Protein AF-A0A9Q5I0B6-F1 (afdb_monomer)

Secondary structure (DSSP, 8-state):
--SEEEEEE---S------SSS--HHHHHHHHHHHHHHHTT---SEEEE-SSHHHHHHHHHHHHHSPSSPPEEEE-GGGSPPP-GGGTTS-EESS--TTS-HHHHHHTT-EE---SSS---TT---HHHHHHHHHHHIIIIIHHHHHHHHHH-PPEEEEEE--HHHHHHHHHHHHTTBTTS-TT--TTTT--PPTT-EEEEEEEETT--TT------GGGPPPEEEEEEEEEE-GGGTTS-PPP-B-------TT---GGGTSS----------------PPPP-------------B------SS-PPPPPPGGGTTHHHHHHHHTT---S-EEEEEEEE-TTS-EEEEEEEE-TTS-EEEEEEEEEEETTTTEEEEEEEETT--EEEEEEEESSSSTTEEEEEEEEEEEEEETTEEEEEEEEEEEEEEEEEETTEEEEEEEESSSS-EEEEEEEEEETTEEEEEEEEEETTTTEEEEEEEEEEEE-SSEEEEEEEETTTTEEEEEEEEE-SSSEEEEEEEEEETT-GGG-EEEEEEEEEE-SSSEEEEEEEETTSEEEEEEEEEEETTEEEEEEEEEETTSSS-TT-GGG-EEEEEEEEE-

Sequence (603 aa):
MESLRTTYVGRMGRCITLKPWDESLLLKQARAAGDFFASSNTHFTAIYTSDLKRAHTTAQAILVAQPEPKPSFTLSKDLREQHFGVAESRPWSLKADENLSREEQYARGVYPVIYNRKDKFPDGESLNDLRARAERAVEEIIIPHICNAAKTGEKAHVAIVSHGLCISELIAALVRKDRDVQAGAQGGKWTGLMNTAWTRVTIDLIGLKEGDTVEVDQPDLPPLKVKVTDINRHSHLDKVKRQQGGIGSSAHDPAQKDIRAFFGGASLSPKETKNNVSGKPPPIELQEGRAASNAFDEVDISTEGNGKPVPPSWKDLGKSSGDLLSKDFPIGSTALEVKTTAPSGVAFKVNGTSLPTGVVNAVGETKYTDRKHGLALTQQWTTKNTLNTIVELENNVVSGLKLDVNASIVPGYASGEKVQPTSKSVLFNAAYKTPGVHTRANLNIFKGPTFTADAVLGRDGFLLGGEAQYNVSTGQIAGYSAGVGYSAPEYAVALLATNKFSQFSASYYHRVSRDVEAAGRAIYDSTKPANGVALEVATKTYLDSAAFIKAKINNTGVLSLGYTQALRPGVRASFGLALDTTKLNGTQDAAAHKVGASFVFES

Structure (mmCIF, N/CA/C/O backbone):
data_AF-A0A9Q5I0B6-F1
#
_entry.id   AF-A0A9Q5I0B6-F1
#
loop_
_atom_site.group_PDB
_atom_site.id
_atom_site.type_symbol
_atom_site.label_atom_id
_atom_site.label_alt_id
_atom_site.label_comp_id
_atom_site.label_asym_id
_atom_site.label_entity_id
_atom_site.label_seq_id
_atom_site.pdbx_PDB_ins_code
_atom_site.Cartn_x
_atom_site.Cartn_y
_atom_site.Cartn_z
_atom_site.occupancy
_atom_site.B_iso_or_equiv
_atom_site.auth_seq_id
_atom_site.auth_comp_id
_atom_site.auth_asym_id
_atom_site.auth_atom_id
_atom_site.pdbx_PDB_model_num
ATOM 1 N N . MET A 1 1 ? -26.855 1.846 42.391 1.00 42.00 1 MET A N 1
ATOM 2 C CA . MET A 1 1 ? -28.064 1.647 41.571 1.00 42.00 1 MET A CA 1
ATOM 3 C C . MET A 1 1 ? -28.075 2.766 40.560 1.00 42.00 1 MET A C 1
ATOM 5 O O . MET A 1 1 ? -27.951 3.903 40.985 1.00 42.00 1 MET A O 1
ATOM 9 N N . GLU A 1 2 ? -28.085 2.440 39.268 1.00 43.16 2 GLU A N 1
ATOM 10 C CA . GLU A 1 2 ? -27.918 3.424 38.188 1.00 43.16 2 GLU A CA 1
ATOM 11 C C . GLU A 1 2 ? -29.274 3.782 37.580 1.00 43.16 2 GLU A C 1
ATOM 13 O O . GLU A 1 2 ? -30.032 2.858 37.276 1.00 43.16 2 GLU A O 1
ATOM 18 N N . SER A 1 3 ? -29.582 5.078 37.421 1.00 48.56 3 SER A N 1
ATOM 19 C CA . SER A 1 3 ? -30.879 5.546 36.896 1.00 48.56 3 SER A CA 1
ATOM 20 C C . SER A 1 3 ? -30.891 5.681 35.370 1.00 48.56 3 SER A C 1
ATOM 22 O O . SER A 1 3 ? -31.900 5.382 34.732 1.00 48.56 3 SER A O 1
ATOM 24 N N . LEU A 1 4 ? -29.761 6.050 34.757 1.00 50.72 4 LEU A N 1
ATOM 25 C CA . LEU A 1 4 ? -29.611 6.128 33.303 1.00 50.72 4 LEU A CA 1
ATOM 26 C C . LEU A 1 4 ? -28.220 5.657 32.858 1.00 50.72 4 LEU A C 1
ATOM 28 O O . LEU A 1 4 ? -27.190 6.046 33.411 1.00 50.72 4 LEU A O 1
ATOM 32 N N . ARG A 1 5 ? -28.180 4.861 31.787 1.00 60.12 5 ARG A N 1
ATOM 33 C CA . ARG A 1 5 ? -26.955 4.555 31.037 1.00 60.12 5 ARG A CA 1
ATOM 34 C C . ARG A 1 5 ? -26.997 5.240 29.682 1.00 60.12 5 ARG A C 1
ATOM 36 O O . ARG A 1 5 ? -27.891 4.976 28.886 1.00 60.12 5 ARG A O 1
ATOM 43 N N . THR A 1 6 ? -25.982 6.031 29.368 1.00 48.53 6 THR A N 1
ATOM 44 C CA . THR A 1 6 ? -25.800 6.611 28.035 1.00 48.53 6 THR A CA 1
ATOM 45 C C . THR A 1 6 ? -24.583 5.982 27.380 1.00 48.53 6 THR A C 1
ATOM 47 O O . THR A 1 6 ? -23.481 5.995 27.926 1.00 48.53 6 THR A O 1
ATOM 50 N N . THR A 1 7 ? -24.765 5.391 26.203 1.00 57.84 7 THR A N 1
ATOM 51 C CA . THR A 1 7 ? -23.665 4.837 25.405 1.00 57.84 7 THR A CA 1
ATOM 52 C C . THR A 1 7 ? -23.440 5.709 24.183 1.00 57.84 7 THR A C 1
ATOM 54 O O . THR A 1 7 ? -24.265 5.756 23.274 1.00 57.84 7 THR A O 1
ATOM 57 N N . TYR A 1 8 ? -22.307 6.403 24.175 1.00 52.38 8 TYR A N 1
ATOM 58 C CA . TYR A 1 8 ? -21.836 7.190 23.049 1.00 52.38 8 TYR A CA 1
ATOM 59 C C . TYR A 1 8 ? -21.094 6.289 22.087 1.00 52.38 8 TYR A C 1
ATOM 61 O O . TYR A 1 8 ? -20.073 5.719 22.456 1.00 52.38 8 TYR A O 1
ATOM 69 N N . VAL A 1 9 ? -21.563 6.180 20.854 1.00 50.50 9 VAL A N 1
ATOM 70 C CA . VAL A 1 9 ? -20.863 5.439 19.803 1.00 50.50 9 VAL A CA 1
ATOM 71 C C . VAL A 1 9 ? -20.198 6.457 18.890 1.00 50.50 9 VAL A C 1
ATOM 73 O O . VAL A 1 9 ? -20.875 7.211 18.190 1.00 50.50 9 VAL A O 1
ATOM 76 N N . GLY A 1 10 ? -18.870 6.514 18.959 1.00 37.81 10 GLY A N 1
ATOM 77 C CA . GLY A 1 10 ? -18.042 7.502 18.290 1.00 37.81 10 GLY A CA 1
ATOM 78 C C . GLY A 1 10 ? -17.207 6.994 17.143 1.00 37.81 10 GLY A C 1
ATOM 79 O O . GLY A 1 10 ? -17.152 5.811 16.813 1.00 37.81 10 GLY A O 1
ATOM 80 N N . ARG A 1 11 ? -16.612 7.969 16.458 1.00 40.31 11 ARG A N 1
ATOM 81 C CA . ARG A 1 11 ? -15.889 7.766 15.214 1.00 40.31 11 ARG A CA 1
ATOM 82 C C . ARG A 1 11 ? -14.775 8.803 15.054 1.00 40.31 11 ARG A C 1
ATOM 84 O O . ARG A 1 11 ? -15.009 9.986 15.280 1.00 40.31 11 ARG A O 1
ATOM 91 N N . MET A 1 12 ? -13.615 8.373 14.555 1.00 28.92 12 MET A N 1
ATOM 92 C CA . MET A 1 12 ? -12.551 9.241 14.038 1.00 28.92 12 MET A CA 1
ATOM 93 C C . MET A 1 12 ? -12.791 9.603 12.558 1.00 28.92 12 MET A C 1
ATOM 95 O O . MET A 1 12 ? -13.385 8.840 11.784 1.00 28.92 12 MET A O 1
ATOM 99 N N . GLY A 1 13 ? -12.280 10.756 12.115 1.00 31.95 13 GLY A N 1
ATOM 100 C CA . GLY A 1 13 ? -12.108 11.054 10.687 1.00 31.95 13 GLY A CA 1
ATOM 101 C C . GLY A 1 13 ? -11.384 9.904 9.960 1.00 31.95 13 GLY A C 1
ATOM 102 O O . GLY A 1 13 ? -10.638 9.161 10.584 1.00 31.95 13 GLY A O 1
ATOM 103 N N . ARG A 1 14 ? -11.636 9.761 8.652 1.00 24.69 14 ARG A N 1
ATOM 104 C CA . ARG A 1 14 ? -11.317 8.667 7.688 1.00 24.69 14 ARG A CA 1
ATOM 105 C C . ARG A 1 14 ? -12.595 8.074 7.137 1.00 24.69 14 ARG A C 1
ATOM 107 O O . ARG A 1 14 ? -13.111 7.087 7.665 1.00 24.69 14 ARG A O 1
ATOM 114 N N . CYS A 1 15 ? -13.170 8.745 6.141 1.00 27.62 15 CYS A N 1
ATOM 115 C CA . CYS A 1 15 ? -14.127 8.128 5.231 1.00 27.62 15 CYS A CA 1
ATOM 116 C C . CYS A 1 15 ? -13.591 8.261 3.816 1.00 27.62 15 CYS A C 1
ATOM 118 O O . CYS A 1 15 ? -13.664 9.332 3.228 1.00 27.62 15 CYS A O 1
ATOM 120 N N . ILE A 1 16 ? -13.104 7.139 3.316 1.00 25.27 16 ILE A N 1
ATOM 121 C CA . ILE A 1 16 ? -12.928 6.854 1.903 1.00 25.27 16 ILE A CA 1
ATOM 122 C C . ILE A 1 16 ? -14.310 6.431 1.394 1.00 25.27 16 ILE A C 1
ATOM 124 O O . ILE A 1 16 ? -15.022 5.691 2.079 1.00 25.27 16 ILE A O 1
ATOM 128 N N . THR A 1 17 ? -14.747 6.987 0.271 1.00 26.44 17 THR A N 1
ATOM 129 C CA . THR A 1 17 ? -16.057 6.740 -0.353 1.00 26.44 17 THR A CA 1
ATOM 130 C C . THR A 1 17 ? -16.097 5.378 -1.046 1.00 26.44 17 THR A C 1
ATOM 132 O O . THR A 1 17 ? -15.144 5.046 -1.733 1.00 26.44 17 THR A O 1
ATOM 135 N N . LEU A 1 18 ? -17.225 4.657 -0.971 1.00 24.91 18 LEU A N 1
ATOM 136 C CA . LEU A 1 18 ? -17.642 3.671 -1.984 1.00 24.91 18 LEU A CA 1
ATOM 137 C C . LEU A 1 18 ? -19.174 3.695 -2.163 1.00 24.91 18 LEU A C 1
ATOM 139 O O . LEU A 1 18 ? -19.916 3.952 -1.208 1.00 24.91 18 LEU A O 1
ATOM 143 N N . LYS A 1 19 ? -19.611 3.448 -3.404 1.00 23.25 19 LYS A N 1
ATOM 144 C CA . LYS A 1 19 ? -20.996 3.203 -3.859 1.00 23.25 19 LYS A CA 1
ATOM 145 C C . LYS A 1 19 ? -21.235 1.670 -4.031 1.00 23.25 19 LYS A C 1
ATOM 147 O O . LYS A 1 19 ? -20.342 0.912 -3.661 1.00 23.25 19 LYS A O 1
ATOM 152 N N . PRO A 1 20 ? -22.457 1.202 -4.371 1.00 33.38 20 PRO A N 1
ATOM 153 C CA . PRO A 1 20 ? -23.155 0.141 -3.641 1.00 33.38 20 PRO A CA 1
ATOM 154 C C . PRO A 1 20 ? -22.892 -1.287 -4.151 1.00 33.38 20 PRO A C 1
ATOM 156 O O . PRO A 1 20 ? -22.678 -1.510 -5.336 1.00 33.38 20 PRO A O 1
ATOM 159 N N . TRP A 1 21 ? -23.047 -2.242 -3.225 1.00 27.12 21 TRP A N 1
ATOM 160 C CA . TRP A 1 21 ? -22.973 -3.710 -3.376 1.00 27.12 21 TRP A CA 1
ATOM 161 C C . TRP A 1 21 ? -21.584 -4.367 -3.238 1.00 27.12 21 TRP A C 1
ATOM 163 O O . TRP A 1 21 ? -21.268 -5.347 -3.894 1.00 27.12 21 TRP A O 1
ATOM 173 N N . ASP A 1 22 ? -20.804 -3.889 -2.271 1.00 31.59 22 ASP A N 1
ATOM 174 C CA . ASP A 1 22 ? -20.150 -4.716 -1.240 1.00 31.59 22 ASP A CA 1
ATOM 175 C C . ASP A 1 22 ? -20.356 -3.930 0.065 1.00 31.59 22 ASP A C 1
ATOM 177 O O . ASP A 1 22 ? -20.344 -2.694 0.050 1.00 31.59 22 ASP A O 1
ATOM 181 N N . GLU A 1 23 ? -20.663 -4.585 1.183 1.00 44.97 23 GLU A N 1
ATOM 182 C CA . GLU A 1 23 ? -20.922 -3.873 2.435 1.00 44.97 23 GLU A CA 1
ATOM 183 C C . GLU A 1 23 ? -19.695 -3.028 2.787 1.00 44.97 23 GLU A C 1
ATOM 185 O O . GLU A 1 23 ? -18.631 -3.561 3.118 1.00 44.97 23 GLU A O 1
ATOM 190 N N . SER A 1 24 ? -19.835 -1.701 2.667 1.00 55.78 24 SER A N 1
ATOM 191 C CA . SER A 1 24 ? -18.746 -0.759 2.934 1.00 55.78 24 SER A CA 1
ATOM 192 C C . SER A 1 24 ? -18.094 -1.086 4.279 1.00 55.78 24 SER A C 1
ATOM 194 O O . SER A 1 24 ? -18.782 -1.495 5.214 1.00 55.78 24 SER A O 1
ATOM 196 N N . LEU A 1 25 ? -16.776 -0.898 4.420 1.00 63.06 25 LEU A N 1
ATOM 197 C CA . LEU A 1 25 ? -16.089 -1.123 5.702 1.00 63.06 25 LEU A CA 1
ATOM 198 C C . LEU A 1 25 ? -16.806 -0.410 6.861 1.00 63.06 25 LEU A C 1
ATOM 200 O O . LEU A 1 25 ? -16.888 -0.943 7.961 1.00 63.06 25 LEU A O 1
ATOM 204 N N . LEU A 1 26 ? -17.382 0.763 6.588 1.00 62.34 26 LEU A N 1
ATOM 205 C CA . LEU A 1 26 ? -18.260 1.469 7.513 1.00 62.34 26 LEU A CA 1
ATOM 206 C C . LEU A 1 26 ? -19.474 0.635 7.936 1.00 62.34 26 LEU A C 1
ATOM 208 O O . LEU A 1 26 ? -19.764 0.563 9.122 1.00 62.34 26 LEU A O 1
ATOM 212 N N . LEU A 1 27 ? -20.186 0.030 6.987 1.00 70.88 27 LEU A N 1
ATOM 213 C CA . LEU A 1 27 ? -21.344 -0.815 7.263 1.00 70.88 27 LEU A CA 1
ATOM 214 C C . LEU A 1 27 ? -20.943 -2.099 8.003 1.00 70.88 27 LEU A C 1
ATOM 216 O O . LEU A 1 27 ? -21.636 -2.489 8.933 1.00 70.88 27 LEU A O 1
ATOM 220 N N . LYS A 1 28 ? -19.795 -2.704 7.670 1.00 75.25 28 LYS A N 1
ATOM 221 C CA . LYS A 1 28 ? -19.239 -3.859 8.401 1.00 75.25 28 LYS A CA 1
ATOM 222 C C . LYS A 1 28 ? -18.899 -3.498 9.854 1.00 75.25 28 LYS A C 1
ATOM 224 O O . LYS A 1 28 ? -19.230 -4.244 10.768 1.00 75.25 28 LYS A O 1
ATOM 229 N N . GLN A 1 29 ? -18.292 -2.328 10.077 1.00 78.50 29 GLN A N 1
ATOM 230 C CA . GLN A 1 29 ? -18.022 -1.785 11.418 1.00 78.50 29 GLN A CA 1
ATOM 231 C C . GLN A 1 29 ? -19.321 -1.481 12.179 1.00 78.50 29 GLN A C 1
ATOM 233 O O . GLN A 1 29 ? -19.462 -1.861 13.337 1.00 78.50 29 GLN A O 1
ATOM 238 N N . ALA A 1 30 ? -20.289 -0.853 11.510 1.00 82.00 30 ALA A N 1
ATOM 239 C CA . ALA A 1 30 ? -21.599 -0.532 12.064 1.00 82.00 30 ALA A CA 1
ATOM 240 C C . ALA A 1 30 ? -22.380 -1.787 12.481 1.00 82.00 30 ALA A C 1
ATOM 242 O O . ALA A 1 30 ? -22.928 -1.827 13.580 1.00 82.00 30 ALA A O 1
ATOM 243 N N . ARG A 1 31 ? -22.395 -2.825 11.639 1.00 85.94 31 ARG A N 1
ATOM 244 C CA . ARG A 1 31 ? -23.026 -4.113 11.955 1.00 85.94 31 ARG A CA 1
ATOM 245 C C . ARG A 1 31 ? -22.337 -4.814 13.106 1.00 85.94 31 ARG A C 1
ATOM 247 O O . ARG A 1 31 ? -23.013 -5.193 14.046 1.00 85.94 31 ARG A O 1
ATOM 254 N N . ALA A 1 32 ? -21.007 -4.869 13.103 1.00 85.94 32 ALA A N 1
ATOM 255 C CA . ALA A 1 32 ? -20.270 -5.446 14.221 1.00 85.94 32 ALA A CA 1
ATOM 256 C C . ALA A 1 32 ? -20.561 -4.727 15.549 1.00 85.94 32 ALA A C 1
ATOM 258 O O . ALA A 1 32 ? -20.633 -5.375 16.589 1.00 85.94 32 ALA A O 1
ATOM 259 N N . ALA A 1 33 ? -20.758 -3.404 15.527 1.00 86.19 33 ALA A N 1
ATOM 260 C CA . ALA A 1 33 ? -21.202 -2.662 16.704 1.00 86.19 33 ALA A CA 1
ATOM 261 C C . ALA A 1 33 ? -22.627 -3.063 17.133 1.00 86.19 33 ALA A C 1
ATOM 263 O O . ALA A 1 33 ? -22.858 -3.290 18.319 1.00 86.19 33 ALA A O 1
ATOM 264 N N . GLY A 1 34 ? -23.563 -3.197 16.187 1.00 89.31 34 GLY A N 1
ATOM 265 C CA . GLY A 1 34 ? -24.918 -3.692 16.454 1.00 89.31 34 GLY A CA 1
ATOM 266 C C . GLY A 1 34 ? -24.932 -5.106 17.044 1.00 89.31 34 GLY A C 1
ATOM 267 O O . GLY A 1 34 ? -25.493 -5.316 18.119 1.00 89.31 34 GLY A O 1
ATOM 268 N N . ASP A 1 35 ? -24.242 -6.045 16.396 1.00 89.25 35 ASP A N 1
ATOM 269 C CA . ASP A 1 35 ? -24.110 -7.443 16.822 1.00 89.25 35 ASP A CA 1
ATOM 270 C C . ASP A 1 35 ? -23.473 -7.548 18.210 1.00 89.25 35 ASP A C 1
ATOM 272 O O . ASP A 1 35 ? -23.880 -8.363 19.039 1.00 89.25 35 ASP A O 1
ATOM 276 N N . PHE A 1 36 ? -22.487 -6.694 18.497 1.00 92.31 36 PHE A N 1
ATOM 277 C CA . PHE A 1 36 ? -21.868 -6.630 19.812 1.00 92.31 36 PHE A CA 1
ATOM 278 C C . PHE A 1 36 ? -22.889 -6.287 20.893 1.00 92.31 36 PHE A C 1
ATOM 280 O O . PHE A 1 36 ? -22.992 -7.039 21.857 1.00 92.31 36 PHE A O 1
ATOM 287 N N . PHE A 1 37 ? -23.671 -5.218 20.722 1.00 90.06 37 PHE A N 1
ATOM 288 C CA . PHE A 1 37 ? -24.668 -4.830 21.723 1.00 90.06 37 PHE A CA 1
ATOM 289 C C . PHE A 1 37 ? -25.788 -5.861 21.877 1.00 90.06 37 PHE A C 1
ATOM 291 O O . PHE A 1 37 ? -26.236 -6.100 22.999 1.00 90.06 37 PHE A O 1
ATOM 298 N N . ALA A 1 38 ? -26.190 -6.513 20.783 1.00 88.00 38 ALA A N 1
ATOM 299 C CA . ALA A 1 38 ? -27.138 -7.621 20.832 1.00 88.00 38 ALA A CA 1
ATOM 300 C C . ALA A 1 38 ? -26.570 -8.813 21.627 1.00 88.00 38 ALA A C 1
ATOM 302 O O . ALA A 1 38 ? -27.208 -9.311 22.551 1.00 88.00 38 ALA A O 1
ATOM 303 N N . SER A 1 39 ? -25.333 -9.227 21.333 1.00 87.12 39 SER A N 1
ATOM 304 C CA . SER A 1 39 ? -24.676 -10.362 22.003 1.00 87.12 39 SER A CA 1
ATOM 305 C C . SER A 1 39 ? -24.296 -10.088 23.462 1.00 87.12 39 SER A C 1
ATOM 307 O O . SER A 1 39 ? -24.258 -11.012 24.269 1.00 87.12 39 SER A O 1
ATOM 309 N N . SER A 1 40 ? -24.049 -8.826 23.828 1.00 84.62 40 SER A N 1
ATOM 310 C CA . SER A 1 40 ? -23.780 -8.408 25.208 1.00 84.62 40 SER A CA 1
ATOM 311 C C . SER A 1 40 ? -25.053 -8.146 26.018 1.00 84.62 40 SER A C 1
ATOM 313 O O . SER A 1 40 ? -24.974 -7.514 27.073 1.00 84.62 40 SER A O 1
ATOM 315 N N . ASN A 1 41 ? -26.218 -8.571 25.509 1.00 83.31 41 ASN A N 1
ATOM 316 C CA . ASN A 1 41 ? -27.538 -8.382 26.114 1.00 83.31 41 ASN A CA 1
ATOM 317 C C . ASN A 1 41 ? -27.797 -6.926 26.539 1.00 83.31 41 ASN A C 1
ATOM 319 O O . ASN A 1 41 ? -28.325 -6.639 27.615 1.00 83.31 41 ASN A O 1
ATOM 323 N N . THR A 1 42 ? -27.317 -5.982 25.729 1.00 86.19 42 THR A N 1
ATOM 324 C CA . THR A 1 42 ? -27.467 -4.550 25.972 1.00 86.19 42 THR A CA 1
ATOM 325 C C . THR A 1 42 ? -28.684 -4.051 25.210 1.00 86.19 42 THR A C 1
ATOM 327 O O . THR A 1 42 ? -28.629 -3.875 23.993 1.00 86.19 42 THR A O 1
ATOM 330 N N . HIS A 1 43 ? -29.771 -3.835 25.947 1.00 89.06 43 HIS A N 1
ATOM 331 C CA . HIS A 1 43 ? -31.036 -3.344 25.416 1.00 89.06 43 HIS A CA 1
ATOM 332 C C . HIS A 1 43 ? -31.111 -1.830 25.553 1.00 89.06 43 HIS A C 1
ATOM 334 O O . HIS A 1 43 ? -31.041 -1.308 26.665 1.00 89.06 43 HIS A O 1
ATOM 340 N N . PHE A 1 44 ? -31.257 -1.132 24.431 1.00 92.81 44 PHE A N 1
ATOM 341 C CA . PHE A 1 44 ? -31.492 0.307 24.432 1.00 92.81 44 PHE A CA 1
ATOM 342 C C . PHE A 1 44 ? -32.993 0.603 24.492 1.00 92.81 44 PHE A C 1
ATOM 344 O O . PHE A 1 44 ? -33.786 -0.098 23.872 1.00 92.81 44 PHE A O 1
ATOM 351 N N . THR A 1 45 ? -33.377 1.666 25.197 1.00 92.06 45 THR A N 1
ATOM 352 C CA . THR A 1 45 ? -34.745 2.214 25.216 1.00 92.06 45 THR A CA 1
ATOM 353 C C . THR A 1 45 ? -34.942 3.275 24.126 1.00 92.06 45 THR A C 1
ATOM 355 O O . THR A 1 45 ? -36.027 3.418 23.559 1.00 92.06 45 THR A O 1
ATOM 358 N N . ALA A 1 46 ? -33.874 4.000 23.783 1.00 93.25 46 ALA A N 1
ATOM 359 C CA . ALA A 1 46 ? -33.874 5.019 22.738 1.00 93.25 46 ALA A CA 1
ATOM 360 C C . ALA A 1 46 ? -32.515 5.118 22.031 1.00 93.25 46 ALA A C 1
ATOM 362 O O . ALA A 1 46 ? -31.460 4.946 22.647 1.00 93.25 46 ALA A O 1
ATOM 363 N N . ILE A 1 47 ? -32.542 5.436 20.739 1.00 94.00 47 ILE A N 1
ATOM 364 C CA . ILE A 1 47 ? -31.377 5.683 19.889 1.00 94.00 47 ILE A CA 1
ATOM 365 C C . ILE A 1 47 ? -31.509 7.082 19.281 1.00 94.00 47 ILE A C 1
ATOM 367 O O . ILE A 1 47 ? -32.422 7.354 18.503 1.00 94.00 47 ILE A O 1
ATOM 371 N N . TYR A 1 48 ? -30.554 7.956 19.587 1.00 95.25 48 TYR A N 1
ATOM 372 C CA . TYR A 1 48 ? -30.426 9.276 18.975 1.00 95.25 48 TYR A CA 1
ATOM 373 C C . TYR A 1 48 ? -29.211 9.313 18.065 1.00 95.25 48 TYR A C 1
ATOM 375 O O . TYR A 1 48 ? -28.139 8.804 18.407 1.00 95.25 48 TYR A O 1
ATOM 383 N N . THR A 1 49 ? -29.347 9.938 16.901 1.00 91.12 49 THR A N 1
ATOM 384 C CA . THR A 1 49 ? -28.238 10.017 15.956 1.00 91.12 49 THR A CA 1
ATOM 385 C C . THR A 1 49 ? -28.181 11.334 15.203 1.00 91.12 49 THR A C 1
ATOM 387 O O . THR A 1 49 ? -29.195 11.983 14.946 1.00 91.12 49 THR A O 1
ATOM 390 N N . SER A 1 50 ? -26.962 11.718 14.840 1.00 84.94 50 SER A N 1
ATOM 391 C CA . SER A 1 50 ? -26.719 12.732 13.821 1.00 84.94 50 SER A CA 1
ATOM 392 C C . SER A 1 50 ? -27.310 12.294 12.480 1.00 84.94 50 SER A C 1
ATOM 394 O O . SER A 1 50 ? -27.229 11.127 12.093 1.00 84.94 50 SER A O 1
ATOM 396 N N . ASP A 1 51 ? -27.856 13.246 11.736 1.00 76.75 51 ASP A N 1
ATOM 397 C CA . ASP A 1 51 ? -28.334 13.043 10.366 1.00 76.75 51 ASP A CA 1
ATOM 398 C C . ASP A 1 51 ? -27.194 12.946 9.334 1.00 76.75 51 ASP A C 1
ATOM 400 O O . ASP A 1 51 ? -27.434 12.658 8.160 1.00 76.75 51 ASP A O 1
ATOM 404 N N . LEU A 1 52 ? -25.937 13.103 9.764 1.00 75.62 52 LEU A N 1
ATOM 405 C CA . LEU A 1 52 ? -24.783 12.815 8.925 1.00 75.62 52 LEU A CA 1
ATOM 406 C C . LEU A 1 52 ? -24.681 11.309 8.668 1.00 75.62 52 LEU A C 1
ATOM 408 O O . LEU A 1 52 ? -24.562 10.495 9.589 1.00 75.62 52 LEU A O 1
ATOM 412 N N . LYS A 1 53 ? -24.627 10.952 7.381 1.00 69.75 53 LYS A N 1
ATOM 413 C CA . LYS A 1 53 ? -24.683 9.582 6.839 1.00 69.75 53 LYS A CA 1
ATOM 414 C C . LYS A 1 53 ? -23.970 8.510 7.664 1.00 69.75 53 LYS A C 1
ATOM 416 O O . LYS A 1 53 ? -24.500 7.419 7.835 1.00 69.75 53 LYS A O 1
ATOM 421 N N . ARG A 1 54 ? -22.766 8.783 8.178 1.00 68.50 54 ARG A N 1
ATOM 422 C CA . ARG A 1 54 ? -21.969 7.780 8.910 1.00 68.50 54 ARG A CA 1
ATOM 423 C C . ARG A 1 54 ? -22.490 7.456 10.300 1.00 68.50 54 ARG A C 1
ATOM 425 O O . ARG A 1 54 ? -22.522 6.281 10.663 1.00 68.50 54 ARG A O 1
ATOM 432 N N . ALA A 1 55 ? -22.854 8.482 11.058 1.00 75.94 55 ALA A N 1
ATOM 433 C CA . ALA A 1 55 ? -23.472 8.302 12.360 1.00 75.94 55 ALA A CA 1
ATOM 434 C C . ALA A 1 55 ? -24.837 7.627 12.177 1.00 75.94 55 ALA A C 1
ATOM 436 O O . ALA A 1 55 ? -25.081 6.582 12.775 1.00 75.94 55 ALA A O 1
ATOM 437 N N . HIS A 1 56 ? -25.627 8.121 11.220 1.00 78.31 56 HIS A N 1
ATOM 438 C CA . HIS A 1 56 ? -26.925 7.555 10.878 1.00 78.31 56 HIS A CA 1
ATOM 439 C C . HIS A 1 56 ? -26.858 6.064 10.505 1.00 78.31 56 HIS A C 1
ATOM 441 O O . HIS A 1 56 ? -27.576 5.250 11.077 1.00 78.31 56 HIS A O 1
ATOM 447 N N . THR A 1 57 ? -25.934 5.679 9.615 1.00 77.69 57 THR A N 1
ATOM 448 C CA . THR A 1 57 ? -25.728 4.271 9.209 1.00 77.69 57 THR A CA 1
ATOM 449 C C . THR A 1 57 ? -25.375 3.383 10.406 1.00 77.69 57 THR A C 1
ATOM 451 O O . THR A 1 57 ? -25.834 2.248 10.504 1.00 77.69 57 THR A O 1
ATOM 454 N N . THR A 1 58 ? -24.563 3.896 11.335 1.00 83.81 58 THR A N 1
ATOM 455 C CA . THR A 1 58 ? -24.168 3.152 12.542 1.00 83.81 58 THR A CA 1
ATOM 456 C C . THR A 1 58 ? -25.355 2.963 13.482 1.00 83.81 58 THR A C 1
ATOM 458 O O . THR A 1 58 ? -25.589 1.857 13.960 1.00 83.81 58 THR A O 1
ATOM 461 N N . ALA A 1 59 ? -26.150 4.011 13.691 1.00 86.62 59 ALA A N 1
ATOM 462 C CA . ALA A 1 59 ? -27.354 3.947 14.509 1.00 86.62 59 ALA A CA 1
ATOM 463 C C . ALA A 1 59 ? -28.396 2.978 13.933 1.00 86.62 59 ALA A C 1
ATOM 465 O O . ALA A 1 59 ? -28.988 2.201 14.677 1.00 86.62 59 ALA A O 1
ATOM 466 N N . GLN A 1 60 ? -28.584 2.983 12.610 1.00 86.38 60 GLN A N 1
ATOM 467 C CA . GLN A 1 60 ? -29.472 2.041 11.927 1.00 86.38 60 GLN A CA 1
ATOM 468 C C . GLN A 1 60 ? -29.020 0.591 12.120 1.00 86.38 60 GLN A C 1
ATOM 470 O O . GLN A 1 60 ? -29.847 -0.269 12.407 1.00 86.38 60 GLN A O 1
ATOM 475 N N . ALA A 1 61 ? -27.719 0.309 12.010 1.00 87.31 61 ALA A N 1
ATOM 476 C CA . ALA A 1 61 ? -27.201 -1.038 12.245 1.00 87.31 61 ALA A CA 1
ATOM 477 C C . ALA A 1 61 ? -27.435 -1.505 13.692 1.00 87.31 61 ALA A C 1
ATOM 479 O O . ALA A 1 61 ? -27.812 -2.655 13.907 1.00 87.31 61 ALA A O 1
ATOM 480 N N . ILE A 1 62 ? -27.286 -0.605 14.672 1.00 90.56 62 ILE A N 1
ATOM 481 C CA . ILE A 1 62 ? -27.608 -0.893 16.077 1.00 90.56 62 ILE A CA 1
ATOM 482 C C . ILE A 1 62 ? -29.106 -1.186 16.232 1.00 90.56 62 ILE A C 1
ATOM 484 O O . ILE A 1 62 ? -29.456 -2.209 16.808 1.00 90.56 62 ILE A O 1
ATOM 488 N N . LEU A 1 63 ? -29.989 -0.350 15.672 1.00 90.88 63 LEU A N 1
ATOM 489 C CA . LEU A 1 63 ? -31.443 -0.554 15.721 1.00 90.88 63 LEU A CA 1
ATOM 490 C C . LEU A 1 63 ? -31.859 -1.911 15.128 1.00 90.88 63 LEU A C 1
ATOM 492 O O . LEU A 1 63 ? -32.671 -2.634 15.709 1.00 90.88 63 LEU A O 1
ATOM 496 N N . VAL A 1 64 ? -31.296 -2.275 13.973 1.00 91.81 64 VAL A N 1
ATOM 497 C CA . VAL A 1 64 ? -31.598 -3.543 13.292 1.00 91.81 64 VAL A CA 1
ATOM 498 C C . VAL A 1 64 ? -31.207 -4.745 14.155 1.00 91.81 64 VAL A C 1
ATOM 500 O O . VAL A 1 64 ? -31.976 -5.702 14.209 1.00 91.81 64 VAL A O 1
ATOM 503 N N . ALA A 1 65 ? -30.086 -4.676 14.876 1.00 91.19 65 ALA A N 1
ATOM 504 C CA . ALA A 1 65 ? -29.596 -5.766 15.720 1.00 91.19 65 ALA A CA 1
ATOM 505 C C . ALA A 1 65 ? -30.322 -5.908 17.077 1.00 91.19 65 ALA A C 1
ATOM 507 O O . ALA A 1 65 ? -30.231 -6.961 17.703 1.00 91.19 65 ALA A O 1
ATOM 508 N N . GLN A 1 66 ? -31.036 -4.880 17.555 1.00 91.06 66 GLN A N 1
ATOM 509 C CA . GLN A 1 66 ? -31.765 -4.944 18.832 1.00 91.06 66 GLN A CA 1
ATOM 510 C C . GLN A 1 66 ? -32.954 -5.924 18.772 1.00 91.06 66 GLN A C 1
ATOM 512 O O . GLN A 1 66 ? -33.610 -6.006 17.736 1.00 91.06 66 GLN A O 1
ATOM 517 N N . PRO A 1 67 ? -33.273 -6.661 19.844 1.00 87.81 67 PRO A N 1
ATOM 518 C CA . PRO A 1 67 ? -34.465 -7.509 19.884 1.00 87.81 67 PRO A CA 1
ATOM 519 C C . PRO A 1 67 ? -35.754 -6.679 20.000 1.00 87.81 67 PRO A C 1
ATOM 521 O O . PRO A 1 67 ? -35.708 -5.476 20.248 1.00 87.81 67 PRO A O 1
ATOM 524 N N . GLU A 1 68 ? -36.904 -7.325 19.804 1.00 87.06 68 GLU A N 1
ATOM 525 C CA . GLU A 1 68 ? -38.213 -6.695 20.013 1.00 87.06 68 GLU A CA 1
ATOM 526 C C . GLU A 1 68 ? -38.542 -6.565 21.517 1.00 87.06 68 GLU A C 1
ATOM 528 O O . GLU A 1 68 ? -38.216 -7.483 22.277 1.00 87.06 68 GLU A O 1
ATOM 533 N N . PRO A 1 69 ? -39.216 -5.484 21.962 1.00 89.44 69 PRO A N 1
ATOM 534 C CA . PRO A 1 69 ? -39.630 -4.321 21.172 1.00 89.44 69 PRO A CA 1
ATOM 535 C C . PRO A 1 69 ? -38.445 -3.406 20.817 1.00 89.44 69 PRO A C 1
ATOM 537 O O . PRO A 1 69 ? -37.590 -3.125 21.658 1.00 89.44 69 PRO A O 1
ATOM 540 N N . LYS A 1 70 ? -38.398 -2.920 19.568 1.00 87.50 70 LYS A N 1
ATOM 541 C CA . LYS A 1 70 ? -37.330 -2.008 19.117 1.00 87.50 70 LYS A CA 1
ATOM 542 C C . LYS A 1 70 ? -37.305 -0.685 19.908 1.00 87.50 70 LYS A C 1
ATOM 544 O O . LYS A 1 70 ? -38.369 -0.129 20.188 1.00 87.50 70 LYS A O 1
ATOM 549 N N . PRO A 1 71 ? -36.113 -0.111 20.183 1.00 91.94 71 PRO A N 1
ATOM 550 C CA . PRO A 1 71 ? -36.001 1.232 20.750 1.00 91.94 71 PRO A CA 1
ATOM 551 C C . PRO A 1 71 ? -36.549 2.314 19.819 1.00 91.94 71 PRO A C 1
ATOM 553 O O . PRO A 1 71 ? -36.521 2.180 18.593 1.00 91.94 71 PRO A O 1
ATOM 556 N N . SER A 1 72 ? -36.942 3.446 20.409 1.00 92.69 72 SER A N 1
ATOM 557 C CA . SER A 1 72 ? -37.235 4.664 19.642 1.00 92.69 72 SER A CA 1
ATOM 558 C C . SER A 1 72 ? -35.997 5.153 18.873 1.00 92.69 72 SER A C 1
ATOM 560 O O . SER A 1 72 ? -34.866 4.967 19.325 1.00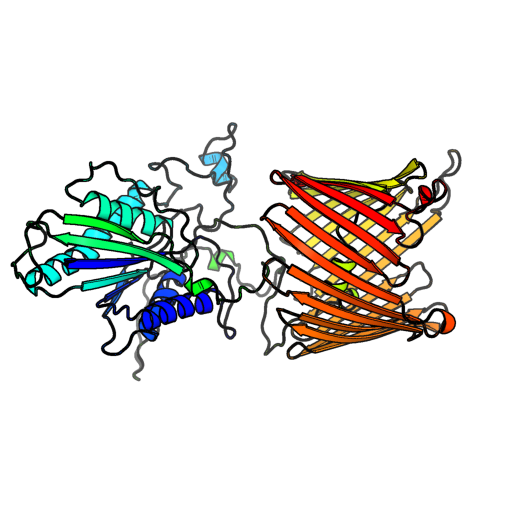 92.69 72 SER A O 1
ATOM 562 N N . PHE A 1 73 ? -36.192 5.769 17.702 1.00 91.75 73 PHE A N 1
ATOM 563 C CA . PHE A 1 73 ? -35.104 6.214 16.824 1.00 91.75 73 PHE A CA 1
ATOM 564 C C . PHE A 1 73 ? -35.318 7.660 16.362 1.00 91.75 73 PHE A C 1
ATOM 566 O O . PHE A 1 73 ? -36.257 7.936 15.613 1.00 91.75 73 PHE A O 1
ATOM 573 N N . THR A 1 74 ? -34.431 8.574 16.765 1.00 93.12 74 THR A N 1
ATOM 574 C CA . THR A 1 74 ? -34.609 10.023 16.564 1.00 93.12 74 THR A CA 1
ATOM 575 C C . THR A 1 74 ? -33.366 10.681 15.962 1.00 93.12 74 THR A C 1
ATOM 577 O O . THR A 1 74 ? -32.238 10.462 16.410 1.00 93.12 74 THR A O 1
ATOM 580 N N . LEU A 1 75 ? -33.569 11.531 14.951 1.00 88.50 75 LEU A N 1
ATOM 581 C CA . LEU A 1 75 ? -32.518 12.351 14.342 1.00 88.50 75 LEU A CA 1
ATOM 582 C C . LEU A 1 75 ? -32.388 13.692 15.067 1.00 88.50 75 LEU A C 1
ATOM 584 O O . LEU A 1 75 ? -33.394 14.347 15.324 1.00 88.50 75 LEU A O 1
ATOM 588 N N . SER A 1 76 ? -31.159 14.139 15.332 1.00 88.56 76 SER A N 1
ATOM 589 C CA . SER A 1 76 ? -30.903 15.484 15.857 1.00 88.56 76 SER A CA 1
ATOM 590 C C . SER A 1 76 ? -29.719 16.149 15.163 1.00 88.56 76 SER A C 1
ATOM 592 O O . SER A 1 76 ? -28.619 15.594 15.086 1.00 88.56 76 SER A O 1
ATOM 594 N N . LYS A 1 77 ? -29.937 17.384 14.695 1.00 87.44 77 LYS A N 1
ATOM 595 C CA . LYS A 1 77 ? -28.887 18.232 14.111 1.00 87.44 77 LYS A CA 1
ATOM 596 C C . LYS A 1 77 ? -27.857 18.669 15.149 1.00 87.44 77 LYS A C 1
ATOM 598 O O . LYS A 1 77 ? -26.709 18.926 14.793 1.00 87.44 77 LYS A O 1
ATOM 603 N N . ASP A 1 78 ? -28.224 18.683 16.426 1.00 89.94 78 ASP A N 1
ATOM 604 C CA . ASP A 1 78 ? -27.298 19.049 17.493 1.00 89.94 78 ASP A CA 1
ATOM 605 C C . ASP A 1 78 ? -26.236 17.977 17.752 1.00 89.94 78 ASP A C 1
ATOM 607 O O . ASP A 1 78 ? -25.207 18.268 18.357 1.00 89.94 78 ASP A O 1
ATOM 611 N N . LEU A 1 79 ? -26.408 16.775 17.193 1.00 87.81 79 LEU A N 1
ATOM 612 C CA . LEU A 1 79 ? -25.427 15.691 17.242 1.00 87.81 79 LEU A CA 1
ATOM 613 C C . LEU A 1 79 ? -24.423 15.711 16.073 1.00 87.81 79 LEU A C 1
ATOM 615 O O . LEU A 1 79 ? -23.605 14.792 15.965 1.00 87.81 79 LEU A O 1
ATOM 619 N N . ARG A 1 80 ? -24.464 16.710 15.179 1.00 85.44 80 ARG A N 1
ATOM 620 C CA . ARG A 1 80 ? -23.526 16.832 14.045 1.00 85.44 80 ARG A CA 1
ATOM 621 C C . ARG A 1 80 ? -22.083 17.077 14.505 1.00 85.44 80 ARG A C 1
ATOM 623 O O . ARG A 1 80 ? -21.849 17.626 15.578 1.00 85.44 80 ARG A O 1
ATOM 630 N N . GLU A 1 81 ? -21.103 16.707 13.682 1.00 85.69 81 GLU A N 1
ATOM 631 C CA . GLU A 1 81 ? -19.698 17.072 13.943 1.00 85.69 81 GLU A CA 1
ATOM 632 C C . GLU A 1 81 ? -19.485 18.595 13.882 1.00 85.69 81 GLU A C 1
ATOM 634 O O . GLU A 1 81 ? -20.350 19.306 13.366 1.00 85.69 81 GLU A O 1
ATOM 639 N N . GLN A 1 82 ? -18.355 19.090 14.402 1.00 83.12 82 GLN A N 1
ATOM 640 C CA . GLN A 1 82 ? -17.931 20.483 14.211 1.00 83.12 82 GLN A CA 1
ATOM 641 C C . GLN A 1 82 ? -17.997 20.883 12.733 1.00 83.12 82 GLN A C 1
ATOM 643 O O . GLN A 1 82 ? -17.462 20.179 11.874 1.00 83.12 82 GLN A O 1
ATOM 648 N N . HIS A 1 83 ? -18.618 22.028 12.454 1.00 81.12 83 HIS A N 1
ATOM 649 C CA . HIS A 1 83 ? -18.640 22.614 11.116 1.00 81.12 83 HIS A CA 1
ATOM 650 C C . HIS A 1 83 ? -17.402 23.492 10.903 1.00 81.12 83 HIS A C 1
ATOM 652 O O . HIS A 1 83 ? -17.214 24.472 11.614 1.00 81.12 83 HIS A O 1
ATOM 658 N N . PHE A 1 84 ? -16.554 23.188 9.923 1.00 76.25 84 PHE A N 1
ATOM 659 C CA . PHE A 1 84 ? -15.329 23.954 9.654 1.00 76.25 84 PHE A CA 1
ATOM 660 C C . PHE A 1 84 ? -15.520 25.092 8.635 1.00 76.25 84 PHE A C 1
ATOM 662 O O . PHE A 1 84 ? -14.544 25.737 8.254 1.00 76.25 84 PHE A O 1
ATOM 669 N N . GLY A 1 85 ? -16.756 25.378 8.212 1.00 82.06 85 GLY A N 1
ATOM 670 C CA . GLY A 1 85 ? -17.067 26.514 7.339 1.00 82.06 85 GLY A CA 1
ATOM 671 C C . GLY A 1 85 ? -16.339 26.444 6.000 1.00 82.06 85 GLY A C 1
ATOM 672 O O . GLY A 1 85 ? -16.312 25.401 5.351 1.00 82.06 85 GLY A O 1
ATOM 673 N N . VAL A 1 86 ? -15.691 27.538 5.601 1.00 74.25 86 VAL A N 1
ATOM 674 C CA . VAL A 1 86 ? -14.929 27.616 4.338 1.00 74.25 86 VAL A CA 1
ATOM 675 C C . VAL A 1 86 ? -13.761 26.622 4.241 1.00 74.25 86 VAL A C 1
ATOM 677 O O . VAL A 1 86 ? -13.275 26.364 3.139 1.00 74.25 86 VAL A O 1
ATOM 680 N N . ALA A 1 87 ? -13.304 26.067 5.370 1.00 70.06 87 ALA A N 1
ATOM 681 C CA . ALA A 1 87 ? -12.237 25.069 5.411 1.00 70.06 87 ALA A CA 1
ATOM 682 C C . ALA A 1 87 ? -12.741 23.634 5.160 1.00 70.06 87 ALA A C 1
ATOM 684 O O . ALA A 1 87 ? -11.936 22.715 4.988 1.00 70.06 87 ALA A O 1
ATOM 685 N N . GLU A 1 88 ? -14.059 23.416 5.118 1.00 66.75 88 GLU A N 1
ATOM 686 C CA . GLU A 1 88 ? -14.640 22.126 4.745 1.00 66.75 88 GLU A CA 1
ATOM 687 C C . GLU A 1 88 ? -14.146 21.709 3.353 1.00 66.75 88 GLU A C 1
ATOM 689 O O . GLU A 1 88 ? -14.126 22.495 2.406 1.00 66.75 88 GLU A O 1
ATOM 694 N N . SER A 1 89 ? -13.751 20.442 3.210 1.00 58.69 89 SER A N 1
ATOM 695 C CA . SER A 1 89 ? -13.238 19.889 1.943 1.00 58.69 89 SER A CA 1
ATOM 696 C C . SER A 1 89 ? -11.976 20.570 1.378 1.00 58.69 89 SER A C 1
ATOM 698 O O . SER A 1 89 ? -11.629 20.347 0.214 1.00 58.69 89 SER A O 1
ATOM 700 N N . ARG A 1 90 ? -11.259 21.373 2.177 1.00 59.66 90 ARG A N 1
ATOM 701 C CA . ARG A 1 90 ? -9.985 22.001 1.798 1.00 59.66 90 ARG A CA 1
ATOM 702 C C . ARG A 1 90 ? -8.796 21.317 2.490 1.00 59.66 90 ARG A C 1
ATOM 704 O O . ARG A 1 90 ? -8.961 20.751 3.571 1.00 59.66 90 ARG A O 1
ATOM 711 N N . PRO A 1 91 ? -7.591 21.338 1.891 1.00 52.22 91 PRO A N 1
ATOM 712 C CA . PRO A 1 91 ? -6.384 20.861 2.559 1.00 52.22 91 PRO A CA 1
ATOM 713 C C . PRO A 1 91 ? -6.092 21.693 3.812 1.00 52.22 91 PRO A C 1
ATOM 715 O O . PRO A 1 91 ? -6.151 22.922 3.782 1.00 52.22 91 PRO A O 1
ATOM 718 N N . TRP A 1 92 ? -5.750 21.019 4.905 1.00 54.44 92 TRP A N 1
ATOM 719 C CA . TRP A 1 92 ? -5.362 21.655 6.160 1.00 54.44 92 TRP A CA 1
ATOM 720 C C . TRP A 1 92 ? -3.838 21.657 6.309 1.00 54.44 92 TRP A C 1
ATOM 722 O O . TRP A 1 92 ? -3.152 20.778 5.784 1.00 54.44 92 TRP A O 1
ATOM 732 N N . SER A 1 93 ? -3.308 22.636 7.040 1.00 62.19 93 SER A N 1
ATOM 733 C CA . SER A 1 93 ? -1.880 22.724 7.363 1.00 62.19 93 SER A CA 1
ATOM 734 C C . SER A 1 93 ? -1.653 22.577 8.863 1.00 62.19 93 SER A C 1
ATOM 736 O O . SER A 1 93 ? -2.329 23.214 9.666 1.00 62.19 93 SER A O 1
ATOM 738 N N . LEU A 1 94 ? -0.663 21.773 9.260 1.00 59.62 94 LEU A N 1
ATOM 739 C CA . LEU A 1 94 ? -0.249 21.637 10.664 1.00 59.62 94 LEU A CA 1
ATOM 740 C C . LEU A 1 94 ? 0.351 22.930 11.233 1.00 59.62 94 LEU A C 1
ATOM 742 O O . LEU A 1 94 ? 0.278 23.159 12.442 1.00 59.62 94 LEU A O 1
ATOM 746 N N . LYS A 1 95 ? 0.955 23.759 10.375 1.00 61.69 95 LYS A N 1
ATOM 747 C CA . LYS A 1 95 ? 1.613 25.011 10.755 1.00 61.69 95 LYS A CA 1
ATOM 748 C C . LYS A 1 95 ? 0.987 26.181 10.007 1.00 61.69 95 LYS A C 1
ATOM 750 O O . LYS A 1 95 ? 0.764 26.095 8.799 1.00 61.69 95 LYS A O 1
ATOM 755 N N . ALA A 1 96 ? 0.710 27.259 10.732 1.00 64.38 96 ALA A N 1
ATOM 756 C CA . ALA A 1 96 ? 0.452 28.547 10.106 1.00 64.38 96 ALA A CA 1
ATOM 757 C C . ALA A 1 96 ? 1.768 29.079 9.527 1.00 64.38 96 ALA A C 1
ATOM 759 O O . ALA A 1 96 ? 2.825 28.871 10.126 1.00 64.38 96 ALA A O 1
ATOM 760 N N . ASP A 1 97 ? 1.709 29.731 8.370 1.00 70.44 97 ASP A N 1
ATOM 761 C CA . ASP A 1 97 ? 2.854 30.492 7.870 1.00 70.44 97 ASP A CA 1
ATOM 762 C C . ASP A 1 97 ? 2.992 31.754 8.730 1.00 70.44 97 ASP A C 1
ATOM 764 O O . ASP A 1 97 ? 2.072 32.570 8.779 1.00 70.44 97 ASP A O 1
ATOM 768 N N . GLU A 1 98 ? 4.105 31.887 9.450 1.00 71.19 98 GLU A N 1
ATOM 769 C CA . GLU A 1 98 ? 4.359 33.029 10.338 1.00 71.19 98 GLU A CA 1
ATOM 770 C C . GLU A 1 98 ? 4.565 34.340 9.559 1.00 71.19 98 GLU A C 1
ATOM 772 O O . GLU A 1 98 ? 4.473 35.416 10.144 1.00 71.19 98 GLU A O 1
ATOM 777 N N . ASN A 1 99 ? 4.785 34.266 8.240 1.00 75.31 99 ASN A N 1
ATOM 778 C CA . ASN A 1 99 ? 5.031 35.426 7.384 1.00 75.31 99 ASN A CA 1
ATOM 779 C C . ASN A 1 99 ? 3.778 35.950 6.660 1.00 75.31 99 ASN A C 1
ATOM 781 O O . ASN A 1 99 ? 3.886 36.916 5.907 1.00 75.31 99 ASN A O 1
ATOM 785 N N . LEU A 1 100 ? 2.609 35.319 6.830 1.00 72.94 100 LEU A N 1
ATOM 786 C CA . LEU A 1 100 ? 1.372 35.675 6.118 1.00 72.94 100 LEU A CA 1
ATOM 787 C C . LEU A 1 100 ? 0.213 35.896 7.088 1.00 72.94 100 LEU A C 1
ATOM 789 O O . LEU A 1 100 ? 0.048 35.136 8.047 1.00 72.94 100 LEU A O 1
ATOM 793 N N . SER A 1 101 ? -0.657 36.869 6.804 1.00 79.62 101 SER A N 1
ATOM 794 C CA . SER A 1 101 ? -1.887 37.039 7.588 1.00 79.62 101 SER A CA 1
ATOM 795 C C . SER A 1 101 ? -2.814 35.823 7.425 1.00 79.62 101 SER A C 1
ATOM 797 O O . SER A 1 101 ? -2.743 35.082 6.439 1.00 79.62 101 SER A O 1
ATOM 799 N N . ARG A 1 102 ? -3.723 35.591 8.384 1.00 72.62 102 ARG A N 1
ATOM 800 C CA . ARG A 1 102 ? -4.716 34.506 8.265 1.00 72.62 102 ARG A CA 1
ATOM 801 C C . ARG A 1 102 ? -5.628 34.698 7.052 1.00 72.62 102 ARG A C 1
ATOM 803 O O . ARG A 1 102 ? -5.956 33.708 6.403 1.00 72.62 102 ARG A O 1
ATOM 810 N N . GLU A 1 103 ? -6.008 35.935 6.720 1.00 75.88 103 GLU A N 1
ATOM 811 C CA . GLU A 1 103 ? -6.823 36.194 5.526 1.00 75.88 103 GLU A CA 1
ATOM 812 C C . GLU A 1 103 ? -6.063 35.853 4.242 1.00 75.88 103 GLU A C 1
ATOM 814 O O . GLU A 1 103 ? -6.629 35.240 3.338 1.00 75.88 103 GLU A O 1
ATOM 819 N N . GLU A 1 104 ? -4.771 36.176 4.177 1.00 76.94 104 GLU A N 1
ATOM 820 C CA . GLU A 1 104 ? -3.921 35.842 3.032 1.00 76.94 104 GLU A CA 1
ATOM 821 C C . GLU A 1 104 ? -3.716 34.329 2.894 1.00 76.94 104 GLU A C 1
ATOM 823 O O . GLU A 1 104 ? -3.716 33.799 1.781 1.00 76.94 104 GLU A O 1
ATOM 828 N N . GLN A 1 105 ? -3.591 33.611 4.014 1.00 73.00 105 GLN A N 1
ATOM 829 C CA . GLN A 1 105 ? -3.511 32.148 4.023 1.00 73.00 105 GLN A CA 1
ATOM 830 C C . GLN A 1 105 ? -4.817 31.518 3.518 1.00 73.00 105 GLN A C 1
ATOM 832 O O . GLN A 1 105 ? -4.777 30.649 2.641 1.00 73.00 105 GLN A O 1
ATOM 837 N N . TYR A 1 106 ? -5.974 32.012 3.970 1.00 79.25 106 TYR A N 1
ATOM 838 C CA . TYR A 1 106 ? -7.278 31.543 3.492 1.00 79.25 106 TYR A CA 1
ATOM 839 C C . TYR A 1 106 ? -7.499 31.865 2.010 1.00 79.25 106 TYR A C 1
ATOM 841 O O . TYR A 1 106 ? -7.990 31.011 1.271 1.00 79.25 106 TYR A O 1
ATOM 849 N N . ALA A 1 107 ? -7.074 33.044 1.545 1.00 75.75 107 ALA A N 1
ATOM 850 C CA . ALA A 1 107 ? -7.127 33.422 0.131 1.00 75.75 107 ALA A CA 1
ATOM 851 C C . ALA A 1 107 ? -6.263 32.505 -0.753 1.00 75.75 107 ALA A C 1
ATOM 853 O O . ALA A 1 107 ? -6.618 32.225 -1.898 1.00 75.75 107 ALA A O 1
ATOM 854 N N . ARG A 1 108 ? -5.159 31.976 -0.210 1.00 76.06 108 ARG A N 1
ATOM 855 C CA . ARG A 1 108 ? -4.304 30.966 -0.861 1.00 76.06 108 ARG A CA 1
ATOM 856 C C . ARG A 1 108 ? -4.829 29.532 -0.708 1.00 76.06 108 ARG A C 1
ATOM 858 O O . ARG A 1 108 ? -4.193 28.598 -1.192 1.00 76.06 108 ARG A O 1
ATOM 865 N N . GLY A 1 109 ? -5.982 29.343 -0.063 1.00 69.44 109 GLY A N 1
ATOM 866 C CA . GLY A 1 109 ? -6.598 28.035 0.166 1.00 69.44 109 GLY A CA 1
ATOM 867 C C . GLY A 1 109 ? -5.877 27.178 1.209 1.00 69.44 109 GLY A C 1
ATOM 868 O O . GLY A 1 109 ? -6.049 25.959 1.208 1.00 69.44 109 GLY A O 1
ATOM 869 N N . VAL A 1 110 ? -5.066 27.798 2.072 1.00 70.19 110 VAL A N 1
ATOM 870 C CA . VAL A 1 110 ? -4.351 27.147 3.173 1.00 70.19 110 VAL A CA 1
ATOM 871 C C . VAL A 1 110 ? -5.113 27.406 4.467 1.00 70.19 110 VAL A C 1
ATOM 873 O O . VAL A 1 110 ? -5.306 28.555 4.856 1.00 70.19 110 VAL A O 1
ATOM 876 N N . TYR A 1 111 ? -5.519 26.339 5.155 1.00 74.19 111 TYR A N 1
ATOM 877 C CA . TYR A 1 111 ? -6.276 26.422 6.407 1.00 74.19 111 TYR A CA 1
ATOM 878 C C . TYR A 1 111 ? -5.470 25.792 7.552 1.00 74.19 111 TYR A C 1
ATOM 880 O O . TYR A 1 111 ? -5.471 24.566 7.708 1.00 74.19 111 TYR A O 1
ATOM 888 N N . PRO A 1 112 ? -4.723 26.593 8.334 1.00 69.81 112 PRO A N 1
ATOM 889 C CA . PRO A 1 112 ? -3.939 26.087 9.454 1.00 69.81 112 PRO A CA 1
ATOM 890 C C . PRO A 1 112 ? -4.820 25.539 10.576 1.00 69.81 112 PRO A C 1
ATOM 892 O O . PRO A 1 112 ? -5.883 26.090 10.853 1.00 69.81 112 PRO A O 1
ATOM 895 N N . VAL A 1 113 ? -4.356 24.495 11.266 1.00 71.50 113 VAL A N 1
ATOM 896 C CA . VAL A 1 113 ? -5.055 23.949 12.438 1.00 71.50 113 VAL A CA 1
ATOM 897 C C . VAL A 1 113 ? -5.247 25.035 13.495 1.00 71.50 113 VAL A C 1
ATOM 899 O O . VAL A 1 113 ? -4.301 25.696 13.928 1.00 71.50 113 VAL A O 1
ATOM 902 N N . ILE A 1 114 ? -6.490 25.180 13.944 1.00 76.06 114 ILE A N 1
ATOM 903 C CA . ILE A 1 114 ? -6.848 26.057 15.049 1.00 76.06 114 ILE A CA 1
ATOM 904 C C . ILE A 1 114 ? -6.673 25.275 16.355 1.00 76.06 114 ILE A C 1
ATOM 906 O O . ILE A 1 114 ? -7.429 24.351 16.643 1.00 76.06 114 ILE A O 1
ATOM 910 N N . TYR A 1 115 ? -5.662 25.641 17.144 1.00 71.69 115 TYR A N 1
ATOM 911 C CA . TYR A 1 115 ? -5.351 24.965 18.411 1.00 71.69 115 TYR A CA 1
ATOM 912 C C . TYR A 1 115 ? -6.138 25.503 19.614 1.00 71.69 115 TYR A C 1
ATOM 914 O O . TYR A 1 115 ? -6.216 24.841 20.648 1.00 71.69 115 TYR A O 1
ATOM 922 N N . ASN A 1 116 ? -6.707 26.706 19.510 1.00 80.12 116 ASN A N 1
ATOM 923 C CA . ASN A 1 116 ? -7.505 27.297 20.580 1.00 80.12 116 ASN A CA 1
ATOM 924 C C . ASN A 1 116 ? -9.008 27.031 20.375 1.00 80.12 116 ASN A C 1
ATOM 926 O O . ASN A 1 116 ? -9.448 26.625 19.306 1.00 80.12 116 ASN A O 1
ATOM 930 N N . ARG A 1 117 ? -9.813 27.247 21.421 1.00 85.00 117 ARG A N 1
ATOM 931 C CA . ARG A 1 117 ? -11.242 26.891 21.406 1.00 85.00 117 ARG A CA 1
ATOM 932 C C . ARG A 1 117 ? -12.180 27.986 20.889 1.00 85.00 117 ARG A C 1
ATOM 934 O O . ARG A 1 117 ? -13.363 27.710 20.708 1.00 85.00 117 ARG A O 1
ATOM 941 N N . LYS A 1 118 ? -11.682 29.219 20.750 1.00 88.31 118 LYS A N 1
ATOM 942 C CA . LYS A 1 118 ? -12.485 30.414 20.435 1.00 88.31 118 LYS A CA 1
ATOM 943 C C . LYS A 1 118 ? -12.475 30.727 18.946 1.00 88.31 118 LYS A C 1
ATOM 945 O O . LYS A 1 118 ? -13.492 31.141 18.402 1.00 88.31 118 LYS A O 1
ATOM 950 N N . ASP A 1 119 ? -11.329 30.534 18.314 1.00 84.62 119 ASP A N 1
ATOM 951 C CA . ASP A 1 119 ? -11.159 30.806 16.903 1.00 84.62 119 ASP A CA 1
ATOM 952 C C . ASP A 1 119 ? -11.935 29.785 16.070 1.00 84.62 119 ASP A C 1
ATOM 954 O O . ASP A 1 119 ? -12.131 28.626 16.452 1.00 84.62 119 ASP A O 1
ATOM 958 N N . LYS A 1 120 ? -12.365 30.242 14.901 1.00 85.69 120 LYS A N 1
ATOM 959 C CA . LYS A 1 120 ? -13.044 29.442 13.892 1.00 85.69 120 LYS A CA 1
ATOM 960 C C . LYS A 1 120 ? -12.685 29.949 12.511 1.00 85.69 120 LYS A C 1
ATOM 962 O O . LYS A 1 120 ? -12.278 31.100 12.344 1.00 85.69 120 LYS A O 1
ATOM 967 N N . PHE A 1 121 ? -12.838 29.082 11.524 1.00 82.75 121 PHE A N 1
ATOM 968 C CA . PHE A 1 121 ? -12.799 29.512 10.136 1.00 82.75 121 PHE A CA 1
ATOM 969 C C . PHE A 1 121 ? -14.061 30.323 9.806 1.00 82.75 121 PHE A C 1
ATOM 971 O O . PHE A 1 121 ? -15.085 30.147 10.476 1.00 82.75 121 PHE A O 1
ATOM 978 N N . PRO A 1 122 ? -14.011 31.199 8.789 1.00 83.38 122 PRO A N 1
ATOM 979 C CA . PRO A 1 122 ? -15.206 31.862 8.272 1.00 83.38 122 PRO A CA 1
ATOM 980 C C . PRO A 1 122 ? -16.338 30.856 8.007 1.00 83.38 122 PRO A C 1
ATOM 982 O O . PRO A 1 122 ? -16.084 29.757 7.511 1.00 83.38 122 PRO A O 1
ATOM 985 N N . ASP A 1 123 ? -17.565 31.205 8.403 1.00 83.62 123 ASP A N 1
ATOM 986 C CA . ASP A 1 123 ? -18.771 30.353 8.345 1.00 83.62 123 ASP A CA 1
ATOM 987 C C . ASP A 1 123 ? -18.691 29.025 9.128 1.00 83.62 123 ASP A C 1
ATOM 989 O O . ASP A 1 123 ? -19.554 28.150 9.015 1.00 83.62 123 ASP A O 1
ATOM 993 N N . GLY A 1 124 ? -17.643 28.858 9.935 1.00 81.75 124 GLY A N 1
ATOM 994 C CA . GLY A 1 124 ? -17.413 27.695 10.775 1.00 81.75 124 GLY A CA 1
ATOM 995 C C . GLY A 1 124 ? -17.955 27.850 12.194 1.00 81.75 124 GLY A C 1
ATOM 996 O O . GLY A 1 124 ? -18.467 28.887 12.618 1.00 81.75 124 GLY A O 1
ATOM 997 N N . GLU A 1 125 ? -17.787 26.777 12.946 1.00 83.31 125 GLU A N 1
ATOM 998 C CA . GLU A 1 125 ? -18.087 26.621 14.357 1.00 83.31 125 GLU A CA 1
ATOM 999 C C . GLU A 1 125 ? -16.756 26.567 15.120 1.00 83.31 125 GLU A C 1
ATOM 1001 O O . GLU A 1 125 ? -15.828 25.867 14.710 1.00 83.31 125 GLU A O 1
ATOM 1006 N N . SER A 1 126 ? -16.628 27.312 16.217 1.00 89.06 126 SER A N 1
ATOM 1007 C CA . SER A 1 126 ? -15.502 27.138 17.146 1.00 89.06 126 SER A CA 1
ATOM 1008 C C . SER A 1 126 ? -15.735 25.924 18.054 1.00 89.06 126 SER A C 1
ATOM 1010 O O . SER A 1 126 ? -16.858 25.441 18.189 1.00 89.06 126 SER A O 1
ATOM 1012 N N . LEU A 1 127 ? -14.711 25.440 18.763 1.00 83.56 127 LEU A N 1
ATOM 1013 C CA . LEU A 1 127 ? -14.929 24.391 19.774 1.00 83.56 127 LEU A CA 1
ATOM 1014 C C . LEU A 1 127 ? -15.834 24.862 20.928 1.00 83.56 127 LEU A C 1
ATOM 1016 O O . LEU A 1 127 ? -16.456 24.040 21.596 1.00 83.56 127 LEU A O 1
ATOM 1020 N N . ASN A 1 128 ? -15.911 26.169 21.192 1.00 90.50 128 ASN A N 1
ATOM 1021 C CA . ASN A 1 128 ? -16.861 26.723 22.156 1.00 90.50 128 ASN A CA 1
ATOM 1022 C C . ASN A 1 128 ? -18.298 26.730 21.624 1.00 90.50 128 ASN A C 1
ATOM 1024 O O . ASN A 1 128 ? -19.214 26.429 22.384 1.00 90.50 128 ASN A O 1
ATOM 1028 N N . ASP A 1 129 ? -18.487 27.006 20.335 1.00 91.25 129 ASP A N 1
ATOM 1029 C CA . ASP A 1 129 ? -19.801 26.914 19.692 1.00 91.25 129 ASP A CA 1
ATOM 1030 C C . ASP A 1 129 ? -20.285 25.443 19.687 1.00 91.25 129 ASP A C 1
ATOM 1032 O O . ASP A 1 129 ? -21.400 25.154 20.127 1.00 91.25 129 ASP A O 1
ATOM 1036 N N . LEU A 1 130 ? -19.397 24.496 19.336 1.00 88.56 130 LEU A N 1
ATOM 1037 C CA . LEU A 1 130 ? -19.664 23.051 19.412 1.00 88.56 130 LEU A CA 1
ATOM 1038 C C . LEU A 1 130 ? -20.009 22.608 20.837 1.00 88.56 130 LEU A C 1
ATOM 1040 O O . LEU A 1 130 ? -20.923 21.810 21.040 1.00 88.56 130 LEU A O 1
ATOM 1044 N N . ARG A 1 131 ? -19.288 23.132 21.835 1.00 90.94 131 ARG A N 1
ATOM 1045 C CA . ARG A 1 131 ? -19.573 22.881 23.250 1.00 90.94 131 ARG A CA 1
ATOM 1046 C C . ARG A 1 131 ? -20.977 23.345 23.630 1.00 90.94 131 ARG A C 1
ATOM 1048 O O . ARG A 1 131 ? -21.694 22.576 24.260 1.00 90.94 131 ARG A O 1
ATOM 1055 N N . ALA A 1 132 ? -21.365 24.567 23.268 1.00 92.62 132 ALA A N 1
ATOM 1056 C CA . ALA A 1 132 ? -22.689 25.102 23.588 1.00 92.62 132 ALA A CA 1
ATOM 1057 C C . ALA A 1 132 ? -23.804 24.264 22.937 1.00 92.62 132 ALA A C 1
ATOM 1059 O O . ALA A 1 132 ? -24.838 23.995 23.548 1.00 92.62 132 ALA A O 1
ATOM 1060 N N . ARG A 1 133 ? -23.571 23.781 21.712 1.00 93.62 133 ARG A N 1
ATOM 1061 C CA . ARG A 1 133 ? -24.478 22.853 21.029 1.00 93.62 133 ARG A CA 1
ATOM 1062 C C . ARG A 1 133 ? -24.552 21.487 21.710 1.00 93.62 133 ARG A C 1
ATOM 1064 O O . ARG A 1 133 ? -25.643 20.946 21.855 1.00 93.62 133 ARG A O 1
ATOM 1071 N N . ALA A 1 134 ? -23.426 20.946 22.167 1.00 91.38 134 ALA A N 1
ATOM 1072 C CA . ALA A 1 134 ? -23.407 19.712 22.946 1.00 91.38 134 ALA A CA 1
ATOM 1073 C C . ALA A 1 134 ? -24.139 19.869 24.292 1.00 91.38 134 ALA A C 1
ATOM 1075 O O . ALA A 1 134 ? -24.857 18.962 24.697 1.00 91.38 134 ALA A O 1
ATOM 1076 N N . GLU A 1 135 ? -24.006 21.016 24.964 1.00 93.06 135 GLU A N 1
ATOM 1077 C CA . GLU A 1 135 ? -24.757 21.332 26.188 1.00 93.06 135 GLU A CA 1
ATOM 1078 C C . GLU A 1 135 ? -26.266 21.348 25.918 1.00 93.06 135 GLU A C 1
ATOM 1080 O O . GLU A 1 135 ? -27.003 20.645 26.605 1.00 93.06 135 GLU A O 1
ATOM 1085 N N . ARG A 1 136 ? -26.716 22.027 24.855 1.00 93.88 136 ARG A N 1
ATOM 1086 C CA . ARG A 1 136 ? -28.125 21.994 24.432 1.00 93.88 136 ARG A CA 1
ATOM 1087 C C . ARG A 1 136 ? -28.611 20.575 24.119 1.00 93.88 136 ARG A C 1
ATOM 1089 O O . ARG A 1 136 ? -29.659 20.177 24.612 1.00 93.88 136 ARG A O 1
ATOM 1096 N N . ALA A 1 137 ? -27.830 19.782 23.384 1.00 92.38 137 ALA A N 1
ATOM 1097 C CA . ALA A 1 137 ? -28.170 18.385 23.110 1.00 92.38 137 ALA A CA 1
ATOM 1098 C C . ALA A 1 137 ? -28.316 17.554 24.394 1.00 92.38 137 ALA A C 1
ATOM 1100 O O . ALA A 1 137 ? -29.185 16.691 24.460 1.00 92.38 137 ALA A O 1
ATOM 1101 N N . VAL A 1 138 ? -27.498 17.793 25.424 1.00 92.62 138 VAL A N 1
ATOM 1102 C CA . VAL A 1 138 ? -27.666 17.126 26.723 1.00 92.62 138 VAL A CA 1
ATOM 1103 C C . VAL A 1 138 ? -29.004 17.507 27.362 1.00 92.62 138 VAL A C 1
ATOM 1105 O O . VAL A 1 138 ? -29.719 16.604 27.799 1.00 92.62 138 VAL A O 1
ATOM 1108 N N . GLU A 1 139 ? -29.356 18.795 27.389 1.00 91.31 139 GLU A N 1
ATOM 1109 C CA . GLU A 1 139 ? -30.624 19.274 27.967 1.00 91.31 139 GLU A CA 1
ATOM 1110 C C . GLU A 1 139 ? -31.852 18.747 27.221 1.00 91.31 139 GLU A C 1
ATOM 1112 O O . GLU A 1 139 ? -32.823 18.333 27.846 1.00 91.31 139 GLU A O 1
ATOM 1117 N N . GLU A 1 140 ? -31.815 18.736 25.889 1.00 91.38 140 GLU A N 1
ATOM 1118 C CA . GLU A 1 140 ? -32.969 18.371 25.061 1.00 91.38 140 GLU A CA 1
ATOM 1119 C C . GLU A 1 140 ? -33.119 16.860 24.867 1.00 91.38 140 GLU A C 1
ATOM 1121 O O . GLU A 1 140 ? -34.231 16.368 24.691 1.00 91.38 140 GLU A O 1
ATOM 1126 N N . ILE A 1 141 ? -32.012 16.110 24.880 1.00 92.19 141 ILE A N 1
ATOM 1127 C CA . ILE A 1 141 ? -32.027 14.669 24.605 1.00 92.19 141 ILE A CA 1
ATOM 1128 C C . ILE A 1 141 ? -31.904 13.867 25.892 1.00 92.19 141 ILE A C 1
ATOM 1130 O O . ILE A 1 141 ? -32.688 12.953 26.104 1.00 92.19 141 ILE A O 1
ATOM 1134 N N . ILE A 1 142 ? -30.920 14.159 26.745 1.00 91.56 142 ILE A N 1
ATOM 1135 C CA . ILE A 1 142 ? -30.549 13.259 27.847 1.00 91.56 142 ILE A CA 1
ATOM 1136 C C . ILE A 1 142 ? -31.371 13.539 29.101 1.00 91.56 142 ILE A C 1
ATOM 1138 O O .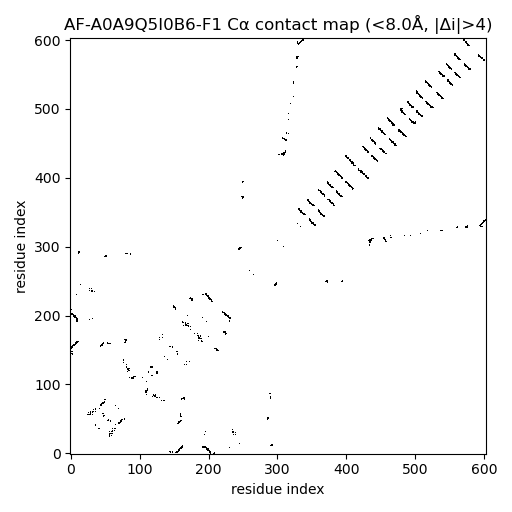 ILE A 1 142 ? -31.868 12.596 29.717 1.00 91.56 142 ILE A O 1
ATOM 1142 N N . ILE A 1 143 ? -31.542 14.809 29.475 1.00 90.12 143 ILE A N 1
ATOM 1143 C CA . ILE A 1 143 ? -32.272 15.172 30.698 1.00 90.12 143 ILE A CA 1
ATOM 1144 C C . ILE A 1 143 ? -33.718 14.648 30.713 1.00 90.12 143 ILE A C 1
ATOM 1146 O O . ILE A 1 143 ? -34.106 14.101 31.746 1.00 90.12 143 ILE A O 1
ATOM 1150 N N . PRO A 1 144 ? -34.501 14.682 29.614 1.00 90.69 144 PRO A N 1
ATOM 1151 C CA . PRO A 1 144 ? -35.847 14.112 29.610 1.00 90.69 144 PRO A CA 1
ATOM 1152 C C . PRO A 1 144 ? -35.876 12.619 29.958 1.00 90.69 144 PRO A C 1
ATOM 1154 O O . PRO A 1 144 ? -36.786 12.178 30.658 1.00 90.69 144 PRO A O 1
ATOM 1157 N N . HIS A 1 145 ? -34.863 11.844 29.548 1.00 90.06 145 HIS A N 1
ATOM 1158 C CA . HIS A 1 145 ? -34.749 10.431 29.938 1.00 90.06 145 HIS A CA 1
ATOM 1159 C C . HIS A 1 145 ? -34.418 10.259 31.418 1.00 90.06 145 HIS A C 1
ATOM 1161 O O . HIS A 1 145 ? -34.910 9.316 32.029 1.00 90.06 145 HIS A O 1
ATOM 1167 N N . ILE A 1 146 ? -33.634 11.165 32.011 1.00 87.31 146 ILE A N 1
ATOM 1168 C CA . ILE A 1 146 ? -33.366 11.157 33.459 1.00 87.31 146 ILE A CA 1
ATOM 1169 C C . ILE A 1 146 ? -34.651 11.463 34.232 1.00 87.31 146 ILE A C 1
ATOM 1171 O O . ILE A 1 146 ? -34.987 10.729 35.157 1.00 87.31 146 ILE A O 1
ATOM 1175 N N . CYS A 1 147 ? -35.383 12.510 33.841 1.00 85.94 147 CYS A N 1
ATOM 1176 C CA . CYS A 1 147 ? -36.663 12.864 34.454 1.00 85.94 147 CYS A CA 1
ATOM 1177 C C . CYS A 1 147 ? -37.672 11.715 34.331 1.00 85.94 147 CYS A C 1
ATOM 1179 O O . CYS A 1 147 ? -38.327 11.367 35.307 1.00 85.94 147 CYS A O 1
ATOM 1181 N N . ASN A 1 148 ? -37.771 11.081 33.159 1.00 85.56 148 ASN A N 1
ATOM 1182 C CA . ASN A 1 148 ? -38.678 9.953 32.959 1.00 85.56 148 ASN A CA 1
ATOM 1183 C C . ASN A 1 148 ? -38.281 8.725 33.795 1.00 85.56 148 ASN A C 1
ATOM 1185 O O . ASN A 1 148 ? -39.145 8.096 34.402 1.00 85.56 148 ASN A O 1
ATOM 1189 N N . ALA A 1 149 ? -36.984 8.412 33.884 1.00 84.50 149 ALA A N 1
ATOM 1190 C CA . ALA A 1 149 ? -36.481 7.346 34.752 1.00 84.50 149 ALA A CA 1
ATOM 1191 C C . ALA A 1 149 ? -36.767 7.635 36.237 1.00 84.50 149 ALA A C 1
ATOM 1193 O O . ALA A 1 149 ? -37.130 6.732 36.982 1.00 84.50 149 ALA A O 1
ATOM 1194 N N . ALA A 1 150 ? -36.673 8.900 36.663 1.00 82.50 150 ALA A N 1
ATOM 1195 C CA . ALA A 1 150 ? -37.035 9.319 38.017 1.00 82.50 150 ALA A CA 1
ATOM 1196 C C . ALA A 1 150 ? -38.543 9.189 38.292 1.00 82.50 150 ALA A C 1
ATOM 1198 O O . ALA A 1 150 ? -38.929 8.752 39.372 1.00 82.50 150 ALA A O 1
ATOM 1199 N N . LYS A 1 151 ? -39.393 9.538 37.317 1.00 83.19 151 LYS A N 1
ATOM 1200 C CA . LYS A 1 151 ? -40.859 9.460 37.434 1.00 83.19 151 LYS A CA 1
ATOM 1201 C C . LYS A 1 151 ? -41.364 8.019 37.479 1.00 83.19 151 LYS A C 1
ATOM 1203 O O . LYS A 1 151 ? -42.254 7.702 38.258 1.00 83.19 151 LYS A O 1
ATOM 1208 N N . THR A 1 152 ? -40.801 7.153 36.641 1.00 82.38 152 THR A N 1
ATOM 1209 C CA . THR A 1 152 ? -41.257 5.762 36.471 1.00 82.38 152 THR A CA 1
ATOM 1210 C C . THR A 1 152 ? -40.545 4.770 37.389 1.00 82.38 152 THR A C 1
ATOM 1212 O O . THR A 1 152 ? -41.048 3.673 37.605 1.00 82.38 152 THR A O 1
ATOM 1215 N N . GLY A 1 153 ? -39.369 5.127 37.915 1.00 76.75 153 GLY A N 1
ATOM 1216 C CA . GLY A 1 153 ? -38.487 4.203 38.631 1.00 76.75 153 GLY A CA 1
ATOM 1217 C C . GLY A 1 153 ? -37.792 3.187 37.712 1.00 76.75 153 GLY A C 1
ATOM 1218 O O . GLY A 1 153 ? -37.033 2.341 38.192 1.00 76.75 153 GLY A O 1
ATOM 1219 N N . GLU A 1 154 ? -38.021 3.258 36.395 1.00 81.69 154 GLU A N 1
ATOM 1220 C CA . GLU A 1 154 ? -37.441 2.354 35.406 1.00 81.69 154 GLU A CA 1
ATOM 1221 C C . GLU A 1 154 ? -36.081 2.855 34.913 1.00 81.69 154 GLU A C 1
ATOM 1223 O O . GLU A 1 154 ? -35.870 4.039 34.645 1.00 81.69 154 GLU A O 1
ATOM 1228 N N . LYS A 1 155 ? -35.135 1.927 34.735 1.00 83.25 155 LYS A N 1
ATOM 1229 C CA . LYS A 1 155 ? -33.818 2.257 34.184 1.00 83.25 155 LYS A CA 1
ATOM 1230 C C . LYS A 1 155 ? -33.920 2.538 32.695 1.00 83.25 155 LYS A C 1
ATOM 1232 O O . LYS A 1 155 ? -34.392 1.700 31.930 1.00 83.25 155 LYS A O 1
ATOM 1237 N N . ALA A 1 156 ? -33.348 3.655 32.268 1.00 86.81 156 ALA A N 1
ATOM 1238 C CA . ALA A 1 156 ? -33.188 3.956 30.853 1.00 86.81 156 ALA A CA 1
ATOM 1239 C C . ALA A 1 156 ? -31.778 3.585 30.362 1.00 86.81 156 ALA A C 1
ATOM 1241 O O . ALA A 1 156 ? -30.778 3.758 31.068 1.00 86.81 156 ALA A O 1
ATOM 1242 N N . HIS A 1 157 ? -31.677 3.103 29.120 1.00 92.31 157 HIS A N 1
ATOM 1243 C CA . HIS A 1 157 ? -30.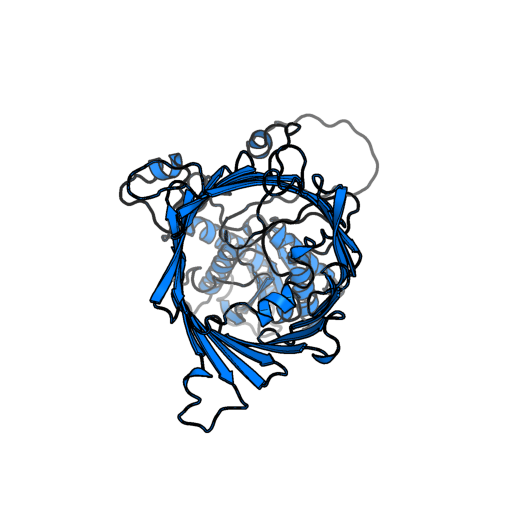396 2.918 28.436 1.00 92.31 157 HIS A CA 1
ATOM 1244 C C . HIS A 1 157 ? -30.473 3.543 27.045 1.00 92.31 157 HIS A C 1
ATOM 1246 O O . HIS A 1 157 ? -31.100 3.006 26.138 1.00 92.31 157 HIS A O 1
ATOM 1252 N N . VAL A 1 158 ? -29.827 4.691 26.865 1.00 94.06 158 VAL A N 1
ATOM 1253 C CA . VAL A 1 158 ? -29.899 5.491 25.637 1.00 94.06 158 VAL A CA 1
ATOM 1254 C C . VAL A 1 158 ? -28.609 5.346 24.830 1.00 94.06 158 VAL A C 1
ATOM 1256 O O . VAL A 1 158 ? -27.505 5.482 25.365 1.00 94.06 158 VAL A O 1
ATOM 1259 N N . ALA A 1 159 ? -28.730 5.091 23.528 1.00 94.44 159 ALA A N 1
ATOM 1260 C CA . ALA A 1 159 ? -27.611 5.151 22.591 1.00 94.44 159 ALA A CA 1
ATOM 1261 C C . ALA A 1 159 ? -27.563 6.523 21.907 1.00 94.44 159 ALA A C 1
ATOM 1263 O O . ALA A 1 159 ? -28.562 6.979 21.355 1.00 94.44 159 ALA A O 1
ATOM 1264 N N . ILE A 1 160 ? -26.391 7.161 21.892 1.00 95.06 160 ILE A N 1
ATOM 1265 C CA . ILE A 1 160 ? -26.147 8.405 21.150 1.00 95.06 160 ILE A CA 1
ATOM 1266 C C . ILE A 1 160 ? -25.041 8.150 20.133 1.00 95.06 160 ILE A C 1
ATOM 1268 O O . ILE A 1 160 ? -23.904 7.840 20.493 1.00 95.06 160 ILE A O 1
ATOM 1272 N N . VAL A 1 161 ? -25.362 8.289 18.850 1.00 91.38 161 VAL A N 1
ATOM 1273 C CA . VAL A 1 161 ? -24.441 7.997 17.748 1.00 91.38 161 VAL A CA 1
ATOM 1274 C C . VAL A 1 161 ? -24.072 9.291 17.030 1.00 91.38 161 VAL A C 1
ATOM 1276 O O . VAL A 1 161 ? -24.909 9.914 16.372 1.00 91.38 161 VAL A O 1
ATOM 1279 N N . SER A 1 162 ? -22.811 9.700 17.167 1.00 89.75 162 SER A N 1
ATOM 1280 C CA . SER A 1 162 ? -22.301 11.001 16.715 1.00 89.75 162 SER A CA 1
ATOM 1281 C C . SER A 1 162 ? -20.817 10.888 16.290 1.00 89.75 162 SER A C 1
ATOM 1283 O O . SER A 1 162 ? -20.344 9.810 15.923 1.00 89.75 162 SER A O 1
ATOM 1285 N N . HIS A 1 163 ? -20.082 11.996 16.259 1.00 84.19 163 HIS A N 1
ATOM 1286 C CA . HIS A 1 163 ? -18.723 12.118 15.739 1.00 84.19 163 HIS A CA 1
ATOM 1287 C C . HIS A 1 163 ? -17.725 12.475 16.846 1.00 84.19 163 HIS A C 1
ATOM 1289 O O . HIS A 1 163 ? -18.120 12.815 17.955 1.00 84.19 163 HIS A O 1
ATOM 1295 N N . GLY A 1 164 ? -16.427 12.342 16.574 1.00 78.88 164 GLY A N 1
ATOM 1296 C CA . GLY A 1 164 ? -15.380 12.371 17.593 1.00 78.88 164 GLY A CA 1
ATOM 1297 C C . GLY A 1 164 ? -15.342 13.646 18.438 1.00 78.88 164 GLY A C 1
ATOM 1298 O O . GLY A 1 164 ? -15.302 13.533 19.665 1.00 78.88 164 GLY A O 1
ATOM 1299 N N . LEU A 1 165 ? -15.367 14.836 17.822 1.00 81.56 165 LEU A N 1
ATOM 1300 C CA . LEU A 1 165 ? -15.306 16.087 18.596 1.00 81.56 165 LEU A CA 1
ATOM 1301 C C . LEU A 1 165 ? -16.636 16.342 19.309 1.00 81.56 165 LEU A C 1
ATOM 1303 O O . LEU A 1 165 ? -16.636 16.618 20.508 1.00 81.56 165 LEU A O 1
ATOM 1307 N N . CYS A 1 166 ? -17.763 16.152 18.617 1.00 87.50 166 CYS A N 1
ATOM 1308 C CA . CYS A 1 166 ? -19.092 16.288 19.221 1.00 87.50 166 CYS A CA 1
ATOM 1309 C C . CYS A 1 166 ? -19.300 15.350 20.427 1.00 87.50 166 CYS A C 1
ATOM 1311 O O . CYS A 1 166 ? -19.743 15.797 21.480 1.00 87.50 166 CYS A O 1
ATOM 1313 N N . ILE A 1 167 ? -18.907 14.074 20.340 1.00 88.00 167 ILE A N 1
ATOM 1314 C CA . ILE A 1 167 ? -19.008 13.117 21.459 1.00 88.00 167 ILE A CA 1
ATOM 1315 C C . ILE A 1 167 ? -18.139 13.532 22.632 1.00 88.00 167 ILE A C 1
ATOM 1317 O O . ILE A 1 167 ? -18.570 13.432 23.780 1.00 88.00 167 ILE A O 1
ATOM 1321 N N . SER A 1 168 ? -16.928 14.008 22.357 1.00 85.81 168 SER A N 1
ATOM 1322 C CA . SER A 1 168 ? -16.039 14.478 23.412 1.00 85.81 168 SER A CA 1
ATOM 1323 C C . SER A 1 168 ? -16.641 15.674 24.161 1.00 85.81 168 SER A C 1
ATOM 1325 O O . SER A 1 168 ? -16.579 15.720 25.391 1.00 85.81 168 SER A O 1
ATOM 1327 N N . GLU A 1 169 ? -17.297 16.604 23.457 1.00 90.12 169 GLU A N 1
ATOM 1328 C CA . GLU A 1 169 ? -18.025 17.718 24.083 1.00 90.12 169 GLU A CA 1
ATOM 1329 C C . GLU A 1 169 ? -19.318 17.275 24.792 1.00 90.12 169 GLU A C 1
ATOM 1331 O O . GLU A 1 169 ? -19.615 17.799 25.864 1.00 90.12 169 GLU A O 1
ATOM 1336 N N . LEU A 1 170 ? -20.046 16.277 24.274 1.00 91.12 170 LEU A N 1
ATOM 1337 C CA . LEU A 1 170 ? -21.240 15.706 24.919 1.00 91.12 170 LEU A CA 1
ATOM 1338 C C . LEU A 1 170 ? -20.904 15.025 26.252 1.00 91.12 170 LEU A C 1
ATOM 1340 O O . LEU A 1 170 ? -21.569 15.268 27.259 1.00 91.12 170 LEU A O 1
ATOM 1344 N N . ILE A 1 171 ? -19.847 14.206 26.284 1.00 89.75 171 ILE A N 1
ATOM 1345 C CA . ILE A 1 171 ? -19.374 13.570 27.523 1.00 89.75 171 ILE A CA 1
ATOM 1346 C C . ILE A 1 171 ? -18.918 14.646 28.510 1.00 89.75 171 ILE A C 1
ATOM 1348 O O . ILE A 1 171 ? -19.253 14.576 29.690 1.00 89.75 171 ILE A O 1
ATOM 1352 N N . ALA A 1 172 ? -18.199 15.668 28.037 1.00 88.88 172 ALA A N 1
ATOM 1353 C CA . ALA A 1 172 ? -17.783 16.776 28.886 1.00 88.88 172 ALA A CA 1
ATOM 1354 C C . ALA A 1 172 ? -18.979 17.541 29.470 1.00 88.88 172 ALA A C 1
ATOM 1356 O O . ALA A 1 172 ? -18.959 17.871 30.653 1.00 88.88 172 ALA A O 1
ATOM 1357 N N . ALA A 1 173 ? -20.018 17.798 28.670 1.00 90.50 173 ALA A N 1
ATOM 1358 C CA . ALA A 1 173 ? -21.245 18.457 29.109 1.00 90.50 173 ALA A CA 1
ATOM 1359 C C . ALA A 1 173 ? -21.975 17.652 30.191 1.00 90.50 173 ALA A C 1
ATOM 1361 O O . ALA A 1 173 ? -22.379 18.227 31.199 1.00 90.50 173 ALA A O 1
ATOM 1362 N N . LEU A 1 174 ? -22.059 16.326 30.048 1.00 88.88 174 LEU A N 1
ATOM 1363 C CA . LEU A 1 174 ? -22.600 15.464 31.099 1.00 88.88 174 LEU A CA 1
ATOM 1364 C C . LEU A 1 174 ? -21.743 15.457 32.363 1.00 88.88 174 LEU A C 1
ATOM 1366 O O . LEU A 1 174 ? -22.270 15.598 33.458 1.00 88.88 174 LEU A O 1
ATOM 1370 N N . VAL A 1 175 ? -20.425 15.305 32.234 1.00 88.56 175 VAL A N 1
ATOM 1371 C CA . VAL A 1 175 ? -19.518 15.256 33.391 1.00 88.56 175 VAL A CA 1
ATOM 1372 C C . VAL A 1 175 ? -19.545 16.570 34.178 1.00 88.56 175 VAL A C 1
ATOM 1374 O O . VAL A 1 175 ? -19.424 16.540 35.397 1.00 88.56 175 VAL A O 1
ATOM 1377 N N . ARG A 1 176 ? -19.772 17.717 33.521 1.00 87.12 176 ARG A N 1
ATOM 1378 C CA . ARG A 1 176 ? -19.982 19.011 34.198 1.00 87.12 176 ARG A CA 1
ATOM 1379 C C . ARG A 1 176 ? -21.265 19.072 35.034 1.00 87.12 176 ARG A C 1
ATOM 1381 O O . ARG A 1 176 ? -21.358 19.944 35.889 1.00 87.12 176 ARG A O 1
ATOM 1388 N N . LYS A 1 177 ? -22.232 18.182 34.796 1.00 84.94 177 LYS A N 1
ATOM 1389 C CA . LYS A 1 177 ? -23.439 18.054 35.621 1.00 84.94 177 LYS A CA 1
ATOM 1390 C C . LYS A 1 177 ? -23.239 17.138 36.839 1.00 84.94 177 LYS A C 1
ATOM 1392 O O . LYS A 1 177 ? -24.151 17.047 37.655 1.00 84.94 177 LYS A O 1
ATOM 1397 N N . ASP A 1 178 ? -22.088 16.466 36.985 1.00 85.81 178 ASP A N 1
ATOM 1398 C CA . ASP A 1 178 ? -21.763 15.726 38.216 1.00 85.81 178 ASP A CA 1
ATOM 1399 C C . ASP A 1 178 ? -21.579 16.697 39.383 1.00 85.81 178 ASP A C 1
ATOM 1401 O O . ASP A 1 178 ? -20.817 17.658 39.287 1.00 85.81 178 ASP A O 1
ATOM 1405 N N . ARG A 1 179 ? -22.227 16.404 40.511 1.00 80.75 179 ARG A N 1
ATOM 1406 C CA . ARG A 1 179 ? -22.159 17.222 41.728 1.00 80.75 179 ARG A CA 1
ATOM 1407 C C . ARG A 1 179 ? -20.731 17.435 42.242 1.00 80.75 179 ARG A C 1
ATOM 1409 O O . ARG A 1 179 ? -20.426 18.498 42.773 1.00 80.75 179 ARG A O 1
ATOM 1416 N N . ASP A 1 180 ? -19.878 16.419 42.135 1.00 77.19 180 ASP A N 1
ATOM 1417 C CA . ASP A 1 180 ? -18.543 16.406 42.741 1.00 77.19 180 ASP A CA 1
ATOM 1418 C C . ASP A 1 180 ? -17.453 16.912 41.773 1.00 77.19 180 ASP A C 1
ATOM 1420 O O . ASP A 1 180 ? -16.273 16.950 42.129 1.00 77.19 180 ASP A O 1
ATOM 1424 N N . VAL A 1 181 ? -17.816 17.304 40.547 1.00 72.19 181 VAL A N 1
ATOM 1425 C CA . VAL A 1 181 ? -16.885 17.819 39.537 1.00 72.19 181 VAL A CA 1
ATOM 1426 C C . VAL A 1 181 ? -16.936 19.346 39.506 1.00 72.19 181 VAL A C 1
ATOM 1428 O O . VAL A 1 181 ? -17.968 19.952 39.238 1.00 72.19 181 VAL A O 1
ATOM 1431 N N . GLN A 1 182 ? -15.787 20.000 39.714 1.00 54.41 182 GLN A N 1
ATOM 1432 C CA . GLN A 1 182 ? -15.663 21.441 39.473 1.00 54.41 182 GLN A CA 1
ATOM 1433 C C . GLN A 1 182 ? -15.878 21.754 37.980 1.00 54.41 182 GLN A C 1
ATOM 1435 O O . GLN A 1 182 ? -15.391 21.020 37.120 1.00 54.41 182 GLN A O 1
ATOM 1440 N N . ALA A 1 183 ? -16.549 22.874 37.674 1.00 56.12 183 ALA A N 1
ATOM 1441 C CA . ALA A 1 183 ? -17.053 23.315 36.358 1.00 56.12 183 ALA A CA 1
ATOM 1442 C C . ALA A 1 183 ? -16.048 23.371 35.170 1.00 56.12 183 ALA A C 1
ATOM 1444 O O . ALA A 1 183 ? -16.394 23.812 34.072 1.00 56.12 183 ALA A O 1
ATOM 1445 N N . GLY A 1 184 ? -14.802 22.928 35.357 1.00 55.44 184 GLY A N 1
ATOM 1446 C CA . GLY A 1 184 ? -13.700 22.969 34.398 1.00 55.44 184 GLY A CA 1
ATOM 1447 C C . GLY A 1 184 ? -13.523 21.741 33.493 1.00 55.44 184 GLY A C 1
ATOM 1448 O O . GLY A 1 184 ? -12.546 21.709 32.748 1.00 55.44 184 GLY A O 1
ATOM 1449 N N . ALA A 1 185 ? -14.402 20.730 33.509 1.00 62.09 185 ALA A N 1
ATOM 1450 C CA . ALA A 1 185 ? -14.279 19.602 32.575 1.00 62.09 185 ALA A CA 1
ATOM 1451 C C . ALA A 1 185 ? -14.471 20.076 31.116 1.00 62.09 185 ALA A C 1
ATOM 1453 O O . ALA A 1 185 ? -15.514 20.632 30.781 1.00 62.09 185 ALA A O 1
ATOM 1454 N N . GLN A 1 186 ? -13.477 19.871 30.241 1.00 61.31 186 GLN A N 1
ATOM 1455 C CA . GLN A 1 186 ? -13.485 20.302 28.829 1.00 61.31 186 GLN A CA 1
ATOM 1456 C C . GLN A 1 186 ? -13.455 19.105 27.863 1.00 61.31 186 GLN A C 1
ATOM 1458 O O . GLN A 1 186 ? -12.851 18.075 28.169 1.00 61.31 186 GLN A O 1
ATOM 1463 N N . GLY A 1 187 ? -14.044 19.250 26.668 1.00 57.47 187 GLY A N 1
ATOM 1464 C CA . GLY A 1 187 ? -14.157 18.199 25.642 1.00 57.47 187 GLY A CA 1
ATOM 1465 C C . GLY A 1 187 ? -12.872 17.832 24.891 1.00 57.47 187 GLY A C 1
ATOM 1466 O O . GLY A 1 187 ? -12.928 17.450 23.729 1.00 57.47 187 GLY A O 1
ATOM 1467 N N . GLY A 1 188 ? -11.704 17.888 25.533 1.00 58.31 188 GLY A N 1
ATOM 1468 C CA . GLY A 1 188 ? -10.442 17.373 24.975 1.00 58.31 188 GLY A CA 1
ATOM 1469 C C . GLY A 1 188 ? -10.078 15.964 25.461 1.00 58.31 188 GLY A C 1
ATOM 1470 O O . GLY A 1 188 ? -9.455 15.193 24.732 1.00 58.31 188 GLY A O 1
ATOM 1471 N N . LYS A 1 189 ? -10.503 15.607 26.681 1.00 69.56 189 LYS A N 1
ATOM 1472 C CA . LYS A 1 189 ? -10.093 14.375 27.380 1.00 69.56 189 LYS A CA 1
ATOM 1473 C C . LYS A 1 189 ? -10.629 13.087 26.740 1.00 69.56 189 LYS A C 1
ATOM 1475 O O . LYS A 1 189 ? -10.027 12.034 26.919 1.00 69.56 189 LYS A O 1
ATOM 1480 N N . TRP A 1 190 ? -11.736 13.167 26.001 1.00 77.56 190 TRP A N 1
ATOM 1481 C CA . TRP A 1 190 ? -12.417 12.015 25.392 1.00 77.56 190 TRP A CA 1
ATOM 1482 C C . TRP A 1 190 ? -12.331 12.011 23.859 1.00 77.56 190 TRP A C 1
ATOM 1484 O O . TRP A 1 190 ? -13.145 11.384 23.180 1.00 77.56 190 TRP A O 1
ATOM 1494 N N . THR A 1 191 ? -11.332 12.704 23.310 1.00 69.75 191 THR A N 1
ATOM 1495 C CA . THR A 1 191 ? -11.011 12.668 21.879 1.00 69.75 191 THR A CA 1
ATOM 1496 C C . THR A 1 191 ? -10.269 11.375 21.508 1.00 69.75 191 THR A C 1
ATOM 1498 O O . THR A 1 191 ? -9.848 10.604 22.368 1.00 69.75 191 THR A O 1
ATOM 1501 N N . GLY A 1 192 ? -10.119 11.103 20.207 1.00 63.12 192 GLY A N 1
ATOM 1502 C CA . GLY A 1 192 ? -9.344 9.948 19.732 1.00 63.12 192 GLY A CA 1
ATOM 1503 C C . GLY A 1 192 ? -10.108 8.618 19.666 1.00 63.12 192 GLY A C 1
ATOM 1504 O O . GLY A 1 192 ? -9.488 7.558 19.598 1.00 63.12 192 GLY A O 1
ATOM 1505 N N . LEU A 1 193 ? -11.444 8.659 19.662 1.00 68.12 193 LEU A N 1
ATOM 1506 C CA . LEU A 1 193 ? -12.282 7.465 19.526 1.00 68.12 193 LEU A CA 1
ATOM 1507 C C . LEU A 1 193 ? -12.046 6.757 18.182 1.00 68.12 193 LEU A C 1
ATOM 1509 O O . LEU A 1 193 ? -12.029 7.397 17.128 1.00 68.12 193 LEU A O 1
ATOM 1513 N N . MET A 1 194 ? -11.907 5.429 18.205 1.00 67.06 194 MET A N 1
ATOM 1514 C CA . MET A 1 194 ? -11.845 4.625 16.981 1.00 67.06 194 MET A CA 1
ATOM 1515 C C . MET A 1 194 ? -13.212 4.602 16.275 1.00 67.06 194 MET A C 1
ATOM 1517 O O . MET A 1 194 ? -14.244 4.916 16.860 1.00 67.06 194 MET A O 1
ATOM 1521 N N . ASN A 1 195 ? -13.238 4.244 14.989 1.00 68.19 195 ASN A N 1
ATOM 1522 C CA . ASN A 1 195 ? 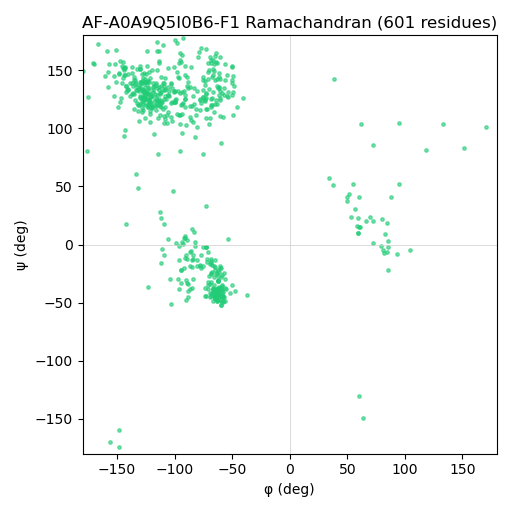-14.489 4.155 14.226 1.00 68.19 195 ASN A CA 1
ATOM 1523 C C . ASN A 1 195 ? -15.448 3.136 14.840 1.00 68.19 195 ASN A C 1
ATOM 1525 O O . ASN A 1 195 ? -15.047 1.995 15.007 1.00 68.19 195 ASN A O 1
ATOM 1529 N N . THR A 1 196 ? -16.679 3.572 15.126 1.00 78.00 196 THR A N 1
ATOM 1530 C CA . THR A 1 196 ? -17.751 2.816 15.804 1.00 78.00 196 THR A CA 1
ATOM 1531 C C . THR A 1 196 ? -17.399 2.325 17.209 1.00 78.00 196 THR A C 1
ATOM 1533 O O . THR A 1 196 ? -18.166 1.572 17.803 1.00 78.00 196 THR A O 1
ATOM 1536 N N . ALA A 1 197 ? -16.278 2.780 17.778 1.00 81.62 197 ALA A N 1
ATOM 1537 C CA . ALA A 1 197 ? -15.956 2.528 19.174 1.00 81.62 197 ALA A CA 1
ATOM 1538 C C . ALA A 1 197 ? -16.940 3.253 20.082 1.00 81.62 197 ALA A C 1
ATOM 1540 O O . ALA A 1 197 ? -17.449 4.313 19.726 1.00 81.62 197 ALA A O 1
ATOM 1541 N N . TRP A 1 198 ? -17.186 2.717 21.269 1.00 89.69 198 TRP A N 1
ATOM 1542 C CA . TRP A 1 198 ? -18.169 3.291 22.176 1.00 89.69 198 TRP A CA 1
ATOM 1543 C C . TRP A 1 198 ? -17.600 3.628 23.552 1.00 89.69 198 TRP A C 1
ATOM 1545 O O . TRP A 1 198 ? -16.633 3.035 24.022 1.00 89.69 198 TRP A O 1
ATOM 1555 N N . THR A 1 199 ? -18.222 4.605 24.194 1.00 88.56 199 THR A N 1
ATOM 1556 C CA . THR A 1 199 ? -17.921 5.105 25.533 1.00 88.56 199 THR A CA 1
ATOM 1557 C C . THR A 1 199 ? -19.217 5.082 26.327 1.00 88.56 199 THR A C 1
ATOM 1559 O O . THR A 1 199 ? -20.251 5.533 25.833 1.00 88.56 199 THR A O 1
ATOM 1562 N N . ARG A 1 200 ? -19.188 4.546 27.545 1.00 92.69 200 ARG A N 1
ATOM 1563 C CA . ARG A 1 200 ? -20.371 4.458 28.406 1.00 92.69 200 ARG A CA 1
ATOM 1564 C C . ARG A 1 200 ? -20.258 5.437 29.557 1.00 92.69 200 ARG A C 1
ATOM 1566 O O . ARG A 1 200 ? -19.226 5.525 30.221 1.00 92.69 200 ARG A O 1
ATOM 1573 N N . VAL A 1 201 ? -21.353 6.145 29.783 1.00 90.62 201 VAL A N 1
ATOM 1574 C CA . VAL A 1 201 ? -21.552 7.057 30.899 1.00 90.62 201 VAL A CA 1
ATOM 1575 C C . VAL A 1 201 ? -22.755 6.566 31.691 1.00 90.62 201 VAL A C 1
ATOM 1577 O O . VAL A 1 201 ? -23.815 6.318 31.120 1.00 90.62 201 VAL A O 1
ATOM 1580 N N . THR A 1 202 ? -22.585 6.392 32.993 1.00 90.81 202 THR A N 1
ATOM 1581 C CA . THR A 1 202 ? -23.664 6.076 33.928 1.00 90.81 202 THR A CA 1
ATOM 1582 C C . THR A 1 202 ? -24.016 7.341 34.695 1.00 90.81 202 THR A C 1
ATOM 1584 O O . THR A 1 202 ? -23.130 8.118 35.062 1.00 90.81 202 THR A O 1
ATOM 1587 N N . ILE A 1 203 ? -25.308 7.573 34.879 1.00 90.06 203 ILE A N 1
ATOM 1588 C CA . ILE A 1 203 ? -25.850 8.735 35.569 1.00 90.06 203 ILE A CA 1
ATOM 1589 C C . ILE A 1 203 ? -26.767 8.206 36.666 1.00 90.06 203 ILE A C 1
ATOM 1591 O O . ILE A 1 203 ? -27.689 7.441 36.381 1.00 90.06 203 ILE A O 1
ATOM 1595 N N . ASP A 1 204 ? -26.503 8.627 37.899 1.00 85.44 204 ASP A N 1
ATOM 1596 C CA . ASP A 1 204 ? -27.290 8.281 39.077 1.00 85.44 204 ASP A CA 1
ATOM 1597 C C . ASP A 1 204 ? -27.865 9.567 39.681 1.00 85.44 204 ASP A C 1
ATOM 1599 O O . ASP A 1 204 ? -27.172 10.583 39.773 1.00 85.44 204 ASP A O 1
ATOM 1603 N N . LEU A 1 205 ? -29.119 9.529 40.126 1.00 83.25 205 LEU A N 1
ATOM 1604 C CA . LEU A 1 205 ? -29.714 10.614 40.907 1.00 83.25 205 LEU A CA 1
ATOM 1605 C C . LEU A 1 205 ? -29.322 10.443 42.372 1.00 83.25 205 LEU A C 1
ATOM 1607 O O . LEU A 1 205 ? -29.598 9.414 42.993 1.00 83.25 205 LEU A O 1
ATOM 1611 N N . ILE A 1 206 ? -28.654 11.443 42.936 1.00 77.50 206 ILE A N 1
ATOM 1612 C CA . ILE A 1 206 ? -28.208 11.384 44.324 1.00 77.50 206 ILE A CA 1
ATOM 1613 C C . ILE A 1 206 ? -29.424 11.557 45.238 1.00 77.50 206 ILE A C 1
ATOM 1615 O O . ILE A 1 206 ? -30.114 12.569 45.171 1.00 77.50 206 ILE A O 1
ATOM 1619 N N . GLY A 1 207 ? -29.646 10.584 46.125 1.00 70.81 207 GLY A N 1
ATOM 1620 C CA . GLY A 1 207 ? -30.732 10.610 47.112 1.00 70.81 207 GLY A CA 1
ATOM 1621 C C . GLY A 1 207 ? -31.921 9.701 46.791 1.00 70.81 207 GLY A C 1
ATOM 1622 O O . GLY A 1 207 ? -32.784 9.558 47.648 1.00 70.81 207 GLY A O 1
ATOM 1623 N N . LEU A 1 208 ? -31.933 9.046 45.625 1.00 69.56 208 LEU A N 1
ATOM 1624 C CA . LEU A 1 208 ? -32.954 8.065 45.236 1.00 69.56 208 LEU A CA 1
ATOM 1625 C C . LEU A 1 208 ? -32.379 6.643 45.225 1.00 69.56 208 LEU A C 1
ATOM 1627 O O . LEU A 1 208 ? -31.256 6.420 44.760 1.00 69.56 208 LEU A O 1
ATOM 1631 N N . LYS A 1 209 ? -33.131 5.677 45.758 1.00 65.81 209 LYS A N 1
ATOM 1632 C CA . LYS A 1 209 ? -32.833 4.240 45.678 1.00 65.81 209 LYS A CA 1
ATOM 1633 C C . LYS A 1 209 ? -33.554 3.625 44.472 1.00 65.81 209 LYS A C 1
ATOM 1635 O O . LYS A 1 209 ? -34.450 4.221 43.886 1.00 65.81 209 LYS A O 1
ATOM 1640 N N . GLU A 1 210 ? -33.127 2.436 44.051 1.00 60.56 210 GLU A N 1
ATOM 1641 C CA . GLU A 1 210 ? -33.761 1.714 42.935 1.00 60.56 210 GLU A CA 1
ATOM 1642 C C . GLU A 1 210 ? -35.227 1.414 43.249 1.00 60.56 210 GLU A C 1
ATOM 1644 O O . GLU A 1 210 ? -35.521 0.794 44.269 1.00 60.56 210 GLU A O 1
ATOM 1649 N N . GLY A 1 211 ? -36.121 1.858 42.362 1.00 62.34 211 GLY A N 1
ATOM 1650 C CA . GLY A 1 211 ? -37.571 1.738 42.520 1.00 62.34 211 GLY A CA 1
ATOM 1651 C C . GLY A 1 211 ? -38.254 2.950 43.163 1.00 62.34 211 GLY A C 1
ATOM 1652 O O . GLY A 1 211 ? -39.481 2.999 43.153 1.00 62.34 211 GLY A O 1
ATOM 1653 N N . ASP A 1 212 ? -37.505 3.934 43.674 1.00 67.00 212 ASP A N 1
ATOM 1654 C CA . ASP A 1 212 ? -38.093 5.182 44.171 1.00 67.00 212 ASP A CA 1
ATOM 1655 C C . ASP A 1 212 ? -38.579 6.042 42.991 1.00 67.00 212 ASP A C 1
ATOM 1657 O O . ASP A 1 212 ? -37.825 6.304 42.051 1.00 67.00 212 ASP A O 1
ATOM 1661 N N . THR A 1 213 ? -39.828 6.510 43.052 1.00 69.81 213 THR A N 1
ATOM 1662 C CA . THR A 1 213 ? -40.428 7.398 42.045 1.00 69.81 213 THR A CA 1
ATOM 1663 C C . THR A 1 213 ? -40.544 8.820 42.581 1.00 69.81 213 THR A C 1
ATOM 1665 O O . THR A 1 213 ? -41.123 9.028 43.649 1.00 69.81 213 THR A O 1
ATOM 1668 N N . VAL A 1 214 ? -40.051 9.807 41.835 1.00 72.56 214 VAL A N 1
ATOM 1669 C CA . VAL A 1 214 ? -40.215 11.234 42.153 1.00 72.56 214 VAL A CA 1
ATOM 1670 C C . VAL A 1 214 ? -40.664 11.986 40.910 1.00 72.56 214 VAL A C 1
ATOM 1672 O O . VAL A 1 214 ? -40.090 11.827 39.832 1.00 72.56 214 VAL A O 1
ATOM 1675 N N . GLU A 1 215 ? -41.680 12.838 41.061 1.00 69.38 215 GLU A N 1
ATOM 1676 C CA . GLU A 1 215 ? -42.029 13.800 40.021 1.00 69.38 215 GLU A CA 1
ATOM 1677 C C . GLU A 1 215 ? -40.947 14.874 39.938 1.00 69.38 215 GLU A C 1
ATOM 1679 O O . GLU A 1 215 ? -40.842 15.746 40.795 1.00 69.38 215 GLU A O 1
ATOM 1684 N N . VAL A 1 216 ? -40.104 14.762 38.913 1.00 68.06 216 VAL A N 1
ATOM 1685 C CA . VAL A 1 216 ? -39.015 15.701 38.653 1.00 68.06 216 VAL A CA 1
ATOM 1686 C C . VAL A 1 216 ? -39.219 16.349 37.292 1.00 68.06 216 VAL A C 1
ATOM 1688 O O . VAL A 1 216 ? -39.194 15.661 36.267 1.00 68.06 216 VAL A O 1
ATOM 1691 N N . ASP A 1 217 ? -39.373 17.668 37.271 1.00 66.19 217 ASP A N 1
ATOM 1692 C CA . ASP A 1 217 ? -39.364 18.461 36.042 1.00 66.19 217 ASP A CA 1
ATOM 1693 C C . ASP A 1 217 ? -37.961 19.031 35.767 1.00 66.19 217 ASP A C 1
ATOM 1695 O O . ASP A 1 217 ? -37.120 19.120 36.660 1.00 66.19 217 ASP A O 1
ATOM 1699 N N . GLN A 1 218 ? -37.682 19.397 34.507 1.00 59.03 218 GLN A N 1
ATOM 1700 C CA . GLN A 1 218 ? -36.357 19.851 34.045 1.00 59.03 218 GLN A CA 1
ATOM 1701 C C . GLN A 1 218 ? -35.652 20.915 34.922 1.00 59.03 218 GLN A C 1
ATOM 1703 O O . GLN A 1 218 ? -34.435 20.791 35.080 1.00 59.03 218 GLN A O 1
ATOM 1708 N N . PRO A 1 219 ? -36.326 21.941 35.488 1.00 58.59 219 PRO A N 1
ATOM 1709 C CA . PRO A 1 219 ? -35.650 22.942 36.322 1.00 58.59 219 PRO A CA 1
ATOM 1710 C C . PRO A 1 219 ? -35.277 22.452 37.734 1.00 58.59 219 PRO A C 1
ATOM 1712 O O . PRO A 1 219 ? -34.387 23.042 38.341 1.00 58.59 219 PRO A O 1
ATOM 1715 N N . ASP A 1 220 ? -35.881 21.363 38.226 1.00 65.19 220 ASP A N 1
ATOM 1716 C CA . ASP A 1 220 ? -35.759 20.886 39.616 1.00 65.19 220 ASP A CA 1
ATOM 1717 C C . ASP A 1 220 ? -35.016 19.539 39.72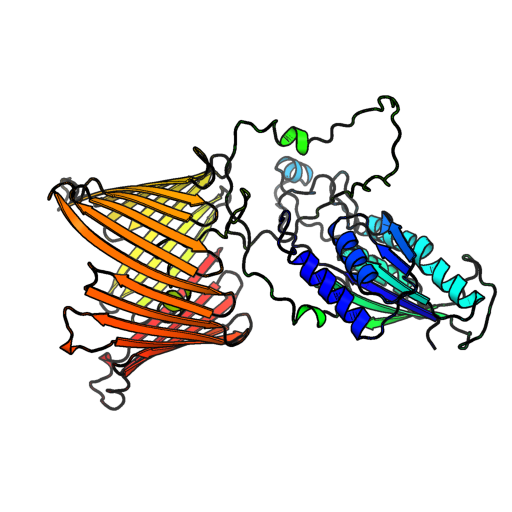6 1.00 65.19 220 ASP A C 1
ATOM 1719 O O . ASP A 1 220 ? -35.246 18.739 40.637 1.00 65.19 220 ASP A O 1
ATOM 1723 N N . LEU A 1 221 ? -34.113 19.256 38.780 1.00 70.69 221 LEU A N 1
ATOM 1724 C CA . LEU A 1 221 ? -33.383 17.988 38.723 1.00 70.69 221 LEU A CA 1
ATOM 1725 C C . LEU A 1 221 ? -32.470 17.803 39.959 1.00 70.69 221 LEU A C 1
ATOM 1727 O O . LEU A 1 221 ? -31.591 18.639 40.196 1.00 70.69 221 LEU A O 1
ATOM 1731 N N . PRO A 1 222 ? -32.599 16.694 40.719 1.00 74.25 222 PRO A N 1
ATOM 1732 C CA . PRO A 1 222 ? -31.690 16.382 41.816 1.00 74.25 222 PRO A CA 1
ATOM 1733 C C . PRO A 1 222 ? -30.224 16.321 41.361 1.00 74.25 222 PRO A C 1
ATOM 1735 O O . PRO A 1 222 ? -29.949 16.015 40.194 1.00 74.25 222 PRO A O 1
ATOM 1738 N N . PRO A 1 223 ? -29.256 16.541 42.273 1.00 81.94 223 PRO A N 1
ATOM 1739 C CA . PRO A 1 223 ? -27.840 16.459 41.940 1.00 81.94 223 PRO A CA 1
ATOM 1740 C C . PRO A 1 223 ? -27.490 15.117 41.290 1.00 81.94 223 PRO A C 1
ATOM 1742 O O . PRO A 1 223 ? -27.837 14.052 41.806 1.00 81.94 223 PRO A O 1
ATOM 1745 N N . LEU A 1 224 ? -26.773 15.168 40.168 1.00 87.31 224 LEU A N 1
ATOM 1746 C CA . LEU A 1 224 ? -26.386 13.975 39.423 1.00 87.31 224 LEU A CA 1
ATOM 1747 C C . LEU A 1 224 ? -25.027 13.453 39.891 1.00 87.31 224 LEU A C 1
ATOM 1749 O O . LEU A 1 224 ? -24.109 14.220 40.193 1.00 87.31 224 LEU A O 1
ATOM 1753 N N . LYS A 1 225 ? -24.878 12.130 39.875 1.00 87.38 225 LYS A N 1
ATOM 1754 C CA . LYS A 1 225 ? -23.592 11.442 39.890 1.00 87.38 225 LYS A CA 1
ATOM 1755 C C . LYS A 1 225 ? -23.335 10.866 38.504 1.00 87.38 225 LYS A C 1
ATOM 1757 O O . LYS A 1 225 ? -24.008 9.933 38.089 1.00 87.38 225 LYS A O 1
ATOM 1762 N N . VAL A 1 226 ? -22.355 11.402 37.792 1.00 88.62 226 VAL A N 1
ATOM 1763 C CA . VAL A 1 226 ? -21.993 11.012 36.430 1.00 88.62 226 VAL A CA 1
ATOM 1764 C C . VAL A 1 226 ? -20.640 10.308 36.448 1.00 88.62 226 VAL A C 1
ATOM 1766 O O . VAL A 1 226 ? -19.630 10.864 36.881 1.00 88.62 226 VAL A O 1
ATOM 1769 N N . LYS A 1 227 ? -20.592 9.073 35.946 1.00 86.25 227 LYS A N 1
ATOM 1770 C CA . LYS A 1 227 ? -19.361 8.278 35.851 1.00 86.25 227 LYS A CA 1
ATOM 1771 C C . LYS A 1 227 ? -19.151 7.798 34.426 1.00 86.25 227 LYS A C 1
ATOM 1773 O O . LYS A 1 227 ? -20.020 7.173 33.833 1.00 86.25 227 LYS A O 1
ATOM 1778 N N . VAL A 1 228 ? -17.963 8.044 33.884 1.00 86.56 228 VAL A N 1
ATOM 1779 C CA . VAL A 1 228 ? -17.531 7.431 32.623 1.00 86.56 228 VAL A CA 1
ATOM 1780 C C . VAL A 1 228 ? -16.914 6.076 32.963 1.00 86.56 228 VAL A C 1
ATOM 1782 O O . VAL A 1 228 ? -15.840 6.029 33.557 1.00 86.56 228 VAL A O 1
ATOM 1785 N N . THR A 1 229 ? -17.611 4.987 32.650 1.00 86.62 229 THR A N 1
ATOM 1786 C CA . THR A 1 229 ? -17.234 3.625 33.072 1.00 86.62 229 THR A CA 1
ATOM 1787 C C . THR A 1 229 ? -16.406 2.890 32.028 1.00 86.62 229 THR A C 1
ATOM 1789 O O . THR A 1 229 ? -15.500 2.134 32.369 1.00 86.62 229 THR A O 1
ATOM 1792 N N . ASP A 1 230 ? -16.668 3.159 30.755 1.00 86.75 230 ASP A N 1
ATOM 1793 C CA . ASP A 1 230 ? -15.978 2.562 29.621 1.00 86.75 230 ASP A CA 1
ATOM 1794 C C . ASP A 1 230 ? -15.556 3.672 28.664 1.00 86.75 230 ASP A C 1
ATOM 1796 O O . ASP A 1 230 ? -16.370 4.537 28.351 1.00 86.75 230 ASP A O 1
ATOM 1800 N N . ILE A 1 231 ? -14.329 3.634 28.144 1.00 84.56 231 ILE A N 1
ATOM 1801 C CA . ILE A 1 231 ? -13.835 4.617 27.170 1.00 84.56 231 ILE A CA 1
ATOM 1802 C C . ILE A 1 231 ? -13.320 3.884 25.938 1.00 84.56 231 ILE A C 1
ATOM 1804 O O . ILE A 1 231 ? -12.514 2.961 26.059 1.00 84.56 231 ILE A O 1
ATOM 1808 N N . ASN A 1 232 ? -13.756 4.331 24.756 1.00 81.94 232 ASN A N 1
ATOM 1809 C CA . ASN A 1 232 ? -13.231 3.886 23.465 1.00 81.94 232 ASN A CA 1
ATOM 1810 C C . ASN A 1 232 ? -13.202 2.353 23.314 1.00 81.94 232 ASN A C 1
ATOM 1812 O O . ASN A 1 232 ? -12.212 1.791 22.854 1.00 81.94 232 ASN A O 1
ATOM 1816 N N . ARG A 1 233 ? -14.254 1.643 23.726 1.00 86.38 233 ARG A N 1
ATOM 1817 C CA . ARG A 1 233 ? -14.354 0.183 23.596 1.00 86.38 233 ARG A CA 1
ATOM 1818 C C . ARG A 1 233 ? -14.604 -0.189 22.139 1.00 86.38 233 ARG A C 1
ATOM 1820 O O . ARG A 1 233 ? -15.553 0.281 21.517 1.00 86.38 233 ARG A O 1
ATOM 1827 N N . HIS A 1 234 ? -13.751 -1.052 21.600 1.00 85.19 234 HIS A N 1
ATOM 1828 C CA . HIS A 1 234 ? -13.730 -1.383 20.174 1.00 85.19 234 HIS A CA 1
ATOM 1829 C C . HIS A 1 234 ? -13.438 -2.862 19.893 1.00 85.19 234 HIS A C 1
ATOM 1831 O O . HIS A 1 234 ? -13.124 -3.212 18.762 1.00 85.19 234 HIS A O 1
ATOM 1837 N N . SER A 1 235 ? -13.582 -3.747 20.885 1.00 84.25 235 SER A N 1
ATOM 1838 C CA . SER A 1 235 ? -13.339 -5.193 20.719 1.00 84.25 235 SER A CA 1
ATOM 1839 C C . SER A 1 235 ? -14.227 -5.843 19.649 1.00 84.25 235 SER A C 1
ATOM 1841 O O . SER A 1 235 ? -13.846 -6.814 19.004 1.00 84.25 235 SER A O 1
ATOM 1843 N N . HIS A 1 236 ? -15.405 -5.273 19.385 1.00 82.50 236 HIS A N 1
ATOM 1844 C CA . HIS A 1 236 ? -16.280 -5.705 18.293 1.00 82.50 236 HIS A CA 1
ATOM 1845 C C . HIS A 1 236 ? -15.640 -5.544 16.904 1.00 82.50 236 HIS A C 1
ATOM 1847 O O . HIS A 1 236 ? -16.013 -6.237 15.961 1.00 82.50 236 HIS A O 1
ATOM 1853 N N . LEU A 1 237 ? -14.637 -4.674 16.777 1.00 79.50 237 LEU A N 1
ATOM 1854 C CA . LEU A 1 237 ? -13.889 -4.474 15.542 1.00 79.50 237 LEU A CA 1
ATOM 1855 C C . LEU A 1 237 ? -12.816 -5.534 15.308 1.00 79.50 237 LEU A C 1
ATOM 1857 O O . LEU A 1 237 ? -12.304 -5.619 14.193 1.00 79.50 237 LEU A O 1
ATOM 1861 N N . ASP A 1 238 ? -12.469 -6.346 16.310 1.00 76.25 238 ASP A N 1
ATOM 1862 C CA . ASP A 1 238 ? -11.362 -7.302 16.200 1.00 76.25 238 ASP A CA 1
ATOM 1863 C C . ASP A 1 238 ? -11.609 -8.349 15.113 1.00 76.25 238 ASP A C 1
ATOM 1865 O O . ASP A 1 238 ? -10.673 -8.779 14.433 1.00 76.25 238 ASP A O 1
ATOM 1869 N N . LYS A 1 239 ? -12.886 -8.688 14.907 1.00 67.56 239 LYS A N 1
ATOM 1870 C CA . LYS A 1 239 ? -13.365 -9.631 13.889 1.00 67.56 239 LYS A CA 1
ATOM 1871 C C . LYS A 1 239 ? -13.705 -8.958 12.554 1.00 67.56 239 LYS A C 1
ATOM 1873 O O . LYS A 1 239 ? -13.927 -9.650 11.562 1.00 67.56 239 LYS A O 1
ATOM 1878 N N . VAL A 1 240 ? -13.726 -7.623 12.497 1.00 66.81 240 VAL A N 1
ATOM 1879 C CA . VAL A 1 240 ? -14.016 -6.875 11.267 1.00 66.81 240 VAL A CA 1
ATOM 1880 C C . VAL A 1 240 ? -12.749 -6.811 10.420 1.00 66.81 240 VAL A C 1
ATOM 1882 O O . VAL A 1 240 ? -11.850 -6.003 10.668 1.00 66.81 240 VAL A O 1
ATOM 1885 N N . LYS A 1 241 ? -12.677 -7.660 9.389 1.00 51.62 241 LYS A N 1
ATOM 1886 C CA . LYS A 1 241 ? -11.585 -7.636 8.407 1.00 51.62 241 LYS A CA 1
ATOM 1887 C C . LYS A 1 241 ? -11.570 -6.275 7.699 1.00 51.62 241 LYS A C 1
ATOM 1889 O O . LYS A 1 241 ? -12.471 -5.952 6.927 1.00 51.62 241 LYS A O 1
ATOM 1894 N N . ARG A 1 242 ? -10.547 -5.459 7.968 1.00 40.75 242 ARG A N 1
ATOM 1895 C CA . ARG A 1 242 ? -10.287 -4.229 7.206 1.00 40.75 242 ARG A CA 1
ATOM 1896 C C . ARG A 1 242 ? -9.713 -4.628 5.847 1.00 40.75 242 ARG A C 1
ATOM 1898 O O . ARG A 1 242 ? -8.695 -5.313 5.811 1.00 40.75 242 ARG A O 1
ATOM 1905 N N . GLN A 1 243 ? -10.330 -4.198 4.747 1.00 32.75 243 GLN A N 1
ATOM 1906 C CA . GLN A 1 243 ? -9.632 -4.180 3.457 1.00 32.75 243 GLN A CA 1
ATOM 1907 C C . GLN A 1 243 ? -8.391 -3.280 3.603 1.00 32.75 243 GLN A C 1
ATOM 1909 O O . GLN A 1 243 ? -8.482 -2.183 4.160 1.00 32.75 243 GLN A O 1
ATOM 1914 N N . GLN A 1 244 ? -7.222 -3.771 3.191 1.00 26.20 244 GLN A N 1
ATOM 1915 C CA . GLN A 1 244 ? -5.977 -3.002 3.202 1.00 26.20 244 GLN A CA 1
ATOM 1916 C C . GLN A 1 244 ? -5.955 -2.017 2.017 1.00 26.20 244 GLN A C 1
ATOM 1918 O O . GLN A 1 244 ? -5.995 -2.463 0.878 1.00 26.20 244 GLN A O 1
ATOM 1923 N N . GLY A 1 245 ? -5.826 -0.713 2.315 1.00 27.58 245 GLY A N 1
ATOM 1924 C CA . GLY A 1 245 ? -5.337 0.344 1.406 1.00 27.58 245 GLY A CA 1
ATOM 1925 C C . GLY A 1 245 ? -6.387 1.155 0.616 1.00 27.58 245 GLY A C 1
ATOM 1926 O O . GLY A 1 245 ? -6.965 0.654 -0.331 1.00 27.58 245 GLY A O 1
ATOM 1927 N N . GLY A 1 246 ? -6.640 2.403 1.025 1.00 24.83 246 GLY A N 1
ATOM 1928 C CA . GLY A 1 246 ? -6.420 3.648 0.267 1.00 24.83 246 GLY A CA 1
ATOM 1929 C C . GLY A 1 246 ? -6.639 3.926 -1.265 1.00 24.83 246 GLY A C 1
ATOM 1930 O O . GLY A 1 246 ? -6.063 3.124 -1.961 1.00 24.83 246 GLY A O 1
ATOM 1931 N N . ILE A 1 247 ? -7.125 5.136 -1.748 1.00 36.34 247 ILE A N 1
ATOM 1932 C CA . ILE A 1 247 ? -7.297 5.927 -3.087 1.00 36.34 247 ILE A CA 1
ATOM 1933 C C . ILE A 1 247 ? -6.139 6.667 -3.896 1.00 36.34 247 ILE A C 1
ATOM 1935 O O . ILE A 1 247 ? -5.509 7.613 -3.420 1.00 36.34 247 ILE A O 1
ATOM 1939 N N . GLY A 1 248 ? -5.982 6.541 -5.222 1.00 23.34 248 GLY A N 1
ATOM 1940 C CA . GLY A 1 248 ? -5.050 7.484 -5.885 1.00 23.34 248 GLY A CA 1
ATOM 1941 C C . GLY A 1 248 ? -4.875 7.464 -7.388 1.00 23.34 248 GLY A C 1
ATOM 1942 O O . GLY A 1 248 ? -3.829 6.989 -7.815 1.00 23.34 248 GLY A O 1
ATOM 1943 N N . SER A 1 249 ? -5.830 8.100 -8.096 1.00 30.05 249 SER A N 1
ATOM 1944 C CA . SER A 1 249 ? -5.900 8.541 -9.508 1.00 30.05 249 SER A CA 1
ATOM 1945 C C . SER A 1 249 ? -7.220 8.194 -10.258 1.00 30.05 249 SER A C 1
ATOM 1947 O O . SER A 1 249 ? -7.437 7.119 -10.809 1.00 30.05 249 SER A O 1
ATOM 1949 N N . SER A 1 250 ? -8.080 9.204 -10.438 1.00 28.70 250 SER A N 1
ATOM 1950 C CA . SER A 1 250 ? -9.002 9.273 -11.586 1.00 28.70 250 SER A CA 1
ATOM 1951 C C . SER A 1 250 ? -8.839 10.626 -12.280 1.00 28.70 250 SER A C 1
ATOM 1953 O O . SER A 1 250 ? -8.836 11.652 -11.596 1.00 28.70 250 SER A O 1
ATOM 1955 N N . ALA A 1 251 ? -8.696 10.621 -13.614 1.00 27.34 251 ALA A N 1
ATOM 1956 C CA . ALA A 1 251 ? -8.695 11.823 -14.455 1.00 27.34 251 ALA A CA 1
ATOM 1957 C C . ALA A 1 251 ? -10.073 12.085 -15.102 1.00 27.34 251 ALA A C 1
ATOM 1959 O O . ALA A 1 251 ? -11.025 11.331 -14.908 1.00 27.34 251 ALA A O 1
ATOM 1960 N N . HIS A 1 252 ? -10.159 13.234 -15.770 1.00 28.95 252 HIS A N 1
ATOM 1961 C CA . HIS A 1 252 ? -11.335 14.065 -16.041 1.00 28.95 252 HIS A CA 1
ATOM 1962 C C . HIS A 1 252 ? -12.118 13.656 -17.313 1.00 28.95 252 HIS A C 1
ATOM 1964 O O . HIS A 1 252 ? -11.505 13.435 -18.353 1.00 28.95 252 HIS A O 1
ATOM 1970 N N . ASP A 1 253 ? -13.461 13.608 -17.241 1.00 30.69 253 ASP A N 1
ATOM 1971 C CA . ASP A 1 253 ? -14.384 13.348 -18.370 1.00 30.69 253 ASP A CA 1
ATOM 1972 C C . ASP A 1 253 ? -15.137 14.642 -18.785 1.00 30.69 253 ASP A C 1
ATOM 1974 O O . ASP A 1 253 ? -15.805 15.253 -17.941 1.00 30.69 253 ASP A O 1
ATOM 1978 N N . PRO A 1 254 ? -15.070 15.053 -20.069 1.00 31.62 254 PRO A N 1
ATOM 1979 C CA . PRO A 1 254 ? -15.655 16.285 -20.614 1.00 31.62 254 PRO A CA 1
ATOM 1980 C C . PRO A 1 254 ? -17.191 16.312 -20.766 1.00 31.62 254 PRO A C 1
ATOM 1982 O O . PRO A 1 254 ? -17.731 17.357 -21.130 1.00 31.62 254 PRO A O 1
ATOM 1985 N N . ALA A 1 255 ? -17.927 15.236 -20.457 1.00 31.81 255 ALA A N 1
ATOM 1986 C CA . ALA A 1 255 ? -19.393 15.287 -20.325 1.00 31.81 255 ALA A CA 1
ATOM 1987 C C . ALA A 1 255 ? -19.865 15.805 -18.944 1.00 31.81 255 ALA A C 1
ATOM 1989 O O . ALA A 1 255 ? -21.069 15.942 -18.693 1.00 31.81 255 ALA A O 1
ATOM 1990 N N . GLN A 1 256 ? -18.929 16.120 -18.037 1.00 30.48 256 GLN A N 1
ATOM 1991 C CA . GLN A 1 256 ? -19.219 16.754 -16.753 1.00 30.48 256 GLN A CA 1
ATOM 1992 C C . GLN A 1 256 ? -19.760 18.177 -16.949 1.00 30.48 256 GLN A C 1
ATOM 1994 O O . GLN A 1 256 ? -19.028 19.098 -17.307 1.00 30.48 256 GLN A O 1
ATOM 1999 N N . LYS A 1 257 ? -21.032 18.405 -16.585 1.00 27.52 257 LYS A N 1
ATOM 2000 C CA . LYS A 1 257 ? -21.429 19.729 -16.082 1.00 27.52 257 LYS A CA 1
ATOM 2001 C C . LYS A 1 257 ? -20.483 20.067 -14.927 1.00 27.52 257 LYS A C 1
ATOM 2003 O O . LYS A 1 257 ? -20.314 19.238 -14.034 1.00 27.52 257 LYS A O 1
ATOM 2008 N N . ASP A 1 258 ? -19.849 21.237 -15.012 1.00 30.25 258 ASP A N 1
ATOM 2009 C CA . ASP A 1 258 ? -18.734 21.664 -14.161 1.00 30.25 258 ASP A CA 1
ATOM 2010 C C . ASP A 1 258 ? -18.961 21.263 -12.697 1.00 30.25 258 ASP A C 1
ATOM 2012 O O . ASP A 1 258 ? -19.995 21.574 -12.100 1.00 30.25 258 ASP A O 1
ATOM 2016 N N . ILE A 1 259 ? -17.996 20.555 -12.109 1.00 35.62 259 ILE A N 1
ATOM 2017 C CA . ILE A 1 259 ? -18.078 20.051 -10.735 1.00 35.62 259 ILE A CA 1
ATOM 2018 C C . ILE A 1 259 ? -18.254 21.210 -9.732 1.00 35.62 259 ILE A C 1
ATOM 2020 O O . ILE A 1 259 ? -18.817 21.024 -8.656 1.00 35.62 259 ILE A O 1
ATOM 2024 N N . ARG A 1 260 ? -17.895 22.445 -10.118 1.00 29.56 260 ARG A N 1
ATOM 2025 C CA . ARG A 1 260 ? -18.189 23.684 -9.372 1.00 29.56 260 ARG A CA 1
ATOM 2026 C C . ARG A 1 260 ? -19.677 24.021 -9.261 1.00 29.56 260 ARG A C 1
ATOM 2028 O O . ARG A 1 260 ? -20.025 24.773 -8.367 1.00 29.56 260 ARG A O 1
ATOM 2035 N N . ALA A 1 261 ? -20.551 23.473 -10.103 1.00 29.83 261 ALA A N 1
ATOM 2036 C CA . ALA A 1 261 ? -22.008 23.582 -9.961 1.00 29.83 261 ALA A CA 1
ATOM 2037 C C . ALA A 1 261 ? -22.592 22.516 -9.010 1.00 29.83 261 ALA A C 1
ATOM 2039 O O . ALA A 1 261 ? -23.727 22.644 -8.566 1.00 29.83 261 ALA A O 1
ATOM 2040 N N . PHE A 1 262 ? -21.805 21.490 -8.667 1.00 30.91 262 PHE A N 1
ATOM 2041 C CA . PHE A 1 262 ? -22.107 20.497 -7.625 1.00 30.91 262 PHE A CA 1
ATOM 2042 C C . PHE A 1 262 ? -21.489 20.879 -6.262 1.00 30.91 262 PHE A C 1
ATOM 2044 O O . PHE A 1 262 ? -21.964 20.443 -5.218 1.00 30.91 262 PHE A O 1
ATOM 2051 N N . PHE A 1 263 ? -20.449 21.724 -6.289 1.00 31.59 263 PHE A N 1
ATOM 2052 C CA . PHE A 1 263 ? -19.781 22.361 -5.141 1.00 31.59 263 PHE A CA 1
ATOM 2053 C C . PHE A 1 263 ? -20.114 23.854 -4.979 1.00 31.59 263 PHE A C 1
ATOM 2055 O O . PHE A 1 263 ? -19.554 24.534 -4.121 1.00 31.59 263 PHE A O 1
ATOM 2062 N N . GLY A 1 264 ? -21.013 24.377 -5.804 1.00 27.80 264 GLY A N 1
ATOM 2063 C CA . GLY A 1 264 ? -21.542 25.725 -5.699 1.00 27.80 264 GLY A CA 1
ATOM 2064 C C . GLY A 1 264 ? -22.865 25.624 -4.977 1.00 27.80 264 GLY A C 1
ATOM 2065 O O . GLY A 1 264 ? -23.806 25.045 -5.513 1.00 27.80 264 GLY A O 1
ATOM 2066 N N . GLY A 1 265 ? -22.936 26.160 -3.761 1.00 28.91 265 GLY A N 1
ATOM 2067 C CA . GLY A 1 265 ? -24.206 26.385 -3.087 1.00 28.91 265 GLY A CA 1
ATOM 2068 C C . GLY A 1 265 ? -25.071 27.318 -3.933 1.00 28.91 265 GLY A C 1
ATOM 2069 O O . GLY A 1 265 ? -25.019 28.530 -3.768 1.00 28.91 265 GLY A O 1
ATOM 2070 N N . ALA A 1 266 ? -25.840 26.760 -4.861 1.00 26.89 266 ALA A N 1
ATOM 2071 C CA . ALA A 1 266 ? -26.937 27.451 -5.505 1.00 26.89 266 ALA A CA 1
ATOM 2072 C C . ALA A 1 266 ? -28.205 27.084 -4.737 1.00 26.89 266 ALA A C 1
ATOM 2074 O O . ALA A 1 266 ? -28.646 25.934 -4.737 1.00 26.89 266 ALA A O 1
ATOM 2075 N N . SER A 1 267 ? -28.773 28.070 -4.049 1.00 36.41 267 SER A N 1
ATOM 2076 C CA . SER A 1 267 ? -30.145 27.999 -3.570 1.00 36.41 267 SER A CA 1
ATOM 2077 C C . SER A 1 267 ? -31.090 27.952 -4.772 1.00 36.41 267 SER A C 1
ATOM 2079 O O . SER A 1 267 ? -30.880 28.658 -5.758 1.00 36.41 267 SER A O 1
ATOM 2081 N N . LEU A 1 268 ? -32.159 27.159 -4.693 1.00 26.95 268 LEU A N 1
ATOM 2082 C CA . LEU A 1 268 ? -33.322 27.363 -5.551 1.00 26.95 268 LEU A CA 1
ATOM 2083 C C . LEU A 1 268 ? -34.585 27.425 -4.697 1.00 26.95 268 LEU A C 1
ATOM 2085 O O . LEU A 1 268 ? -34.850 26.574 -3.850 1.00 26.95 268 LEU A O 1
ATOM 2089 N N . SER A 1 269 ? -35.300 28.522 -4.922 1.00 28.27 269 SER A N 1
ATOM 2090 C CA . SER A 1 269 ? -36.567 28.935 -4.337 1.00 28.27 269 SER A CA 1
ATOM 2091 C C . SER A 1 269 ? -37.716 27.984 -4.725 1.00 28.27 269 SER A C 1
ATOM 2093 O O . SER A 1 269 ? -37.584 27.201 -5.670 1.00 28.27 269 SER A O 1
ATOM 2095 N N . PRO A 1 270 ? -38.847 28.014 -3.997 1.00 27.58 270 PRO A N 1
ATOM 2096 C CA . PRO A 1 270 ? -39.882 26.995 -4.121 1.00 27.58 270 PRO A CA 1
ATOM 2097 C C . PRO A 1 270 ? -40.616 27.106 -5.463 1.00 27.58 270 PRO A C 1
ATOM 2099 O O . PRO A 1 270 ? -41.048 28.192 -5.852 1.00 27.58 270 PRO A O 1
ATOM 2102 N N . LYS A 1 271 ? -40.806 25.973 -6.151 1.00 25.64 271 LYS A N 1
ATOM 2103 C CA . LYS A 1 271 ? -41.799 25.848 -7.224 1.00 25.64 271 LYS A CA 1
ATOM 2104 C C . LYS A 1 271 ? -42.747 24.686 -6.969 1.00 25.64 271 LYS A C 1
ATOM 2106 O O . LYS A 1 271 ? -42.363 23.630 -6.478 1.00 25.64 271 LYS A O 1
ATOM 2111 N N . GLU A 1 272 ? -43.997 24.990 -7.282 1.00 24.97 272 GLU A N 1
ATOM 2112 C CA . GLU A 1 272 ? -45.231 24.361 -6.846 1.00 24.97 272 GLU A CA 1
ATOM 2113 C C . GLU A 1 272 ? -45.435 22.923 -7.324 1.00 24.97 272 GLU A C 1
ATOM 2115 O O . GLU A 1 272 ? -45.056 22.511 -8.421 1.00 24.97 272 GLU A O 1
ATOM 2120 N N . THR A 1 273 ? -46.130 22.194 -6.462 1.00 25.33 273 THR A N 1
ATOM 2121 C CA . THR A 1 273 ? -46.661 20.845 -6.606 1.00 25.33 273 THR A CA 1
ATOM 2122 C C . THR A 1 273 ? -47.705 20.759 -7.724 1.00 25.33 273 THR A C 1
ATOM 2124 O O . THR A 1 273 ? -48.650 21.546 -7.763 1.00 25.33 273 THR A O 1
ATOM 2127 N N . LYS A 1 274 ? -47.636 19.711 -8.555 1.00 25.20 274 LYS A N 1
ATOM 2128 C CA . LYS A 1 274 ? -48.839 19.110 -9.151 1.00 25.20 274 LYS A CA 1
ATOM 2129 C C . LYS A 1 274 ? -48.894 17.615 -8.852 1.00 25.20 274 LYS A C 1
ATOM 2131 O O . LYS A 1 274 ? -47.915 16.891 -8.992 1.00 25.20 274 LYS A O 1
ATOM 2136 N N . ASN A 1 275 ? -50.080 17.232 -8.393 1.00 32.72 275 ASN A N 1
ATOM 2137 C CA . ASN A 1 275 ? -50.518 15.945 -7.872 1.00 32.72 275 ASN A CA 1
ATOM 2138 C C . ASN A 1 275 ? -50.174 14.744 -8.764 1.00 32.72 275 ASN A C 1
ATOM 2140 O O . ASN A 1 275 ? -50.465 14.778 -9.958 1.00 32.72 275 ASN A O 1
ATOM 2144 N N . ASN A 1 276 ? -49.739 13.632 -8.156 1.00 26.38 276 ASN A N 1
ATOM 2145 C CA . ASN A 1 276 ? -50.446 12.365 -8.355 1.00 26.38 276 ASN A CA 1
ATOM 2146 C C . ASN A 1 276 ? -50.160 11.320 -7.265 1.00 26.38 276 ASN A C 1
ATOM 2148 O O . ASN A 1 276 ? -49.071 11.234 -6.705 1.00 26.38 276 ASN A O 1
ATOM 2152 N N . VAL A 1 277 ? -51.211 10.562 -6.969 1.00 38.53 277 VAL A N 1
ATOM 2153 C CA . VAL A 1 277 ? -51.409 9.640 -5.847 1.00 38.53 277 VAL A CA 1
ATOM 2154 C C . VAL A 1 277 ? -50.807 8.261 -6.141 1.00 38.53 277 VAL A C 1
ATOM 2156 O O . VAL A 1 277 ? -51.181 7.650 -7.132 1.00 38.53 277 VAL A O 1
ATOM 2159 N N . SER A 1 278 ? -49.964 7.734 -5.243 1.00 28.20 278 SER A N 1
ATOM 2160 C CA . SER A 1 278 ? -49.918 6.301 -4.876 1.00 28.20 278 SER A CA 1
ATOM 2161 C C . SER A 1 278 ? -48.917 6.074 -3.735 1.00 28.20 278 SER A C 1
ATOM 2163 O O . SER A 1 278 ? -47.765 6.496 -3.823 1.00 28.20 278 SER A O 1
ATOM 2165 N N . GLY A 1 279 ? -49.369 5.428 -2.658 1.00 35.38 279 GLY A N 1
ATOM 2166 C CA . GLY A 1 279 ? -48.660 5.309 -1.385 1.00 35.38 279 GLY A CA 1
ATOM 2167 C C . GLY A 1 279 ? -47.332 4.547 -1.429 1.00 35.38 279 GLY A C 1
ATOM 2168 O O . GLY A 1 279 ? -47.288 3.354 -1.718 1.00 35.38 279 GLY A O 1
ATOM 2169 N N . LYS A 1 280 ? -46.260 5.241 -1.037 1.00 28.09 280 LYS A N 1
ATOM 2170 C CA . LYS A 1 280 ? -45.029 4.693 -0.447 1.00 28.09 280 LYS A CA 1
ATOM 2171 C C . LYS A 1 280 ? -44.353 5.836 0.330 1.00 28.09 280 LYS A C 1
ATOM 2173 O O . LYS A 1 280 ? -44.328 6.947 -0.200 1.00 28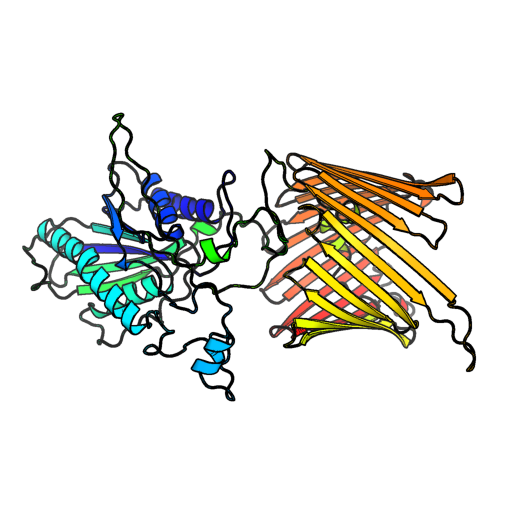.09 280 LYS A O 1
ATOM 2178 N N . PRO A 1 281 ? -43.851 5.642 1.564 1.00 25.45 281 PRO A N 1
ATOM 2179 C CA . PRO A 1 281 ? -43.201 6.731 2.289 1.00 25.45 281 PRO A CA 1
ATOM 2180 C C . PRO A 1 281 ? -41.948 7.192 1.520 1.00 25.45 281 PRO A C 1
ATOM 2182 O O . PRO A 1 281 ? -41.196 6.341 1.030 1.00 25.45 281 PRO A O 1
ATOM 2185 N N . PRO A 1 282 ? -41.731 8.511 1.359 1.00 24.52 282 PRO A N 1
ATOM 2186 C CA . PRO A 1 282 ? -40.614 9.030 0.582 1.00 24.52 282 PRO A CA 1
ATOM 2187 C C . PRO A 1 282 ? -39.280 8.795 1.313 1.00 24.52 282 PRO A C 1
ATOM 2189 O O . PRO A 1 282 ? -39.240 8.806 2.547 1.00 24.52 282 PRO A O 1
ATOM 2192 N N . PRO A 1 283 ? -38.173 8.584 0.580 1.00 28.75 283 PRO A N 1
ATOM 2193 C CA . PRO A 1 283 ? -36.852 8.453 1.178 1.00 28.75 283 PRO A CA 1
ATOM 2194 C C . PRO A 1 283 ? -36.409 9.792 1.783 1.00 28.75 283 PRO A C 1
ATOM 2196 O O . PRO A 1 283 ? -36.402 10.819 1.110 1.00 28.75 283 PRO A O 1
ATOM 2199 N N . ILE A 1 284 ? -36.039 9.771 3.064 1.00 31.75 284 ILE A N 1
ATOM 2200 C CA . ILE A 1 284 ? -35.475 10.924 3.776 1.00 31.75 284 ILE A CA 1
ATOM 2201 C C . ILE A 1 284 ? -34.041 11.133 3.269 1.00 31.75 284 ILE A C 1
ATOM 2203 O O . ILE A 1 284 ? -33.185 10.260 3.424 1.00 31.75 284 ILE A O 1
ATOM 2207 N N . GLU A 1 285 ? -33.787 12.274 2.632 1.00 29.09 285 GLU A N 1
ATOM 2208 C CA . GLU A 1 285 ? -32.499 12.604 2.017 1.00 29.09 285 GLU A CA 1
ATOM 2209 C C . GLU A 1 285 ? -31.506 13.121 3.083 1.00 29.09 285 GLU A C 1
ATOM 2211 O O . GLU A 1 285 ? -31.706 14.169 3.696 1.00 29.09 285 GLU A O 1
ATOM 2216 N N . LEU A 1 286 ? -30.457 12.333 3.359 1.00 31.64 286 LEU A N 1
ATOM 2217 C CA . LEU A 1 286 ? -29.447 12.569 4.405 1.00 31.64 286 LEU A CA 1
ATOM 2218 C C . LEU A 1 286 ? -28.347 13.538 3.927 1.00 31.64 286 LEU A C 1
ATOM 2220 O O . LEU A 1 286 ? -27.782 13.355 2.849 1.00 31.64 286 LEU A O 1
ATOM 2224 N N . GLN A 1 287 ? -27.980 14.520 4.758 1.00 30.53 287 GLN A N 1
ATOM 2225 C CA . GLN A 1 287 ? -26.989 15.561 4.438 1.00 30.53 287 GLN A CA 1
ATOM 2226 C C . GLN A 1 287 ? -25.554 15.113 4.812 1.00 30.53 287 GLN A C 1
ATOM 2228 O O . GLN A 1 287 ? -25.326 14.578 5.896 1.00 30.53 287 GLN A O 1
ATOM 2233 N N . GLU A 1 288 ? -24.559 15.318 3.938 1.00 32.41 288 GLU A N 1
ATOM 2234 C CA . GLU A 1 288 ? -23.142 14.979 4.189 1.00 32.41 288 GLU A CA 1
ATOM 2235 C C . GLU A 1 288 ? -22.314 16.241 4.539 1.00 32.41 288 GLU A C 1
ATOM 2237 O O . GLU A 1 288 ? -21.993 17.025 3.656 1.00 32.41 288 GLU A O 1
ATOM 2242 N N . GLY A 1 289 ? -21.926 16.431 5.807 1.00 27.53 289 GLY A N 1
ATOM 2243 C CA . GLY A 1 289 ? -20.870 17.372 6.241 1.00 27.53 289 GLY A CA 1
ATOM 2244 C C . GLY A 1 289 ? -19.526 16.644 6.414 1.00 27.53 289 GLY A C 1
ATOM 2245 O O . GLY A 1 289 ? -19.531 15.470 6.812 1.00 27.53 289 GLY A O 1
ATOM 2246 N N . ARG A 1 290 ? -18.377 17.261 6.079 1.00 35.62 290 ARG A N 1
ATOM 2247 C CA . ARG A 1 290 ? -17.070 16.568 6.005 1.00 35.62 290 ARG A CA 1
ATOM 2248 C C . ARG A 1 290 ? -15.872 17.420 6.470 1.00 35.62 290 ARG A C 1
ATOM 2250 O O . ARG A 1 290 ? -15.142 17.995 5.665 1.00 35.62 290 ARG A O 1
ATOM 2257 N N . ALA A 1 291 ? -15.526 17.276 7.749 1.00 26.02 291 ALA A N 1
ATOM 2258 C CA . ALA A 1 291 ? -14.209 17.629 8.276 1.00 26.02 291 ALA A CA 1
ATOM 2259 C C . ALA A 1 291 ? -13.106 16.683 7.749 1.00 26.02 291 ALA A C 1
ATOM 2261 O O . ALA A 1 291 ? -13.137 15.467 7.986 1.00 26.02 291 ALA A O 1
ATOM 2262 N N . ALA A 1 292 ? -12.115 17.234 7.046 1.00 27.62 292 ALA A N 1
ATOM 2263 C CA . ALA A 1 292 ? -11.028 16.503 6.400 1.00 27.62 292 ALA A CA 1
ATOM 2264 C C . ALA A 1 292 ? -9.769 16.445 7.281 1.00 27.62 292 ALA A C 1
ATOM 2266 O O . ALA A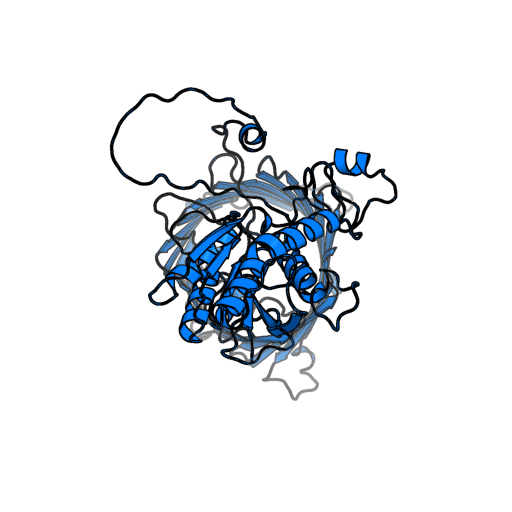 1 292 ? -8.809 17.161 7.052 1.00 27.62 292 ALA A O 1
ATOM 2267 N N . SER A 1 293 ? -9.724 15.545 8.260 1.00 26.44 293 SER A N 1
ATOM 2268 C CA . SER A 1 293 ? -8.442 14.967 8.691 1.00 26.44 293 SER A CA 1
ATOM 2269 C C . SER A 1 293 ? -8.290 13.609 8.001 1.00 26.44 293 SER A C 1
ATOM 2271 O O . SER A 1 293 ? -9.299 12.930 7.795 1.00 26.44 293 SER A O 1
ATOM 2273 N N . ASN A 1 294 ? -7.056 13.190 7.691 1.00 29.14 294 ASN A N 1
ATOM 2274 C CA . ASN A 1 294 ? -6.648 11.890 7.111 1.00 29.14 294 ASN A CA 1
ATOM 2275 C C . ASN A 1 294 ? -6.475 11.783 5.583 1.00 29.14 294 ASN A C 1
ATOM 2277 O O . ASN A 1 294 ? -6.960 10.838 4.968 1.00 29.14 294 ASN A O 1
ATOM 2281 N N . ALA A 1 295 ? -5.697 12.685 4.993 1.00 24.92 295 ALA A N 1
ATOM 2282 C CA . ALA A 1 295 ? -5.061 12.431 3.703 1.00 24.92 295 ALA A CA 1
ATOM 2283 C C . ALA A 1 295 ? -3.686 11.795 3.959 1.00 24.92 295 ALA A C 1
ATOM 2285 O O . ALA A 1 295 ? -2.809 12.510 4.412 1.00 24.92 295 ALA A O 1
ATOM 2286 N N . PHE A 1 296 ? -3.544 10.478 3.785 1.00 24.34 296 PHE A N 1
ATOM 2287 C CA . PHE A 1 296 ? -2.316 9.747 3.412 1.00 24.34 296 PHE A CA 1
ATOM 2288 C C . PHE A 1 296 ? -2.591 8.253 3.575 1.00 24.34 296 PHE A C 1
ATOM 2290 O O . PHE A 1 296 ? -2.650 7.743 4.691 1.00 24.34 296 PHE A O 1
ATOM 2297 N N . ASP A 1 297 ? -2.844 7.612 2.446 1.00 25.66 297 ASP A N 1
ATOM 2298 C CA . ASP A 1 297 ? -2.582 6.210 2.113 1.00 25.66 297 ASP A CA 1
ATOM 2299 C C . ASP A 1 297 ? -3.631 5.871 1.115 1.00 25.66 297 ASP A C 1
ATOM 2301 O O . ASP A 1 297 ? -4.711 5.441 1.510 1.00 25.66 297 ASP A O 1
ATOM 2305 N N . GLU A 1 298 ? -3.369 6.208 -0.141 1.00 26.69 298 GLU A N 1
ATOM 2306 C CA . GLU A 1 298 ? -4.412 6.102 -1.103 1.00 26.69 298 GLU A CA 1
ATOM 2307 C C . GLU A 1 298 ? -3.832 5.751 -2.551 1.00 26.69 298 GLU A C 1
ATOM 2309 O O . GLU A 1 298 ? -3.049 6.529 -3.092 1.00 26.69 298 GLU A O 1
ATOM 2314 N N . VAL A 1 299 ? -4.176 4.589 -3.185 1.00 26.59 299 VAL A N 1
ATOM 2315 C CA . VAL A 1 299 ? -3.988 4.120 -4.609 1.00 26.59 299 VAL A CA 1
ATOM 2316 C C . VAL A 1 299 ? -5.224 3.324 -5.160 1.00 26.59 299 VAL A C 1
ATOM 2318 O O . VAL A 1 299 ? -5.735 2.421 -4.518 1.00 26.59 299 VAL A O 1
ATOM 2321 N N . ASP A 1 300 ? -5.696 3.616 -6.380 1.00 25.77 300 ASP A N 1
ATOM 2322 C CA . ASP A 1 300 ? -7.064 3.379 -6.926 1.00 25.77 300 ASP A CA 1
ATOM 2323 C C . ASP A 1 300 ? -7.744 2.006 -6.969 1.00 25.77 300 ASP A C 1
ATOM 2325 O O . ASP A 1 300 ? -7.190 1.041 -7.497 1.00 25.77 300 ASP A O 1
ATOM 2329 N N . ILE A 1 301 ? -9.066 2.039 -6.705 1.00 29.02 301 ILE A N 1
ATOM 2330 C CA . ILE A 1 301 ? -10.121 1.297 -7.434 1.00 29.02 301 ILE A CA 1
ATOM 2331 C C . ILE A 1 301 ? -11.421 2.139 -7.472 1.00 29.02 301 ILE A C 1
ATOM 2333 O O . ILE A 1 301 ? -11.912 2.491 -6.404 1.00 29.02 301 ILE A O 1
ATOM 2337 N N . SER A 1 302 ? -12.017 2.398 -8.656 1.00 27.58 302 SER A N 1
ATOM 2338 C CA . SER A 1 302 ? -13.486 2.546 -8.908 1.00 27.58 302 SER A CA 1
ATOM 2339 C C . SER A 1 302 ? -13.768 2.829 -10.415 1.00 27.58 302 SER A C 1
ATOM 2341 O O . SER A 1 302 ? -12.918 3.442 -11.048 1.00 27.58 302 SER A O 1
ATOM 2343 N N . THR A 1 303 ? -14.870 2.463 -11.103 1.00 29.67 303 THR A N 1
ATOM 2344 C CA . THR A 1 303 ? -16.075 1.648 -10.805 1.00 29.67 303 THR A CA 1
ATOM 2345 C C . THR A 1 303 ? -16.924 1.381 -12.072 1.00 29.67 303 THR A C 1
ATOM 2347 O O . THR A 1 303 ? -16.953 2.195 -12.986 1.00 29.67 303 THR A O 1
ATOM 2350 N N . GLU A 1 304 ? -17.704 0.292 -11.988 1.00 26.89 304 GLU A N 1
ATOM 2351 C CA . GLU A 1 304 ? -19.082 0.079 -12.488 1.00 26.89 304 GLU A CA 1
ATOM 2352 C C . GLU A 1 304 ? -19.383 -0.085 -13.992 1.00 26.89 304 GLU A C 1
ATOM 2354 O O . GLU A 1 304 ? -19.928 0.779 -14.667 1.00 26.89 304 GLU A O 1
ATOM 2359 N N . GLY A 1 305 ? -19.250 -1.338 -14.432 1.00 22.92 305 GLY A N 1
ATOM 2360 C CA . GLY A 1 305 ? -20.244 -2.005 -15.271 1.00 22.92 305 GLY A CA 1
ATOM 2361 C C . GLY A 1 305 ? -20.293 -3.468 -14.842 1.00 22.92 305 GLY A C 1
ATOM 2362 O O . GLY A 1 305 ? -19.378 -4.198 -15.186 1.00 22.92 305 GLY A O 1
ATOM 2363 N N . ASN A 1 306 ? -21.260 -3.870 -14.005 1.00 37.59 306 ASN A N 1
ATOM 2364 C CA . ASN A 1 306 ? -21.460 -5.262 -13.549 1.00 37.59 306 ASN A CA 1
ATOM 2365 C C . ASN A 1 306 ? -20.137 -6.072 -13.376 1.00 37.59 306 ASN A C 1
ATOM 2367 O O . ASN A 1 306 ? -19.894 -7.031 -14.106 1.00 37.59 306 ASN A O 1
ATOM 2371 N N . GLY A 1 307 ? -19.187 -5.605 -12.552 1.00 37.03 307 GLY A N 1
ATOM 2372 C CA . GLY A 1 307 ? -17.762 -5.792 -12.877 1.00 37.03 307 GLY A CA 1
ATOM 2373 C C . GLY A 1 307 ? -16.891 -6.375 -11.763 1.00 37.03 307 GLY A C 1
ATOM 2374 O O . GLY A 1 307 ? -16.730 -5.771 -10.712 1.00 37.03 307 GLY A O 1
ATOM 2375 N N . LYS A 1 308 ? -16.262 -7.518 -12.038 1.00 48.69 308 LYS A N 1
ATOM 2376 C CA . LYS A 1 308 ? -15.240 -8.235 -11.242 1.00 48.69 308 LYS A CA 1
ATOM 2377 C C . LYS A 1 308 ? -14.077 -7.316 -10.780 1.00 48.69 308 LYS A C 1
ATOM 2379 O O . LYS A 1 308 ? -13.772 -6.367 -11.490 1.00 48.69 308 LYS A O 1
ATOM 2384 N N . PRO A 1 309 ? -13.357 -7.575 -9.667 1.00 74.62 309 PRO A N 1
ATOM 2385 C CA . PRO A 1 309 ? -12.195 -6.760 -9.276 1.00 74.62 309 PRO A CA 1
ATOM 2386 C C . PRO A 1 309 ? -11.157 -6.660 -10.408 1.00 74.62 309 PRO A C 1
ATOM 2388 O O . PRO A 1 309 ? -10.991 -7.603 -11.184 1.00 74.62 309 PRO A O 1
ATOM 2391 N N . VAL A 1 310 ? -10.472 -5.516 -10.528 1.00 83.19 310 VAL A N 1
ATOM 2392 C CA . VAL A 1 310 ? -9.398 -5.343 -11.521 1.00 83.19 310 VAL A CA 1
ATOM 2393 C C . VAL A 1 310 ? -8.232 -6.254 -11.123 1.00 83.19 310 VAL A C 1
ATOM 2395 O O . VAL A 1 310 ? -7.707 -6.113 -10.016 1.00 83.19 310 VAL A O 1
ATOM 2398 N N . PRO A 1 311 ? -7.820 -7.202 -11.977 1.00 89.38 311 PRO A N 1
ATOM 2399 C CA . PRO A 1 311 ? -6.697 -8.069 -11.661 1.00 89.38 311 PRO A CA 1
ATOM 2400 C C . PRO A 1 311 ? -5.363 -7.293 -11.651 1.00 89.38 311 PRO A C 1
ATOM 2402 O O . PRO A 1 311 ? -5.241 -6.224 -12.265 1.00 89.38 311 PRO A O 1
ATOM 2405 N N . PRO A 1 312 ? -4.327 -7.820 -10.971 1.00 90.81 312 PRO A N 1
ATOM 2406 C CA . PRO A 1 312 ? -2.981 -7.258 -11.044 1.00 90.81 312 PRO A CA 1
ATOM 2407 C C . PRO A 1 312 ? -2.451 -7.286 -12.484 1.00 90.81 312 PRO A C 1
ATOM 2409 O O . PRO A 1 312 ? -2.936 -8.039 -13.329 1.00 90.81 312 PRO A O 1
ATOM 2412 N N . SER A 1 313 ? -1.425 -6.480 -12.764 1.00 92.75 313 SER A N 1
ATOM 2413 C CA . SER A 1 313 ? -0.717 -6.588 -14.044 1.00 92.75 313 SER A CA 1
ATOM 2414 C C . SER A 1 313 ? 0.016 -7.930 -14.130 1.00 92.75 313 SER A C 1
ATOM 2416 O O . SER A 1 313 ? 0.338 -8.518 -13.096 1.00 92.75 313 SER A O 1
ATOM 2418 N N . TRP A 1 314 ? 0.350 -8.398 -15.338 1.00 91.38 314 TRP A N 1
ATOM 2419 C CA . TRP A 1 314 ? 1.128 -9.637 -15.500 1.00 91.38 314 TRP A CA 1
ATOM 2420 C C . TRP A 1 314 ? 2.420 -9.644 -14.657 1.00 91.38 314 TRP A C 1
ATOM 2422 O O . TRP A 1 314 ? 2.704 -10.619 -13.969 1.00 91.38 314 TRP A O 1
ATOM 2432 N N . LYS A 1 315 ? 3.146 -8.516 -14.611 1.00 88.25 315 LYS A N 1
ATOM 2433 C CA . LYS A 1 315 ? 4.363 -8.353 -13.787 1.00 88.25 315 LYS A CA 1
ATOM 2434 C C . LYS A 1 315 ? 4.117 -8.421 -12.276 1.00 88.25 315 LYS A C 1
ATOM 2436 O O . LYS A 1 315 ? 5.061 -8.657 -11.529 1.00 88.25 315 LYS A O 1
ATOM 2441 N N . ASP A 1 316 ? 2.890 -8.177 -11.824 1.00 89.62 316 ASP A N 1
ATOM 2442 C CA . ASP A 1 316 ? 2.516 -8.198 -10.408 1.00 89.62 316 ASP A CA 1
ATOM 2443 C C . ASP A 1 316 ? 1.858 -9.530 -9.989 1.00 89.62 316 ASP A C 1
ATOM 2445 O O . ASP A 1 316 ? 1.493 -9.701 -8.821 1.00 89.62 316 ASP A O 1
ATOM 2449 N N . LEU A 1 317 ? 1.714 -10.502 -10.899 1.00 87.56 317 LEU A N 1
ATOM 2450 C CA . LEU A 1 317 ? 1.193 -11.824 -10.556 1.00 87.56 317 LEU A CA 1
ATOM 2451 C C . LEU A 1 317 ? 2.209 -12.565 -9.666 1.00 87.56 317 LEU A C 1
ATOM 2453 O O . LEU A 1 317 ? 3.351 -12.789 -10.055 1.00 87.56 317 LEU A O 1
ATOM 2457 N N . GLY A 1 318 ? 1.811 -12.909 -8.436 1.00 84.88 318 GLY A N 1
ATOM 2458 C CA . GLY A 1 318 ? 2.709 -13.504 -7.430 1.00 84.88 318 GLY A CA 1
ATOM 2459 C C . GLY A 1 318 ? 3.570 -12.499 -6.645 1.00 84.88 318 GLY A C 1
ATOM 2460 O O . GLY A 1 318 ? 4.444 -12.905 -5.872 1.00 84.88 318 GLY A O 1
ATOM 2461 N N . LYS A 1 319 ? 3.315 -11.190 -6.787 1.00 90.00 319 LYS A N 1
ATOM 2462 C CA . LYS A 1 319 ? 4.094 -10.126 -6.134 1.00 90.00 319 LYS A CA 1
ATOM 2463 C C . LYS A 1 319 ? 4.177 -10.251 -4.615 1.00 90.00 319 LYS A C 1
ATOM 2465 O O . LYS A 1 319 ? 5.245 -10.005 -4.075 1.00 90.00 319 LYS A O 1
ATOM 2470 N N . SER A 1 320 ? 3.112 -10.661 -3.923 1.00 88.12 320 SER A N 1
ATOM 2471 C CA . SER A 1 320 ? 3.112 -10.756 -2.451 1.00 88.12 320 SER A CA 1
ATOM 2472 C C . SER A 1 320 ? 4.198 -11.701 -1.924 1.00 88.12 320 SER A C 1
ATOM 2474 O O . SER A 1 320 ? 4.940 -11.350 -1.010 1.00 88.12 320 SER A O 1
ATOM 2476 N N . SER A 1 321 ? 4.351 -12.874 -2.551 1.00 87.06 321 SER A N 1
ATOM 2477 C CA . SER A 1 321 ? 5.431 -13.814 -2.226 1.00 87.06 321 SER A CA 1
ATOM 2478 C C . SER A 1 321 ? 6.793 -13.255 -2.656 1.00 87.06 321 SER A C 1
ATOM 2480 O O . SER A 1 321 ? 7.745 -13.252 -1.874 1.00 87.06 321 SER A O 1
ATOM 2482 N N . GLY A 1 322 ? 6.877 -12.697 -3.871 1.00 87.12 322 GLY A N 1
ATOM 2483 C CA . GLY A 1 322 ? 8.106 -12.099 -4.398 1.00 87.12 322 GLY A CA 1
ATOM 2484 C C . GLY A 1 322 ? 8.665 -10.973 -3.522 1.00 87.12 322 GLY A C 1
ATOM 2485 O O . GLY A 1 322 ? 9.861 -10.959 -3.229 1.00 87.12 322 GLY A O 1
ATOM 2486 N N . ASP A 1 323 ? 7.813 -10.065 -3.055 1.00 88.56 323 ASP A N 1
ATOM 2487 C CA . ASP A 1 323 ? 8.171 -8.945 -2.184 1.00 88.56 323 ASP A CA 1
ATOM 2488 C C . ASP A 1 323 ? 8.654 -9.441 -0.814 1.00 88.56 323 ASP A C 1
ATOM 2490 O O . ASP A 1 323 ? 9.682 -8.974 -0.312 1.00 88.56 323 ASP A O 1
ATOM 2494 N N . LEU A 1 324 ? 7.982 -10.440 -0.230 1.00 88.88 324 LEU A N 1
ATOM 2495 C CA . LEU A 1 324 ? 8.408 -11.027 1.041 1.00 88.88 324 LEU A CA 1
ATOM 2496 C C . LEU A 1 324 ? 9.787 -11.698 0.912 1.00 88.88 324 LEU A C 1
ATOM 2498 O O . LEU A 1 324 ? 10.626 -11.518 1.792 1.00 88.88 324 LEU A O 1
ATOM 2502 N N . LEU A 1 325 ? 10.070 -12.365 -0.209 1.00 88.69 325 LEU A N 1
ATOM 2503 C CA . LEU A 1 325 ? 11.330 -13.081 -0.462 1.00 88.69 325 LEU A CA 1
ATOM 2504 C C . LEU A 1 325 ? 12.509 -12.194 -0.908 1.00 88.69 325 LEU A C 1
ATOM 2506 O O . LEU A 1 325 ? 13.661 -12.640 -0.855 1.00 88.69 325 LEU A O 1
ATOM 2510 N N . SER A 1 326 ? 12.258 -10.971 -1.385 1.00 87.00 326 SER A N 1
ATOM 2511 C CA . SER A 1 326 ? 13.296 -10.140 -2.025 1.00 87.00 326 SER A CA 1
ATOM 2512 C C . SER A 1 326 ? 13.518 -8.765 -1.398 1.00 87.00 326 SER A C 1
ATOM 2514 O O . SER A 1 326 ? 14.663 -8.320 -1.336 1.00 87.00 326 SER A O 1
ATOM 2516 N N . LYS A 1 327 ? 12.469 -8.085 -0.920 1.00 90.38 327 LYS A N 1
ATOM 2517 C CA . LYS A 1 327 ? 12.586 -6.728 -0.359 1.00 90.38 327 LYS A CA 1
ATOM 2518 C C . LYS A 1 327 ? 13.113 -6.749 1.075 1.00 90.38 327 LYS A C 1
ATOM 2520 O O . LYS A 1 327 ? 13.039 -7.772 1.748 1.00 90.38 327 LYS A O 1
ATOM 2525 N N . ASP A 1 328 ? 13.612 -5.608 1.548 1.00 89.50 328 ASP A N 1
ATOM 2526 C CA . ASP A 1 328 ? 14.086 -5.389 2.929 1.00 89.50 328 ASP A CA 1
ATOM 2527 C C . ASP A 1 328 ? 15.239 -6.315 3.374 1.00 89.50 328 ASP A C 1
ATOM 2529 O O . ASP A 1 328 ? 15.473 -6.515 4.563 1.00 89.50 328 ASP A O 1
ATOM 2533 N N . PHE A 1 329 ? 15.992 -6.854 2.412 1.00 89.31 329 PHE A N 1
ATOM 2534 C CA . PHE A 1 329 ? 17.234 -7.592 2.636 1.00 89.31 329 PHE A CA 1
ATOM 2535 C C . PHE A 1 329 ? 18.416 -6.815 2.033 1.00 89.31 329 PHE A C 1
ATOM 2537 O O . PHE A 1 329 ? 18.866 -7.151 0.933 1.00 89.31 329 PHE A O 1
ATOM 2544 N N . PRO A 1 330 ? 18.928 -5.757 2.693 1.00 89.88 330 PRO A N 1
ATOM 2545 C CA . PRO A 1 330 ? 20.079 -5.010 2.191 1.00 89.88 330 PRO A CA 1
ATOM 2546 C C . PRO A 1 330 ? 21.359 -5.827 2.417 1.00 89.88 330 PRO A C 1
ATOM 2548 O O . PRO A 1 330 ? 22.095 -5.605 3.370 1.00 89.88 330 PRO A O 1
ATOM 2551 N N . ILE A 1 331 ? 21.595 -6.828 1.570 1.00 89.62 331 ILE A N 1
ATOM 2552 C CA . ILE A 1 331 ? 22.699 -7.785 1.702 1.00 89.62 331 ILE A CA 1
ATOM 2553 C C . ILE A 1 331 ? 23.845 -7.373 0.784 1.00 89.62 331 ILE A C 1
ATOM 2555 O O . ILE A 1 331 ? 23.672 -7.273 -0.429 1.00 89.62 331 ILE A O 1
ATOM 2559 N N . GLY A 1 332 ? 25.043 -7.217 1.349 1.00 87.31 332 GLY A N 1
ATOM 2560 C CA . GLY A 1 332 ? 26.260 -7.002 0.570 1.00 87.31 332 GLY A CA 1
ATOM 2561 C C . GLY A 1 332 ? 26.325 -5.638 -0.112 1.00 87.31 332 GLY A C 1
ATOM 2562 O O . GLY A 1 332 ? 27.012 -5.515 -1.118 1.00 87.31 332 GLY A O 1
ATOM 2563 N N . SER A 1 333 ? 25.604 -4.635 0.391 1.00 88.75 333 SER A N 1
ATOM 2564 C CA . SER A 1 333 ? 25.673 -3.252 -0.090 1.00 88.75 333 SER A CA 1
ATOM 2565 C C . SER A 1 333 ? 25.209 -2.273 0.983 1.00 88.75 333 SER A C 1
ATOM 2567 O O . SER A 1 333 ? 24.376 -2.628 1.821 1.00 88.75 333 SER A O 1
ATOM 2569 N N . THR A 1 334 ? 25.679 -1.031 0.898 1.00 93.31 334 THR A N 1
ATOM 2570 C CA . THR A 1 334 ? 25.163 0.078 1.708 1.00 93.31 334 THR A CA 1
ATOM 2571 C C . THR A 1 334 ? 24.358 1.013 0.820 1.00 93.31 334 THR A C 1
ATOM 2573 O O . THR A 1 334 ? 24.900 1.584 -0.125 1.00 93.31 334 THR A O 1
ATOM 2576 N N . ALA A 1 335 ? 23.071 1.167 1.112 1.00 94.06 335 ALA A N 1
ATOM 2577 C CA . ALA A 1 335 ? 22.152 1.995 0.345 1.00 94.06 335 ALA A CA 1
ATOM 2578 C C . ALA A 1 335 ? 21.687 3.227 1.136 1.00 94.06 335 ALA A C 1
ATOM 2580 O O . ALA A 1 335 ? 21.454 3.164 2.344 1.00 94.06 335 ALA A O 1
ATOM 2581 N N . LEU A 1 336 ? 21.503 4.338 0.436 1.00 94.94 336 LEU A N 1
ATOM 2582 C CA . LEU A 1 336 ? 20.930 5.575 0.948 1.00 94.94 336 LEU A CA 1
ATOM 2583 C C . LEU A 1 336 ? 19.859 6.051 -0.031 1.00 94.94 336 LEU A C 1
ATOM 2585 O O . LEU A 1 336 ? 20.154 6.321 -1.193 1.00 94.94 336 LEU A O 1
ATOM 2589 N N . GLU A 1 337 ? 18.623 6.162 0.437 1.00 94.94 337 GLU A N 1
ATOM 2590 C CA . GLU A 1 337 ? 17.506 6.732 -0.308 1.00 94.94 337 GLU A CA 1
ATOM 2591 C C . GLU A 1 337 ? 17.028 7.997 0.406 1.00 94.94 337 GLU A C 1
ATOM 2593 O O . GLU A 1 337 ? 16.715 7.967 1.593 1.00 94.94 337 GLU A O 1
ATOM 2598 N N . VAL A 1 338 ? 16.965 9.109 -0.318 1.00 94.81 338 VAL A N 1
ATOM 2599 C CA . VAL A 1 338 ? 16.427 10.382 0.162 1.00 94.81 338 VAL A CA 1
ATOM 2600 C C . VAL A 1 338 ? 15.295 10.788 -0.766 1.00 94.81 338 VAL A C 1
ATOM 2602 O O . VAL A 1 338 ? 15.489 10.877 -1.978 1.00 94.81 338 VAL A O 1
ATOM 2605 N N . LYS A 1 339 ? 14.116 11.027 -0.201 1.00 94.44 339 LYS A N 1
ATOM 2606 C CA . LYS A 1 339 ? 12.944 11.561 -0.891 1.00 94.44 339 LYS A CA 1
ATOM 2607 C C . LYS A 1 339 ? 12.552 12.879 -0.262 1.00 94.44 339 LYS A C 1
ATOM 2609 O O . LYS A 1 339 ? 12.409 12.958 0.956 1.00 94.44 339 LYS A O 1
ATOM 2614 N N . THR A 1 340 ? 12.348 13.885 -1.091 1.00 91.88 340 THR A N 1
ATOM 2615 C CA . THR A 1 340 ? 11.833 15.183 -0.668 1.00 91.88 340 THR A CA 1
ATOM 2616 C C . THR A 1 340 ? 10.772 15.640 -1.649 1.00 91.88 340 THR A C 1
ATOM 2618 O O . THR A 1 340 ? 10.879 15.407 -2.854 1.00 91.88 340 THR A O 1
ATOM 2621 N N . THR A 1 341 ? 9.738 16.303 -1.149 1.00 89.88 341 THR A N 1
ATOM 2622 C CA . THR A 1 341 ? 8.753 16.966 -2.009 1.00 89.88 341 THR A CA 1
ATOM 2623 C C . THR A 1 341 ? 8.872 18.469 -1.829 1.00 89.88 341 THR A C 1
ATOM 2625 O O . THR A 1 341 ? 8.712 18.989 -0.728 1.00 89.88 341 THR A O 1
ATOM 2628 N N . ALA A 1 342 ? 9.184 19.184 -2.908 1.00 86.25 342 ALA A N 1
ATOM 2629 C CA . ALA A 1 342 ? 9.251 20.636 -2.878 1.00 86.25 342 ALA A CA 1
ATOM 2630 C C . ALA A 1 342 ? 7.850 21.249 -2.691 1.00 86.25 342 ALA A C 1
ATOM 2632 O O . ALA A 1 342 ? 6.859 20.649 -3.114 1.00 86.25 342 ALA A O 1
ATOM 2633 N N . PRO A 1 343 ? 7.743 22.483 -2.158 1.00 84.31 343 PRO A N 1
ATOM 2634 C CA . PRO A 1 343 ? 6.462 23.188 -2.028 1.00 84.31 343 PRO A CA 1
ATOM 2635 C C . PRO A 1 343 ? 5.704 23.362 -3.353 1.00 84.31 343 PRO A C 1
ATOM 2637 O O . PRO A 1 343 ? 4.482 23.469 -3.362 1.00 84.31 343 PRO A O 1
ATOM 2640 N N . SER A 1 344 ? 6.417 23.345 -4.482 1.00 81.50 344 SER A N 1
ATOM 2641 C CA . SER A 1 344 ? 5.838 23.352 -5.831 1.00 81.50 344 SER A CA 1
ATOM 2642 C C . SER A 1 344 ? 5.141 22.039 -6.224 1.00 81.50 344 SER A C 1
ATOM 2644 O O . SER A 1 344 ? 4.545 21.969 -7.297 1.00 81.50 344 SER A O 1
ATOM 2646 N N . GLY A 1 345 ? 5.220 20.991 -5.395 1.00 80.75 345 GLY A N 1
ATOM 2647 C CA . GLY A 1 345 ? 4.680 19.655 -5.666 1.00 80.75 345 GLY A CA 1
ATOM 2648 C C . GLY A 1 345 ? 5.612 18.742 -6.471 1.00 80.75 345 GLY A C 1
ATOM 2649 O O . GLY A 1 345 ? 5.231 17.616 -6.784 1.00 80.75 345 GLY A O 1
ATOM 2650 N N . VAL A 1 346 ? 6.824 19.201 -6.803 1.00 90.06 346 VAL A N 1
ATOM 2651 C CA . VAL A 1 346 ? 7.854 18.388 -7.469 1.00 90.06 346 VAL A CA 1
ATOM 2652 C C . VAL A 1 346 ? 8.516 17.468 -6.447 1.00 90.06 346 VAL A C 1
ATOM 2654 O O . VAL A 1 346 ? 9.044 17.941 -5.441 1.00 90.06 346 VAL A O 1
ATOM 2657 N N . ALA A 1 347 ? 8.521 16.165 -6.713 1.00 92.25 347 ALA A N 1
ATOM 2658 C CA . ALA A 1 347 ? 9.209 15.182 -5.888 1.00 92.25 347 ALA A CA 1
ATOM 2659 C C . ALA A 1 347 ? 10.631 14.945 -6.409 1.00 92.25 347 ALA A C 1
ATOM 2661 O O . ALA A 1 347 ? 10.835 14.705 -7.598 1.00 92.25 347 ALA A O 1
ATOM 2662 N N . PHE A 1 348 ? 11.604 14.972 -5.509 1.00 93.31 348 PHE A N 1
ATOM 2663 C CA . PHE A 1 348 ? 12.986 14.603 -5.767 1.00 93.31 348 PHE A CA 1
ATOM 2664 C C . PHE A 1 348 ? 13.295 13.320 -5.009 1.00 93.31 348 PHE A C 1
ATOM 2666 O O . PHE A 1 348 ? 13.016 13.197 -3.815 1.00 93.31 348 PHE A O 1
ATOM 2673 N N . LYS A 1 349 ? 13.888 12.354 -5.699 1.00 95.06 349 LYS A N 1
ATOM 2674 C CA . LYS A 1 349 ? 14.350 11.105 -5.114 1.00 95.06 349 LYS A CA 1
ATOM 2675 C C . LYS A 1 349 ? 15.798 10.880 -5.518 1.00 95.06 349 LYS A C 1
ATOM 2677 O O . LYS A 1 349 ? 16.113 10.794 -6.696 1.00 95.06 349 LYS A O 1
ATOM 2682 N N . VAL A 1 350 ? 16.676 10.724 -4.540 1.00 94.88 350 VAL A N 1
ATOM 2683 C CA . VAL A 1 350 ? 18.062 10.312 -4.757 1.00 94.88 350 VAL A CA 1
ATOM 2684 C C . VAL A 1 350 ? 18.246 8.952 -4.110 1.00 94.88 350 VAL A C 1
ATOM 2686 O O . VAL A 1 350 ? 17.979 8.790 -2.923 1.00 94.88 350 VAL A O 1
ATOM 2689 N N . ASN A 1 351 ? 18.679 7.962 -4.881 1.00 93.19 351 ASN A N 1
ATOM 2690 C CA . ASN A 1 351 ? 19.023 6.641 -4.370 1.00 93.19 351 ASN A CA 1
ATOM 2691 C C . ASN A 1 351 ? 20.467 6.322 -4.760 1.00 93.19 351 ASN A C 1
ATOM 2693 O O . ASN A 1 351 ? 20.795 6.321 -5.943 1.00 93.19 351 ASN A O 1
ATOM 2697 N N . GLY A 1 352 ? 21.319 6.076 -3.770 1.00 94.44 352 GLY A N 1
ATOM 2698 C CA . GLY A 1 352 ? 22.698 5.636 -3.939 1.00 94.44 352 GLY A CA 1
ATOM 2699 C C . GLY A 1 352 ? 22.910 4.268 -3.304 1.00 94.44 352 GLY A C 1
ATOM 2700 O O . GLY A 1 352 ? 22.463 4.023 -2.190 1.00 94.44 352 GLY A O 1
ATOM 2701 N N . THR A 1 353 ? 23.612 3.378 -3.994 1.00 93.06 353 THR A N 1
ATOM 2702 C CA . THR A 1 353 ? 24.011 2.058 -3.501 1.00 93.06 353 THR A CA 1
ATOM 2703 C C . THR A 1 353 ? 25.511 1.881 -3.700 1.00 93.06 353 THR A C 1
ATOM 2705 O O . THR A 1 353 ? 26.002 1.876 -4.831 1.00 93.06 353 THR A O 1
ATOM 2708 N N . SER A 1 354 ? 26.232 1.728 -2.593 1.00 92.75 354 SER A N 1
ATOM 2709 C CA . SER A 1 354 ? 27.655 1.402 -2.559 1.00 92.75 354 SER A CA 1
ATOM 2710 C C . SER A 1 354 ? 27.844 -0.112 -2.517 1.00 92.75 354 SER A C 1
ATOM 2712 O O . SER A 1 354 ? 27.279 -0.792 -1.653 1.00 92.75 354 SER A O 1
ATOM 2714 N N . LEU A 1 355 ? 28.617 -0.637 -3.466 1.00 87.88 355 LEU A N 1
ATOM 2715 C CA . LEU A 1 355 ? 28.976 -2.049 -3.547 1.00 87.88 355 LEU A CA 1
ATOM 2716 C C . LEU A 1 355 ? 30.327 -2.313 -2.855 1.00 87.88 355 LEU A C 1
ATOM 2718 O O . LEU A 1 355 ? 31.170 -1.418 -2.803 1.00 87.88 355 LEU A O 1
ATOM 2722 N N . PRO A 1 356 ? 30.605 -3.554 -2.414 1.00 82.44 356 PRO A N 1
ATOM 2723 C CA . PRO A 1 356 ? 31.882 -3.920 -1.793 1.00 82.44 356 PRO A CA 1
ATOM 2724 C C . PRO A 1 356 ? 33.091 -3.708 -2.712 1.00 82.44 356 PRO A C 1
ATOM 2726 O O . PRO A 1 356 ? 34.213 -3.579 -2.242 1.00 82.44 356 PRO A O 1
ATOM 2729 N N . THR A 1 357 ? 32.864 -3.639 -4.026 1.00 84.00 357 THR A N 1
ATOM 2730 C CA . THR A 1 357 ? 33.882 -3.332 -5.040 1.00 84.00 357 THR A CA 1
ATOM 2731 C C . THR A 1 357 ? 34.314 -1.860 -5.054 1.00 84.00 357 THR A C 1
ATOM 2733 O O . THR A 1 357 ? 35.139 -1.484 -5.880 1.00 84.00 357 THR A O 1
ATOM 2736 N N . GLY A 1 358 ? 33.729 -1.005 -4.206 1.00 82.75 358 GLY A N 1
ATOM 2737 C CA . GLY A 1 358 ? 33.954 0.444 -4.193 1.00 82.75 358 GLY A CA 1
ATOM 2738 C C . GLY A 1 358 ? 33.145 1.212 -5.246 1.00 82.75 358 GLY A C 1
ATOM 2739 O O . GLY A 1 358 ? 33.158 2.441 -5.260 1.00 82.75 358 GLY A O 1
ATOM 2740 N N . VAL A 1 359 ? 32.407 0.514 -6.116 1.00 87.44 359 VAL A N 1
ATOM 2741 C CA . VAL A 1 359 ? 31.537 1.140 -7.119 1.00 87.44 359 VAL A CA 1
ATOM 2742 C C . VAL A 1 359 ? 30.273 1.678 -6.452 1.00 87.44 359 VAL A C 1
ATOM 2744 O O . VAL A 1 359 ? 29.541 0.933 -5.798 1.00 87.44 359 VAL A O 1
ATOM 2747 N N . VAL A 1 360 ? 29.974 2.957 -6.688 1.00 89.25 360 VAL A N 1
ATOM 2748 C CA . VAL A 1 360 ? 28.737 3.606 -6.237 1.00 89.25 360 VAL A CA 1
ATOM 2749 C C . VAL A 1 360 ? 27.795 3.797 -7.423 1.00 89.25 360 VAL A C 1
ATOM 2751 O O . VAL A 1 360 ? 28.063 4.564 -8.351 1.00 89.25 360 VAL A O 1
ATOM 2754 N N . ASN A 1 361 ? 26.660 3.102 -7.393 1.00 91.62 361 ASN A N 1
ATOM 2755 C CA . ASN A 1 361 ? 25.571 3.335 -8.335 1.00 91.62 361 ASN A CA 1
ATOM 2756 C C . ASN A 1 361 ? 24.605 4.330 -7.703 1.00 91.62 361 ASN A C 1
ATOM 2758 O O . ASN A 1 361 ? 24.074 4.044 -6.634 1.00 91.62 361 ASN A O 1
ATOM 2762 N N . ALA A 1 362 ? 24.352 5.465 -8.347 1.00 92.88 362 ALA A N 1
ATOM 2763 C CA . ALA A 1 362 ? 23.332 6.394 -7.879 1.00 92.88 362 ALA A CA 1
ATOM 2764 C C . ALA A 1 362 ? 22.378 6.801 -8.999 1.00 92.88 362 ALA A C 1
ATOM 2766 O O . ALA A 1 362 ? 22.746 6.817 -10.177 1.00 92.88 362 ALA A O 1
ATOM 2767 N N . VAL A 1 363 ? 21.146 7.108 -8.605 1.00 94.75 363 VAL A N 1
ATOM 2768 C CA . VAL A 1 363 ? 20.066 7.604 -9.450 1.00 94.75 363 VAL A CA 1
ATOM 2769 C C . VAL A 1 363 ? 19.464 8.827 -8.775 1.00 94.75 363 VAL A C 1
ATOM 2771 O O . VAL A 1 363 ? 18.970 8.732 -7.651 1.00 94.75 363 VAL A O 1
ATOM 2774 N N . GLY A 1 364 ? 19.509 9.963 -9.463 1.00 95.56 364 GLY A N 1
ATOM 2775 C CA . GLY A 1 364 ? 18.681 11.123 -9.160 1.00 95.56 364 GLY A CA 1
ATOM 2776 C C . GLY A 1 364 ? 17.417 11.070 -10.007 1.00 95.56 364 GLY A C 1
ATOM 2777 O O . GLY A 1 364 ? 17.491 10.851 -11.212 1.00 95.56 364 GLY A O 1
ATOM 2778 N N . GLU A 1 365 ? 16.265 11.250 -9.383 1.00 96.00 365 GLU A N 1
ATOM 2779 C CA . GLU A 1 365 ? 14.947 11.254 -10.001 1.00 96.00 365 GLU A CA 1
ATOM 2780 C C . GLU A 1 365 ? 14.210 12.533 -9.605 1.00 96.00 365 GLU A C 1
ATOM 2782 O O . GLU A 1 365 ? 14.156 12.895 -8.431 1.00 96.00 365 GLU A O 1
ATOM 2787 N N . THR A 1 366 ? 13.615 13.190 -10.591 1.00 95.31 366 THR A N 1
ATOM 2788 C CA . THR A 1 366 ? 12.731 14.337 -10.417 1.00 95.31 366 THR A CA 1
ATOM 2789 C C . THR A 1 366 ? 11.394 13.987 -11.041 1.00 95.31 366 THR A C 1
ATOM 2791 O O . THR A 1 366 ? 11.332 13.679 -12.231 1.00 95.31 366 THR A O 1
ATOM 2794 N N . LYS A 1 367 ? 10.320 14.055 -10.261 1.00 94.94 367 LYS A N 1
ATOM 2795 C CA . LYS A 1 367 ? 8.961 13.777 -10.713 1.00 94.94 367 LYS A CA 1
ATOM 2796 C C . LYS A 1 367 ? 8.080 15.004 -10.530 1.00 94.94 367 LYS A C 1
ATOM 2798 O O . LYS A 1 367 ? 7.860 15.471 -9.415 1.00 94.94 367 LYS A O 1
ATOM 2803 N N . TYR A 1 368 ? 7.539 15.494 -11.634 1.00 92.56 368 TYR A N 1
ATOM 2804 C CA . TYR A 1 368 ? 6.466 16.476 -11.663 1.00 92.56 368 TYR A CA 1
ATOM 2805 C C . TYR A 1 368 ? 5.152 15.767 -11.991 1.00 92.56 368 TYR A C 1
ATOM 2807 O O . TYR A 1 368 ? 5.112 14.863 -12.824 1.00 92.56 368 TYR A O 1
ATOM 2815 N N . THR A 1 369 ? 4.068 16.138 -11.320 1.00 88.75 369 THR A N 1
ATOM 2816 C CA . THR A 1 369 ? 2.747 15.551 -11.564 1.00 88.75 369 THR A CA 1
ATOM 2817 C C . THR A 1 369 ? 1.708 16.653 -11.626 1.00 88.75 369 THR A C 1
ATOM 2819 O O . THR A 1 369 ? 1.450 17.330 -10.632 1.00 88.75 369 THR A O 1
ATOM 2822 N N . ASP A 1 370 ? 1.083 16.794 -12.786 1.00 83.44 370 ASP A N 1
ATOM 2823 C CA . ASP A 1 370 ? -0.094 17.623 -12.969 1.00 83.44 370 ASP A CA 1
ATOM 2824 C C . ASP A 1 370 ? -1.345 16.760 -12.797 1.00 83.44 370 ASP A C 1
ATOM 2826 O O . ASP A 1 370 ? -1.822 16.085 -13.713 1.00 83.44 370 ASP A O 1
ATOM 2830 N N . ARG A 1 371 ? -1.885 16.790 -11.576 1.00 75.12 371 ARG A N 1
ATOM 2831 C CA . ARG A 1 371 ? -3.072 16.011 -11.212 1.00 75.12 371 ARG A CA 1
ATOM 2832 C C . ARG A 1 371 ? -4.323 16.424 -11.990 1.00 75.12 371 ARG A C 1
ATOM 2834 O O . ARG A 1 371 ? -5.217 15.597 -12.121 1.00 75.12 371 ARG A O 1
ATOM 2841 N N . LYS A 1 372 ? -4.413 17.666 -12.489 1.00 77.00 372 LYS A N 1
ATOM 2842 C CA . LYS A 1 372 ? -5.609 18.137 -13.213 1.00 77.00 372 LYS A CA 1
ATOM 2843 C C . LYS A 1 372 ? -5.725 17.484 -14.585 1.00 77.00 372 LYS A C 1
ATOM 2845 O O . LYS A 1 372 ? -6.824 17.136 -14.996 1.00 77.00 372 LYS A O 1
ATOM 2850 N N . HIS A 1 373 ? -4.590 17.293 -15.250 1.00 79.06 373 HIS A N 1
ATOM 2851 C CA . HIS A 1 373 ? -4.516 16.744 -16.601 1.00 79.06 373 HIS A CA 1
ATOM 2852 C C . HIS A 1 373 ? -3.931 15.329 -16.626 1.00 79.06 373 HIS A C 1
ATOM 2854 O O . HIS A 1 373 ? -3.456 14.896 -17.666 1.00 79.06 373 HIS A O 1
ATOM 2860 N N . GLY A 1 374 ? -3.896 14.611 -15.492 1.00 79.75 374 GLY A N 1
ATOM 2861 C CA . GLY A 1 374 ? -3.409 13.223 -15.401 1.00 79.75 374 GLY A CA 1
ATOM 2862 C C . GLY A 1 374 ? -2.001 12.990 -15.969 1.00 79.75 374 GLY A C 1
ATOM 2863 O O . GLY A 1 374 ? -1.695 11.875 -16.391 1.00 79.75 374 GLY A O 1
ATOM 2864 N N . LEU A 1 375 ? -1.174 14.038 -16.025 1.00 88.25 375 LEU A N 1
ATOM 2865 C CA . LEU A 1 375 ? 0.149 14.032 -16.639 1.00 88.25 375 LEU A CA 1
ATOM 2866 C C . LEU A 1 375 ? 1.209 13.886 -15.548 1.00 88.25 375 LEU A C 1
ATOM 2868 O O . LEU A 1 375 ? 1.213 14.639 -14.571 1.00 88.25 375 LEU A O 1
ATOM 2872 N N . ALA A 1 376 ? 2.156 12.976 -15.733 1.00 91.75 376 ALA A N 1
ATOM 2873 C CA . ALA A 1 376 ? 3.358 12.919 -14.916 1.00 91.75 376 ALA A CA 1
ATOM 2874 C C . ALA A 1 376 ? 4.608 12.919 -15.794 1.00 91.75 376 ALA A C 1
ATOM 2876 O O . ALA A 1 376 ? 4.716 12.162 -16.754 1.00 91.75 376 ALA A O 1
ATOM 2877 N N . LEU A 1 377 ? 5.565 13.769 -15.438 1.00 94.25 377 LEU A N 1
ATOM 2878 C CA . LEU A 1 377 ? 6.884 13.821 -16.049 1.00 94.25 377 LEU A CA 1
ATOM 2879 C C . LEU A 1 377 ? 7.901 13.359 -15.012 1.00 94.25 377 LEU A C 1
ATOM 2881 O O . LEU A 1 377 ? 8.050 13.994 -13.969 1.00 94.25 377 LEU A O 1
ATOM 2885 N N . THR A 1 378 ? 8.610 12.275 -15.304 1.00 95.56 378 THR A N 1
ATOM 2886 C CA . THR A 1 378 ? 9.700 11.773 -14.466 1.00 95.56 378 THR A CA 1
ATOM 2887 C C . THR A 1 378 ? 11.005 11.828 -15.244 1.00 95.56 378 THR A C 1
ATOM 2889 O O . THR A 1 378 ? 11.146 11.182 -16.280 1.00 95.56 378 THR A O 1
ATOM 2892 N N . GLN A 1 379 ? 11.972 12.579 -14.732 1.00 96.38 379 GLN A N 1
ATOM 2893 C CA . GLN A 1 379 ? 13.334 12.624 -15.245 1.00 96.38 379 GLN A CA 1
ATOM 2894 C C . GLN A 1 379 ? 14.244 11.852 -14.296 1.00 96.38 379 GLN A C 1
ATOM 2896 O O . GLN A 1 379 ? 14.266 12.138 -13.104 1.00 96.38 379 GLN A O 1
ATOM 2901 N N . GLN A 1 380 ? 15.025 10.912 -14.814 1.00 95.88 380 GLN A N 1
ATOM 2902 C CA . GLN A 1 380 ? 16.048 10.201 -14.054 1.00 95.88 380 GLN A CA 1
ATOM 2903 C C . GLN A 1 380 ? 17.419 10.409 -14.686 1.00 95.88 380 GLN A C 1
ATOM 2905 O O . GLN A 1 380 ? 17.557 10.405 -15.912 1.00 95.88 380 GLN A O 1
ATOM 2910 N N . TRP A 1 381 ? 18.438 10.525 -13.844 1.00 93.25 381 TRP A N 1
ATOM 2911 C CA . TRP A 1 381 ? 19.835 10.531 -14.246 1.00 93.25 381 TRP A CA 1
ATOM 2912 C C . TRP A 1 381 ? 20.642 9.602 -13.350 1.00 93.25 381 TRP A C 1
ATOM 2914 O O . TRP A 1 381 ? 20.494 9.608 -12.128 1.00 93.25 381 TRP A O 1
ATOM 2924 N N . THR A 1 382 ? 21.478 8.774 -13.966 1.00 91.62 382 THR A N 1
ATOM 2925 C CA . THR A 1 382 ? 22.267 7.754 -13.268 1.00 91.62 382 THR A CA 1
ATOM 2926 C C . THR A 1 382 ? 23.760 8.063 -13.329 1.00 91.62 382 THR A C 1
ATOM 2928 O O . THR A 1 382 ? 24.225 8.720 -14.259 1.00 91.62 382 THR A O 1
ATOM 2931 N N . THR A 1 383 ? 24.551 7.511 -12.405 1.00 89.75 383 THR A N 1
ATOM 2932 C CA . THR A 1 383 ? 26.026 7.637 -12.431 1.00 89.75 383 THR A CA 1
ATOM 2933 C C . THR A 1 383 ? 26.686 6.966 -13.639 1.00 89.75 383 THR A C 1
ATOM 2935 O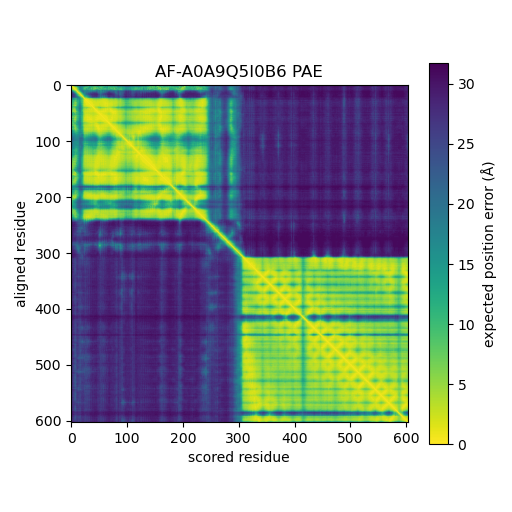 O . THR A 1 383 ? 27.834 7.261 -13.951 1.00 89.75 383 THR A O 1
ATOM 2938 N N . LYS A 1 384 ? 25.955 6.119 -14.378 1.00 85.62 384 LYS A N 1
ATOM 2939 C CA . LYS A 1 384 ? 26.372 5.572 -15.684 1.00 85.62 384 LYS A CA 1
ATOM 2940 C C . LYS A 1 384 ? 26.074 6.522 -16.849 1.00 85.62 384 LYS A C 1
ATOM 2942 O O . LYS A 1 384 ? 26.124 6.119 -18.008 1.00 85.62 384 LYS A O 1
ATOM 2947 N N . ASN A 1 385 ? 25.712 7.763 -16.533 1.00 87.44 385 ASN A N 1
ATOM 2948 C CA . ASN A 1 385 ? 25.289 8.802 -17.459 1.00 87.44 385 ASN A CA 1
ATOM 2949 C C . ASN A 1 385 ? 24.027 8.461 -18.273 1.00 87.44 385 ASN A C 1
ATOM 2951 O O . ASN A 1 385 ? 23.728 9.122 -19.259 1.00 87.44 385 ASN A O 1
ATOM 2955 N N . THR A 1 386 ? 23.252 7.446 -17.884 1.00 89.38 386 THR A N 1
ATOM 2956 C CA . THR A 1 386 ? 21.949 7.187 -18.512 1.00 89.38 386 THR A CA 1
ATOM 2957 C C . THR A 1 386 ? 20.945 8.249 -18.073 1.00 89.38 386 THR A C 1
ATOM 2959 O O . THR A 1 386 ? 20.742 8.430 -16.870 1.00 89.38 386 THR A O 1
ATOM 2962 N N . LEU A 1 387 ? 20.311 8.911 -19.039 1.00 92.69 387 LEU A N 1
ATOM 2963 C CA . LEU A 1 387 ? 19.188 9.825 -18.852 1.00 92.69 387 LEU A CA 1
ATOM 2964 C C . LEU A 1 387 ? 17.897 9.112 -19.261 1.00 92.69 387 LEU A C 1
ATOM 2966 O O . LEU A 1 387 ? 17.780 8.693 -20.413 1.00 92.69 387 LEU A O 1
ATOM 2970 N N . ASN A 1 388 ? 16.929 9.001 -18.349 1.00 93.62 388 ASN A N 1
ATOM 2971 C CA . ASN A 1 388 ? 15.590 8.491 -18.656 1.00 93.62 388 ASN A CA 1
ATOM 2972 C C . ASN A 1 388 ? 14.559 9.602 -18.499 1.00 93.62 388 ASN A C 1
ATOM 2974 O O . ASN A 1 388 ? 14.532 10.283 -17.478 1.00 93.62 388 ASN A O 1
ATOM 2978 N N . THR A 1 389 ? 13.686 9.738 -19.483 1.00 95.62 389 THR A N 1
ATOM 2979 C CA . THR A 1 389 ? 12.556 10.663 -19.484 1.00 95.62 389 THR A CA 1
ATOM 2980 C C . THR A 1 389 ? 11.296 9.836 -19.645 1.00 95.62 389 THR A C 1
ATOM 2982 O O . THR A 1 389 ? 11.137 9.141 -20.648 1.00 95.62 389 THR A O 1
ATOM 2985 N N . ILE A 1 390 ? 10.419 9.885 -18.652 1.00 95.44 390 ILE A N 1
ATOM 2986 C CA . ILE A 1 390 ? 9.165 9.141 -18.630 1.00 95.44 390 ILE A CA 1
ATOM 2987 C C . ILE A 1 390 ? 8.032 10.156 -18.626 1.00 95.44 390 ILE A C 1
ATOM 2989 O O . ILE A 1 390 ? 7.934 10.970 -17.708 1.00 95.44 390 ILE A O 1
ATOM 2993 N N . VAL A 1 391 ? 7.191 10.102 -19.649 1.00 95.81 391 VAL A N 1
ATOM 2994 C CA . VAL A 1 391 ? 5.964 10.893 -19.742 1.00 95.81 391 VAL A CA 1
ATOM 2995 C C . VAL A 1 391 ? 4.798 9.933 -19.594 1.00 95.81 391 VAL A C 1
ATOM 2997 O O . VAL A 1 391 ? 4.639 9.040 -20.419 1.00 95.81 391 VAL A O 1
ATOM 3000 N N . GLU A 1 392 ? 4.007 10.096 -18.541 1.00 93.19 392 GLU A N 1
ATOM 3001 C CA . GLU A 1 392 ? 2.827 9.282 -18.253 1.00 93.19 392 GLU A CA 1
ATOM 3002 C C . GLU A 1 392 ? 1.574 10.136 -18.450 1.00 93.19 392 GLU A C 1
ATOM 3004 O O . GLU A 1 392 ? 1.498 11.255 -17.946 1.00 93.19 392 GLU A O 1
ATOM 3009 N N . LEU A 1 393 ? 0.587 9.596 -19.155 1.00 90.25 393 LEU A N 1
ATOM 3010 C CA . LEU A 1 393 ? -0.733 10.175 -19.339 1.00 90.25 393 LEU A CA 1
ATOM 3011 C C . LEU A 1 393 ? -1.773 9.142 -18.910 1.00 90.25 393 LEU A C 1
ATOM 3013 O O . LEU A 1 393 ? -1.990 8.131 -19.581 1.00 90.25 393 LEU A O 1
ATOM 3017 N N . GLU A 1 394 ? -2.420 9.389 -17.782 1.00 86.25 394 GLU A N 1
ATOM 3018 C CA . GLU A 1 394 ? -3.385 8.464 -17.192 1.00 86.25 394 GLU A CA 1
ATOM 3019 C C . GLU A 1 394 ? -4.796 9.043 -17.270 1.00 86.25 394 GLU A C 1
ATOM 3021 O O . GLU A 1 394 ? -5.006 10.229 -17.021 1.00 86.25 394 GLU A O 1
ATOM 3026 N N . ASN A 1 395 ? -5.764 8.203 -17.648 1.00 81.56 395 ASN A N 1
ATOM 3027 C CA . ASN A 1 395 ? -7.202 8.486 -17.632 1.00 81.56 395 ASN A CA 1
ATOM 3028 C C . ASN A 1 395 ? -7.670 9.699 -18.474 1.00 81.56 395 ASN A C 1
ATOM 3030 O O . ASN A 1 395 ? -8.787 10.164 -18.284 1.00 81.56 395 ASN A O 1
ATOM 3034 N N . ASN A 1 396 ? -6.856 10.219 -19.403 1.00 78.75 396 ASN A N 1
ATOM 3035 C CA . ASN A 1 396 ? -7.234 11.384 -20.226 1.00 78.75 396 ASN A CA 1
ATOM 3036 C C . ASN A 1 396 ? -7.973 11.031 -21.519 1.00 78.75 396 ASN A C 1
ATOM 3038 O O . ASN A 1 396 ? -8.804 11.803 -21.978 1.00 78.75 396 ASN A O 1
ATOM 3042 N N . VAL A 1 397 ? -7.633 9.899 -22.143 1.00 79.38 397 VAL A N 1
ATOM 3043 C CA . VAL A 1 397 ? -8.273 9.467 -23.399 1.00 79.38 397 VAL A CA 1
ATOM 3044 C C . VAL A 1 397 ? -9.486 8.591 -23.091 1.00 79.38 397 VAL A C 1
ATOM 3046 O O . VAL A 1 397 ? -10.564 8.806 -23.632 1.00 79.38 397 VAL A O 1
ATOM 3049 N N . VAL A 1 398 ? -9.307 7.607 -22.204 1.00 82.75 398 VAL A N 1
ATOM 3050 C CA . VAL A 1 398 ? -10.350 6.696 -21.715 1.00 82.75 398 VAL A CA 1
ATOM 3051 C C . VAL A 1 398 ? -10.060 6.372 -20.249 1.00 82.75 398 VAL A C 1
ATOM 3053 O O . VAL A 1 398 ? -8.899 6.212 -19.865 1.00 82.75 398 VAL A O 1
ATOM 3056 N N . SER A 1 399 ? -11.104 6.240 -19.431 1.00 79.44 399 SER A N 1
ATOM 3057 C CA . SER A 1 399 ? -10.976 5.779 -18.043 1.00 79.44 399 SER A CA 1
ATOM 3058 C C . SER A 1 399 ? -10.376 4.369 -17.975 1.00 79.44 399 SER A C 1
ATOM 3060 O O . SER A 1 399 ? -10.788 3.468 -18.708 1.00 79.44 399 SER A O 1
ATOM 3062 N N . GLY A 1 400 ? -9.377 4.178 -17.116 1.00 80.62 400 GLY A N 1
ATOM 3063 C CA . GLY A 1 400 ? -8.618 2.936 -16.980 1.00 80.62 400 GLY A CA 1
ATOM 3064 C C . GLY A 1 400 ? -7.464 2.786 -17.975 1.00 80.62 400 GLY A C 1
ATOM 3065 O O . GLY A 1 400 ? -6.689 1.837 -17.844 1.00 80.62 400 GLY A O 1
ATOM 3066 N N . LEU A 1 401 ? -7.314 3.697 -18.947 1.00 88.56 401 LEU A N 1
ATOM 3067 C CA . LEU A 1 401 ? -6.182 3.711 -19.873 1.00 88.56 401 LEU A CA 1
ATOM 3068 C C . LEU A 1 401 ? -5.045 4.576 -19.321 1.00 88.56 401 LEU A C 1
ATOM 3070 O O . LEU A 1 401 ? -5.206 5.770 -19.066 1.00 88.56 401 LEU A O 1
ATOM 3074 N N . LYS A 1 402 ? -3.865 3.975 -19.219 1.00 92.38 402 LYS A N 1
ATOM 3075 C CA . LYS A 1 402 ? -2.598 4.642 -18.946 1.00 92.38 402 LYS A CA 1
ATOM 3076 C C . LYS A 1 402 ? -1.689 4.487 -20.155 1.00 92.38 402 LYS A C 1
ATOM 3078 O O . LYS A 1 402 ? -1.381 3.368 -20.559 1.00 92.38 402 LYS A O 1
ATOM 3083 N N . LEU A 1 403 ? -1.267 5.609 -20.719 1.00 93.56 403 LEU A N 1
ATOM 3084 C CA . LEU A 1 403 ? -0.259 5.671 -21.768 1.00 93.56 403 LEU A CA 1
ATOM 3085 C C . LEU A 1 403 ? 1.030 6.194 -21.155 1.00 93.56 403 LEU A C 1
ATOM 3087 O O . LEU A 1 403 ? 1.006 7.164 -20.402 1.00 93.56 403 LEU A O 1
ATOM 3091 N N . ASP A 1 404 ? 2.157 5.586 -21.483 1.00 93.00 404 ASP A N 1
ATOM 3092 C CA . ASP A 1 404 ? 3.448 6.111 -21.085 1.00 93.00 404 ASP A CA 1
ATOM 3093 C C . ASP A 1 404 ? 4.495 5.974 -22.187 1.00 93.00 404 ASP A C 1
ATOM 3095 O O . ASP A 1 404 ? 4.479 5.057 -23.011 1.00 93.00 404 ASP A O 1
ATOM 3099 N N . VAL A 1 405 ? 5.392 6.952 -22.220 1.00 95.12 405 VAL A N 1
ATOM 3100 C CA . VAL A 1 405 ? 6.546 6.990 -23.110 1.00 95.12 405 VAL A CA 1
ATOM 3101 C C . VAL A 1 405 ? 7.782 7.080 -22.239 1.00 95.12 405 VAL A C 1
ATOM 3103 O O . VAL A 1 405 ? 7.994 8.080 -21.557 1.00 95.12 405 VAL A O 1
ATOM 3106 N N . ASN A 1 406 ? 8.612 6.044 -22.274 1.00 93.88 406 ASN A N 1
ATOM 3107 C CA . ASN A 1 406 ? 9.893 5.995 -21.587 1.00 93.88 406 ASN A CA 1
ATOM 3108 C C . ASN A 1 406 ? 11.028 6.075 -22.613 1.00 93.88 406 ASN A C 1
ATOM 3110 O O . ASN A 1 406 ? 11.323 5.107 -23.319 1.00 93.88 406 ASN A O 1
ATOM 3114 N N . ALA A 1 407 ? 11.655 7.245 -22.695 1.00 93.00 407 ALA A N 1
ATOM 3115 C CA . ALA A 1 407 ? 12.818 7.506 -23.526 1.00 93.00 407 ALA A CA 1
ATOM 3116 C C . ALA A 1 407 ? 14.093 7.459 -22.678 1.00 93.00 407 ALA A C 1
ATOM 3118 O O . ALA A 1 407 ? 14.236 8.200 -21.711 1.00 93.00 407 ALA A O 1
ATOM 3119 N N . SER A 1 408 ? 15.046 6.621 -23.069 1.00 91.38 408 SER A N 1
ATOM 3120 C CA . SER A 1 408 ? 16.337 6.450 -22.412 1.00 91.38 408 SER A CA 1
ATOM 3121 C C . SER A 1 408 ? 17.471 6.709 -23.396 1.00 91.38 408 SER A C 1
ATOM 3123 O O . SER A 1 408 ? 17.459 6.213 -24.528 1.00 91.38 408 SER A O 1
ATOM 3125 N N . ILE A 1 409 ? 18.464 7.480 -22.966 1.00 89.94 409 ILE A N 1
ATOM 3126 C CA . ILE A 1 409 ? 19.671 7.765 -23.735 1.00 89.94 409 ILE A CA 1
ATOM 3127 C C . ILE A 1 409 ? 20.903 7.630 -22.847 1.00 89.94 409 ILE A C 1
ATOM 3129 O O . ILE A 1 409 ? 20.924 8.092 -21.708 1.00 89.94 409 ILE A O 1
ATOM 3133 N N . VAL A 1 410 ? 21.950 7.015 -23.390 1.00 88.12 410 VAL A N 1
ATOM 3134 C CA . VAL A 1 410 ? 23.304 7.082 -22.836 1.00 88.12 410 VAL A CA 1
ATOM 3135 C C . VAL A 1 410 ? 24.114 7.991 -23.757 1.00 88.12 410 VAL A C 1
ATOM 3137 O O . VAL A 1 410 ? 24.440 7.579 -24.876 1.00 88.12 410 VAL A O 1
ATOM 3140 N N . PRO A 1 411 ? 24.390 9.242 -23.351 1.00 82.88 411 PRO A N 1
ATOM 3141 C CA . PRO A 1 411 ? 25.220 10.152 -24.123 1.00 82.88 411 PRO A CA 1
ATOM 3142 C C . PRO A 1 411 ? 26.631 9.575 -24.282 1.00 82.88 411 PRO A C 1
ATOM 3144 O O . PRO A 1 411 ? 27.263 9.183 -23.300 1.00 82.88 411 PRO A O 1
ATOM 3147 N N . GLY A 1 412 ? 27.120 9.517 -25.521 1.00 69.19 412 GLY A N 1
ATOM 3148 C CA . GLY A 1 412 ? 28.479 9.086 -25.826 1.00 69.19 412 GLY A CA 1
ATOM 3149 C C . GLY A 1 412 ? 29.453 10.240 -25.611 1.00 69.19 412 GLY A C 1
ATOM 3150 O O . GLY A 1 412 ? 29.380 11.250 -26.306 1.00 69.19 412 GLY A O 1
ATOM 3151 N N . TYR A 1 413 ? 30.375 10.089 -24.665 1.00 64.75 413 TYR A N 1
ATOM 3152 C CA . TYR A 1 413 ? 31.516 10.987 -24.509 1.00 64.75 413 TYR A CA 1
ATOM 3153 C C . TYR A 1 413 ? 32.789 10.149 -24.468 1.00 64.75 413 TYR A C 1
ATOM 3155 O O . TYR A 1 413 ? 32.917 9.260 -23.627 1.00 64.75 413 TYR A O 1
ATOM 3163 N N . ALA A 1 414 ? 33.725 10.441 -25.366 1.00 57.12 414 ALA A N 1
ATOM 3164 C CA . ALA A 1 414 ? 35.087 9.932 -25.308 1.00 57.12 414 ALA A CA 1
ATOM 3165 C C . ALA A 1 414 ? 36.037 11.134 -25.352 1.00 57.12 414 ALA A C 1
ATOM 3167 O O . ALA A 1 414 ? 35.931 11.964 -26.247 1.00 57.12 414 ALA A O 1
ATOM 3168 N N . SER A 1 415 ? 36.917 11.246 -24.352 1.00 54.59 415 SER A N 1
ATOM 3169 C CA . SER A 1 415 ? 38.070 12.162 -24.312 1.00 54.59 415 SER A CA 1
ATOM 3170 C C . SER A 1 415 ? 37.864 13.567 -24.922 1.00 54.59 415 SER A C 1
ATOM 3172 O O . SER A 1 415 ? 38.664 14.014 -25.736 1.00 54.59 415 SER A O 1
ATOM 3174 N N . GLY A 1 416 ? 36.803 14.278 -24.521 1.00 60.47 416 GLY A N 1
ATOM 3175 C CA . GLY A 1 416 ? 36.560 15.669 -24.937 1.00 60.47 416 GLY A CA 1
ATOM 3176 C C . GLY A 1 416 ? 35.840 15.855 -26.279 1.00 60.47 416 GLY A C 1
ATOM 3177 O O . GLY A 1 416 ? 35.510 16.988 -26.621 1.00 60.47 416 GLY A O 1
ATOM 3178 N N . GLU A 1 417 ? 35.521 14.779 -27.001 1.00 60.81 417 GLU A N 1
ATOM 3179 C CA . GLU A 1 417 ? 34.812 14.835 -28.281 1.00 60.81 417 GLU A CA 1
ATOM 3180 C C . GLU A 1 417 ? 33.383 14.276 -28.152 1.00 60.81 417 GLU A C 1
ATOM 3182 O O . GLU A 1 417 ? 33.125 13.287 -27.454 1.00 60.81 417 GLU A O 1
ATOM 3187 N N . LYS A 1 418 ? 32.412 14.944 -28.793 1.00 58.66 418 LYS A N 1
ATOM 3188 C CA . LYS A 1 418 ? 31.018 14.478 -28.828 1.00 58.66 418 LYS A CA 1
ATOM 3189 C C . LYS A 1 418 ? 30.934 13.267 -29.751 1.00 58.66 418 LYS A C 1
ATOM 3191 O O . LYS A 1 418 ? 31.009 13.414 -30.967 1.00 58.66 418 LYS A O 1
ATOM 3196 N N . VAL A 1 419 ? 30.722 12.087 -29.180 1.00 67.06 419 VAL A N 1
ATOM 3197 C CA . VAL A 1 419 ? 30.485 10.856 -29.943 1.00 67.06 419 VAL A CA 1
ATOM 3198 C C . VAL A 1 419 ? 28.977 10.615 -30.051 1.00 67.06 419 VAL A C 1
ATOM 3200 O O . VAL A 1 419 ? 28.187 11.096 -29.234 1.00 67.06 419 VAL A O 1
ATOM 3203 N N . GLN A 1 420 ? 28.552 9.873 -31.077 1.00 65.00 420 GLN A N 1
ATOM 3204 C CA . GLN A 1 420 ? 27.174 9.387 -31.182 1.00 65.00 420 GLN A CA 1
ATOM 3205 C C . GLN A 1 420 ? 26.737 8.696 -29.869 1.00 65.00 420 GLN A C 1
ATOM 3207 O O . GLN A 1 420 ? 27.543 7.993 -29.255 1.00 65.00 420 GLN A O 1
ATOM 3212 N N . PRO A 1 421 ? 25.476 8.863 -29.423 1.00 67.12 421 PRO A N 1
ATOM 3213 C CA . PRO A 1 421 ? 24.970 8.211 -28.217 1.00 67.12 421 PRO A CA 1
ATOM 3214 C C . PRO A 1 421 ? 25.171 6.696 -28.271 1.00 67.12 421 PRO A C 1
ATOM 3216 O O . PRO A 1 421 ? 24.746 6.052 -29.229 1.00 67.12 421 PRO A O 1
ATOM 3219 N N . THR A 1 422 ? 25.786 6.127 -27.234 1.00 73.31 422 THR A N 1
ATOM 3220 C CA . THR A 1 422 ? 26.156 4.703 -27.174 1.00 73.31 422 THR A CA 1
ATOM 3221 C C . THR A 1 422 ? 24.942 3.785 -27.083 1.00 73.31 422 THR A C 1
ATOM 3223 O O . THR A 1 422 ? 25.006 2.631 -27.498 1.00 73.31 422 THR A O 1
ATOM 3226 N N . SER A 1 423 ? 23.815 4.278 -26.561 1.00 78.75 423 SER A N 1
ATOM 3227 C CA . SER A 1 423 ? 22.529 3.586 -26.663 1.00 78.75 423 SER A CA 1
ATOM 3228 C C . SER A 1 423 ? 21.355 4.564 -26.615 1.00 78.75 423 SER A C 1
ATOM 3230 O O . SER A 1 423 ? 21.395 5.579 -25.916 1.00 78.75 423 SER A O 1
ATOM 3232 N N . LYS A 1 424 ? 20.305 4.244 -27.376 1.00 86.31 424 LYS A N 1
ATOM 3233 C CA . LYS A 1 424 ? 19.006 4.926 -27.376 1.00 86.31 424 LYS A CA 1
ATOM 3234 C C . LYS A 1 424 ? 17.920 3.869 -27.216 1.00 86.31 424 LYS A C 1
ATOM 3236 O O . LYS A 1 424 ? 18.003 2.808 -27.831 1.00 86.31 424 LYS A O 1
ATOM 3241 N N . SER A 1 425 ? 16.913 4.146 -26.404 1.00 86.50 425 SER A N 1
ATOM 3242 C CA . SER A 1 425 ? 15.734 3.299 -26.245 1.00 86.50 425 SER A CA 1
ATOM 3243 C C . SER A 1 425 ? 14.513 4.183 -26.093 1.00 86.50 425 SER A C 1
ATOM 3245 O O . SER A 1 425 ? 14.545 5.160 -25.358 1.00 86.50 425 SER A O 1
ATOM 3247 N N . VAL A 1 426 ? 13.426 3.831 -26.764 1.00 91.81 426 VAL A N 1
ATOM 3248 C CA . VAL A 1 426 ? 12.117 4.448 -26.553 1.00 91.81 426 VAL A CA 1
ATOM 3249 C C . VAL A 1 426 ? 11.125 3.311 -26.444 1.00 91.81 426 VAL A C 1
ATOM 3251 O O . VAL A 1 426 ? 11.048 2.462 -27.337 1.00 91.81 426 VAL A O 1
ATOM 3254 N N . LEU A 1 427 ? 10.435 3.280 -25.313 1.00 92.00 427 LEU A N 1
ATOM 3255 C CA . LEU A 1 427 ? 9.429 2.297 -24.972 1.00 92.00 427 LEU A CA 1
ATOM 3256 C C . LEU A 1 427 ? 8.094 3.023 -24.828 1.00 92.00 427 LEU A C 1
ATOM 3258 O O . LEU A 1 427 ? 7.945 3.868 -23.949 1.00 92.00 427 LEU A O 1
ATOM 3262 N N . PHE A 1 428 ? 7.150 2.695 -25.696 1.00 94.19 428 PHE A N 1
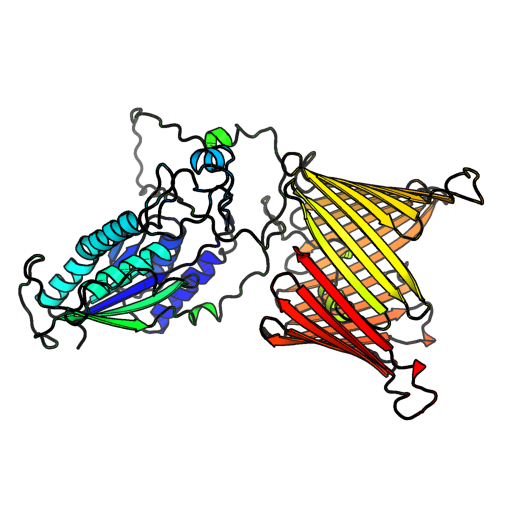ATOM 3263 C CA . PHE A 1 428 ? 5.757 3.097 -25.555 1.00 94.19 428 PHE A CA 1
ATOM 3264 C C . PHE A 1 428 ? 5.043 2.002 -24.783 1.00 94.19 428 PHE A C 1
ATOM 3266 O O . PHE A 1 428 ? 5.141 0.844 -25.180 1.00 94.19 428 PHE A O 1
ATOM 3273 N N . ASN A 1 429 ? 4.328 2.331 -23.718 1.00 93.50 429 ASN A N 1
ATOM 3274 C CA . ASN A 1 429 ? 3.469 1.377 -23.035 1.00 93.50 429 ASN A CA 1
ATOM 3275 C C . ASN A 1 429 ? 2.039 1.920 -22.993 1.00 93.50 429 ASN A C 1
ATOM 3277 O O . ASN A 1 429 ? 1.793 3.109 -22.799 1.00 93.50 429 ASN A O 1
ATOM 3281 N N . ALA A 1 430 ? 1.088 1.023 -23.195 1.00 94.25 430 ALA A N 1
ATOM 3282 C CA . ALA A 1 430 ? -0.332 1.273 -23.069 1.00 94.25 430 ALA A CA 1
ATOM 3283 C C . ALA A 1 430 ? -0.896 0.205 -22.139 1.00 94.25 430 ALA A C 1
ATOM 3285 O O . ALA A 1 430 ? -0.853 -0.979 -22.458 1.00 94.25 430 ALA A O 1
ATOM 3286 N N . ALA A 1 431 ? -1.403 0.609 -20.983 1.00 94.25 431 ALA A N 1
ATOM 3287 C CA . ALA A 1 431 ? -2.020 -0.269 -20.005 1.00 94.25 431 ALA A CA 1
ATOM 3288 C C . ALA A 1 431 ? -3.501 0.071 -19.890 1.00 94.25 431 ALA A C 1
ATOM 3290 O O . ALA A 1 431 ? -3.849 1.207 -19.583 1.00 94.25 431 ALA A O 1
ATOM 3291 N N . TYR A 1 432 ? -4.368 -0.911 -20.107 1.00 92.00 432 TYR A N 1
ATOM 3292 C CA . TYR A 1 432 ? -5.803 -0.765 -19.930 1.00 92.00 432 TYR A CA 1
ATOM 3293 C C . TYR A 1 432 ? -6.287 -1.644 -18.780 1.00 92.00 432 TYR A C 1
ATOM 3295 O O . TYR A 1 432 ? -6.075 -2.862 -18.759 1.00 92.00 432 TYR A O 1
ATOM 3303 N N . LYS A 1 433 ? -6.927 -1.001 -17.808 1.00 90.69 433 LYS A N 1
ATOM 3304 C CA . LYS A 1 433 ? -7.449 -1.604 -16.586 1.00 90.69 433 LYS A CA 1
ATOM 3305 C C . LYS A 1 433 ? -8.962 -1.473 -16.581 1.00 90.69 433 LYS A C 1
ATOM 3307 O O . LYS A 1 433 ? -9.495 -0.371 -16.648 1.00 90.69 433 LYS A O 1
ATOM 3312 N N . THR A 1 434 ? -9.651 -2.595 -16.454 1.00 86.50 434 THR A N 1
ATOM 3313 C CA . THR A 1 434 ? -11.108 -2.637 -16.338 1.00 86.50 434 THR A CA 1
ATOM 3314 C C . THR A 1 434 ? -11.509 -3.777 -15.398 1.00 86.50 434 THR A C 1
ATOM 3316 O O . THR A 1 434 ? -10.720 -4.703 -15.180 1.00 86.50 434 THR A O 1
ATOM 3319 N N . PRO A 1 435 ? -12.693 -3.738 -14.773 1.00 87.75 435 PRO A N 1
ATOM 3320 C CA . PRO A 1 435 ? -13.173 -4.837 -13.947 1.00 87.75 435 PRO A CA 1
ATOM 3321 C C . PRO A 1 435 ? -13.004 -6.226 -14.601 1.00 87.75 435 PRO A C 1
ATOM 3323 O O . PRO A 1 435 ? -13.551 -6.506 -15.667 1.00 87.75 435 PRO A O 1
ATOM 3326 N N . GLY A 1 436 ? -12.224 -7.110 -13.968 1.00 87.06 436 GLY A N 1
ATOM 3327 C CA . GLY A 1 436 ? -11.942 -8.468 -14.442 1.00 87.06 436 GLY A CA 1
ATOM 3328 C C . GLY A 1 436 ? -10.851 -8.613 -15.506 1.00 87.06 436 GLY A C 1
ATOM 3329 O O . GLY A 1 436 ? -10.482 -9.752 -15.791 1.00 87.06 436 GLY A O 1
ATOM 3330 N N . VAL A 1 437 ? -10.306 -7.526 -16.068 1.00 91.38 437 VAL A N 1
ATOM 3331 C CA . VAL A 1 437 ? -9.235 -7.582 -17.081 1.00 91.38 437 VAL A CA 1
ATOM 3332 C C . VAL A 1 437 ? -8.197 -6.479 -16.873 1.00 91.38 437 VAL A C 1
ATOM 3334 O O . VAL A 1 437 ? -8.520 -5.302 -16.746 1.00 91.38 437 VAL A O 1
ATOM 3337 N N . HIS A 1 438 ? -6.925 -6.852 -16.925 1.00 94.25 438 HIS A N 1
ATOM 3338 C CA . HIS A 1 438 ? -5.806 -5.920 -16.995 1.00 94.25 438 HIS A CA 1
ATOM 3339 C C . HIS A 1 438 ? -4.919 -6.337 -18.158 1.00 94.25 438 HIS A C 1
ATOM 3341 O O . HIS A 1 438 ? -4.329 -7.413 -18.128 1.00 94.25 438 HIS A O 1
ATOM 3347 N N . THR A 1 439 ? -4.833 -5.504 -19.189 1.00 95.69 439 THR A N 1
ATOM 3348 C CA . THR A 1 439 ? -3.994 -5.766 -20.360 1.00 95.69 439 THR A CA 1
ATOM 3349 C C . THR A 1 439 ? -2.996 -4.647 -20.572 1.00 95.69 439 THR A C 1
ATOM 3351 O O . THR A 1 439 ? -3.255 -3.494 -20.221 1.00 95.69 439 THR A O 1
ATOM 3354 N N . ARG A 1 440 ? -1.831 -4.987 -21.113 1.00 95.50 440 ARG A N 1
ATOM 3355 C CA . ARG A 1 440 ? -0.807 -4.024 -21.484 1.00 95.50 440 ARG A CA 1
ATOM 3356 C C . ARG A 1 440 ? -0.225 -4.373 -22.839 1.00 95.50 440 ARG A C 1
ATOM 3358 O O . ARG A 1 440 ? -0.093 -5.544 -23.181 1.00 95.50 440 ARG A O 1
ATOM 3365 N N . ALA A 1 441 ? 0.157 -3.346 -23.575 1.00 94.75 441 ALA A N 1
ATOM 3366 C CA . ALA A 1 441 ? 0.890 -3.438 -24.820 1.00 94.75 441 ALA A CA 1
ATOM 3367 C C . ALA A 1 441 ? 2.092 -2.499 -24.739 1.00 94.75 441 ALA A C 1
ATOM 3369 O O . ALA A 1 441 ? 1.941 -1.311 -24.464 1.00 94.75 441 ALA A O 1
ATOM 3370 N N . ASN A 1 442 ? 3.279 -3.033 -24.986 1.00 92.50 442 ASN A N 1
ATOM 3371 C CA . ASN A 1 442 ? 4.543 -2.328 -24.883 1.00 92.50 442 ASN A CA 1
ATOM 3372 C C . ASN A 1 442 ? 5.267 -2.438 -26.229 1.00 92.50 442 ASN A C 1
ATOM 3374 O O . ASN A 1 442 ? 5.430 -3.538 -26.754 1.00 92.50 442 ASN A O 1
ATOM 3378 N N . LEU A 1 443 ? 5.734 -1.325 -26.781 1.00 92.69 443 LEU A N 1
ATOM 3379 C CA . LEU A 1 443 ? 6.494 -1.267 -28.025 1.00 92.69 443 LEU A CA 1
ATOM 3380 C C . LEU A 1 443 ? 7.855 -0.629 -27.759 1.00 92.69 443 LEU A C 1
ATOM 3382 O O . LEU A 1 443 ? 7.948 0.566 -27.481 1.00 92.69 443 LEU A O 1
ATOM 3386 N N . ASN A 1 444 ? 8.922 -1.418 -27.870 1.00 89.25 444 ASN A N 1
ATOM 3387 C CA . ASN A 1 444 ? 10.293 -0.911 -27.853 1.00 89.25 444 ASN A CA 1
ATOM 3388 C C . ASN A 1 444 ? 10.760 -0.677 -29.289 1.00 89.25 444 ASN A C 1
ATOM 3390 O O . ASN A 1 444 ? 10.790 -1.635 -30.050 1.00 89.25 444 ASN A O 1
ATOM 3394 N N . ILE A 1 445 ? 11.141 0.548 -29.659 1.00 86.12 445 ILE A N 1
ATOM 3395 C CA . ILE A 1 445 ? 11.457 0.903 -31.058 1.00 86.12 445 ILE A CA 1
ATOM 3396 C C . ILE A 1 445 ? 12.918 0.626 -31.439 1.00 86.12 445 ILE A C 1
ATOM 3398 O O . ILE A 1 445 ? 13.202 0.202 -32.555 1.00 86.12 445 ILE A O 1
ATOM 3402 N N . PHE A 1 446 ? 13.866 0.867 -30.533 1.00 77.56 446 PHE A N 1
ATOM 3403 C CA . PHE A 1 446 ? 15.291 0.934 -30.897 1.00 77.56 446 PHE A CA 1
ATOM 3404 C C . PHE A 1 446 ? 16.053 -0.374 -30.679 1.00 77.56 446 PHE A C 1
ATOM 3406 O O . PHE A 1 446 ? 17.167 -0.531 -31.174 1.00 77.56 446 PHE A O 1
ATOM 3413 N N . LYS A 1 447 ? 15.468 -1.331 -29.957 1.00 63.78 447 LYS A N 1
ATOM 3414 C CA . LYS A 1 447 ? 16.110 -2.606 -29.614 1.00 63.78 447 LYS A CA 1
ATOM 3415 C C . LYS A 1 447 ? 15.631 -3.758 -30.508 1.00 63.78 447 LYS A C 1
ATOM 3417 O O . LYS A 1 447 ? 15.295 -4.813 -29.989 1.00 63.78 447 LYS A O 1
ATOM 3422 N N . GLY A 1 448 ? 15.582 -3.527 -31.828 1.00 70.00 448 GLY A N 1
ATOM 3423 C CA . GLY A 1 448 ? 14.893 -4.384 -32.808 1.00 70.00 448 GLY A CA 1
ATOM 3424 C C . GLY A 1 448 ? 13.398 -4.411 -32.489 1.00 70.00 448 GLY A C 1
ATOM 3425 O O . GLY A 1 448 ? 13.053 -5.040 -31.487 1.00 70.00 448 GLY A O 1
ATOM 3426 N N . PRO A 1 449 ? 12.522 -3.692 -33.227 1.00 87.38 449 PRO A N 1
ATOM 3427 C CA . PRO A 1 449 ? 11.228 -3.305 -32.690 1.00 87.38 449 PRO A CA 1
ATOM 3428 C C . PRO A 1 449 ? 10.501 -4.490 -32.064 1.00 87.38 449 PRO A C 1
ATOM 3430 O O . PRO A 1 449 ? 10.191 -5.462 -32.744 1.00 87.38 449 PRO A O 1
ATOM 3433 N N . THR A 1 450 ? 10.347 -4.468 -30.744 1.00 89.25 450 THR A N 1
ATOM 3434 C CA . THR A 1 450 ? 9.798 -5.599 -29.996 1.00 89.25 450 THR A CA 1
ATOM 3435 C C . THR A 1 450 ? 8.467 -5.164 -29.432 1.00 89.25 450 THR A C 1
ATOM 3437 O O . THR A 1 450 ? 8.390 -4.186 -28.685 1.00 89.25 450 THR A O 1
ATOM 3440 N N . PHE A 1 451 ? 7.428 -5.886 -29.824 1.00 93.06 451 PHE A N 1
ATOM 3441 C CA . PHE A 1 451 ? 6.078 -5.706 -29.336 1.00 93.06 451 PHE A CA 1
ATOM 3442 C C . PHE A 1 451 ? 5.797 -6.755 -28.264 1.00 93.06 451 PHE A C 1
ATOM 3444 O O . PHE A 1 451 ? 5.899 -7.951 -28.526 1.00 93.06 451 PHE A O 1
ATOM 3451 N N . THR A 1 452 ? 5.440 -6.315 -27.066 1.00 93.31 452 THR A N 1
ATOM 3452 C CA . THR A 1 452 ? 5.063 -7.180 -25.949 1.00 93.31 452 THR A CA 1
ATOM 3453 C C . THR A 1 452 ? 3.624 -6.896 -25.571 1.00 93.31 452 THR A C 1
ATOM 3455 O O . THR A 1 452 ? 3.301 -5.762 -25.236 1.00 93.31 452 THR A O 1
ATOM 3458 N N . ALA A 1 453 ? 2.775 -7.913 -25.573 1.00 95.75 453 ALA A N 1
ATOM 3459 C CA . ALA A 1 453 ? 1.409 -7.817 -25.087 1.00 95.75 453 ALA A CA 1
ATOM 3460 C C . ALA A 1 453 ? 1.213 -8.769 -23.912 1.00 95.75 453 ALA A C 1
ATOM 3462 O O . ALA A 1 453 ? 1.629 -9.926 -23.973 1.00 95.75 453 ALA A O 1
ATOM 3463 N N . ASP A 1 454 ? 0.564 -8.292 -22.859 1.00 96.44 454 ASP A N 1
ATOM 3464 C CA . ASP A 1 454 ? 0.153 -9.112 -21.731 1.00 96.44 454 ASP A CA 1
ATOM 3465 C C . ASP A 1 454 ? -1.299 -8.854 -21.343 1.00 96.44 454 ASP A C 1
ATOM 3467 O O . ASP A 1 454 ? -1.850 -7.774 -21.566 1.00 96.44 454 ASP A O 1
ATOM 3471 N N . ALA A 1 455 ? -1.938 -9.876 -20.790 1.00 96.00 455 ALA A N 1
ATOM 3472 C CA . ALA A 1 455 ? -3.296 -9.795 -20.284 1.00 96.00 455 ALA A CA 1
ATOM 3473 C C . ALA A 1 455 ? -3.446 -10.690 -19.060 1.00 96.00 455 ALA A C 1
ATOM 3475 O O . ALA A 1 455 ? -2.943 -11.812 -19.038 1.00 96.00 455 ALA A O 1
ATOM 3476 N N . VAL A 1 456 ? -4.166 -10.197 -18.058 1.00 96.31 456 VAL A N 1
ATOM 3477 C CA . VAL A 1 456 ? -4.586 -10.950 -16.880 1.00 96.31 456 VAL A CA 1
ATOM 3478 C C . VAL A 1 456 ? -6.095 -10.832 -16.755 1.00 96.31 456 VAL A C 1
ATOM 3480 O O . VAL A 1 456 ? -6.646 -9.732 -16.736 1.00 96.31 456 VAL A O 1
ATOM 3483 N N . LEU A 1 457 ? -6.754 -11.979 -16.668 1.00 94.69 457 LEU A N 1
ATOM 3484 C CA . LEU A 1 457 ? -8.173 -12.127 -16.397 1.00 94.69 457 LEU A CA 1
ATOM 3485 C C . LEU A 1 457 ? -8.349 -12.488 -14.923 1.00 94.69 457 LEU A C 1
ATOM 3487 O O . LEU A 1 457 ? -7.676 -13.386 -14.419 1.00 94.69 457 LEU A O 1
ATOM 3491 N N . GLY A 1 458 ? -9.253 -11.794 -14.241 1.00 92.25 458 GLY A N 1
ATOM 3492 C CA . GLY A 1 458 ? -9.562 -11.999 -12.830 1.00 92.25 458 GLY A CA 1
ATOM 3493 C C . GLY A 1 458 ? -11.032 -12.331 -12.618 1.00 92.25 458 GLY A C 1
ATOM 3494 O O . GLY A 1 458 ? -11.913 -11.628 -13.120 1.00 92.25 458 GLY A O 1
ATOM 3495 N N . ARG A 1 459 ? -11.317 -13.390 -11.858 1.00 87.88 459 ARG A N 1
ATOM 3496 C CA . ARG A 1 459 ? -12.679 -13.736 -11.437 1.00 87.88 459 ARG A CA 1
ATOM 3497 C C . ARG A 1 459 ? -12.667 -14.512 -10.125 1.00 87.88 459 ARG A C 1
ATOM 3499 O O . ARG A 1 459 ? -11.986 -15.521 -10.031 1.00 87.88 459 ARG A O 1
ATOM 3506 N N . ASP A 1 460 ? -13.447 -14.056 -9.144 1.00 86.12 460 ASP A N 1
ATOM 3507 C CA . ASP A 1 460 ? -13.678 -14.759 -7.871 1.00 86.12 460 ASP A CA 1
ATOM 3508 C C . ASP A 1 460 ? -12.371 -15.210 -7.177 1.00 86.12 460 ASP A C 1
ATOM 3510 O O . ASP A 1 460 ? -12.252 -16.326 -6.685 1.00 86.12 460 ASP A O 1
ATOM 3514 N N . GLY A 1 461 ? -11.349 -14.343 -7.199 1.00 83.75 461 GLY A N 1
ATOM 3515 C CA . GLY A 1 461 ? -10.010 -14.610 -6.655 1.00 83.75 461 GLY A CA 1
ATOM 3516 C C . GLY A 1 461 ? -9.060 -15.339 -7.612 1.00 83.75 461 GLY A C 1
ATOM 3517 O O . GLY A 1 461 ? -7.847 -15.189 -7.480 1.00 83.75 461 GLY A O 1
ATOM 3518 N N . PHE A 1 462 ? -9.570 -16.058 -8.614 1.00 92.31 462 PHE A N 1
ATOM 3519 C CA . PHE A 1 462 ? -8.754 -16.697 -9.646 1.00 92.31 462 PHE A CA 1
ATOM 3520 C C . PHE A 1 462 ? -8.190 -15.677 -10.631 1.00 92.31 462 PHE A C 1
ATOM 3522 O O . PHE A 1 462 ? -8.873 -14.743 -11.056 1.00 92.31 462 PHE A O 1
ATOM 3529 N N . LEU A 1 463 ? -6.940 -15.901 -11.017 1.00 94.06 463 LEU A N 1
ATOM 3530 C CA . LEU A 1 463 ? -6.169 -15.097 -11.950 1.00 94.06 463 LEU A CA 1
ATOM 3531 C C . LEU A 1 463 ? -5.632 -16.011 -13.052 1.00 94.06 463 LEU A C 1
ATOM 3533 O O . LEU A 1 463 ? -5.001 -17.024 -12.760 1.00 94.06 463 LEU A O 1
ATOM 3537 N N . LEU A 1 464 ? -5.847 -15.641 -14.308 1.00 96.88 464 LEU A N 1
ATOM 3538 C CA . LEU A 1 464 ? -5.245 -16.285 -15.473 1.00 96.88 464 LEU A CA 1
ATOM 3539 C C . LEU A 1 464 ? -4.539 -15.210 -16.284 1.00 96.88 464 LEU A C 1
ATOM 3541 O O . LEU A 1 464 ? -5.179 -14.258 -16.720 1.00 96.88 464 LEU A O 1
ATOM 3545 N N . GLY A 1 465 ? -3.234 -15.348 -16.475 1.00 96.50 465 GLY A N 1
ATOM 3546 C CA . GLY A 1 465 ? -2.417 -14.366 -17.167 1.00 96.50 465 GLY A CA 1
ATOM 3547 C C . GLY A 1 465 ? -1.552 -14.976 -18.256 1.00 96.50 465 GLY A C 1
ATOM 3548 O O . GLY A 1 465 ? -1.161 -16.140 -18.180 1.00 96.50 465 GLY A O 1
ATOM 3549 N N . GLY A 1 466 ? -1.217 -14.164 -19.249 1.00 96.12 466 GLY A N 1
ATOM 3550 C CA . GLY A 1 466 ? -0.242 -14.513 -20.269 1.00 96.12 466 GLY A CA 1
ATOM 3551 C C . GLY A 1 466 ? 0.453 -13.284 -20.828 1.00 96.12 466 GLY A C 1
ATOM 3552 O O . GLY A 1 466 ? -0.089 -12.180 -20.800 1.00 96.12 466 GLY A O 1
ATOM 3553 N N . GLU A 1 467 ? 1.657 -13.497 -21.340 1.00 96.00 467 GLU A N 1
ATOM 3554 C CA . GLU A 1 467 ? 2.469 -12.503 -22.031 1.00 96.00 467 GLU A CA 1
ATOM 3555 C C . GLU A 1 467 ? 3.028 -13.123 -23.311 1.00 96.00 467 GLU A C 1
ATOM 3557 O O . GLU A 1 467 ? 3.484 -14.266 -23.308 1.00 96.00 467 GLU A O 1
ATOM 3562 N N . ALA A 1 468 ? 3.032 -12.357 -24.394 1.00 95.06 468 ALA A N 1
ATOM 3563 C CA . ALA A 1 468 ? 3.690 -12.696 -25.645 1.00 95.06 468 ALA A CA 1
ATOM 3564 C C . ALA A 1 468 ? 4.571 -11.528 -26.092 1.00 95.06 468 ALA A C 1
ATOM 3566 O O . ALA A 1 468 ? 4.190 -10.365 -25.982 1.00 95.06 468 ALA A O 1
ATOM 3567 N N . GLN A 1 469 ? 5.752 -11.846 -26.609 1.00 94.31 469 GLN A N 1
ATOM 3568 C CA . GLN A 1 469 ? 6.738 -10.892 -27.098 1.00 94.31 469 GLN A CA 1
ATOM 3569 C C . GLN A 1 469 ? 7.110 -11.268 -28.530 1.00 94.31 469 GLN A C 1
ATOM 3571 O O . GLN A 1 469 ? 7.515 -12.402 -28.793 1.00 94.31 469 GLN A O 1
ATOM 3576 N N . TYR A 1 470 ? 7.004 -10.324 -29.453 1.00 92.94 470 TYR A N 1
ATOM 3577 C CA . TYR A 1 470 ? 7.286 -10.496 -30.872 1.00 92.94 470 TYR A CA 1
ATOM 3578 C C . TYR A 1 470 ? 8.359 -9.508 -31.313 1.00 92.94 470 TYR A C 1
ATOM 3580 O O . TYR A 1 470 ? 8.221 -8.303 -31.103 1.00 92.94 470 TYR A O 1
ATOM 3588 N N . ASN A 1 471 ? 9.428 -10.010 -31.925 1.00 91.25 471 ASN A N 1
ATOM 3589 C CA . ASN A 1 471 ? 10.469 -9.176 -32.504 1.00 91.25 471 ASN A CA 1
ATOM 3590 C C . ASN A 1 471 ? 10.159 -8.950 -33.989 1.00 91.25 471 ASN A C 1
ATOM 3592 O O . ASN A 1 471 ? 10.211 -9.874 -34.800 1.00 91.25 471 ASN A O 1
ATOM 3596 N N . VAL A 1 472 ? 9.843 -7.707 -34.339 1.00 90.06 472 VAL A N 1
ATOM 3597 C CA . VAL A 1 472 ? 9.459 -7.292 -35.692 1.00 90.06 472 VAL A CA 1
ATOM 3598 C C . VAL A 1 472 ? 10.641 -7.375 -36.658 1.00 90.06 472 VAL A C 1
ATOM 3600 O O . VAL A 1 472 ? 10.436 -7.682 -37.826 1.00 90.06 472 VAL A O 1
ATOM 3603 N N . SER A 1 473 ? 11.875 -7.149 -36.192 1.00 88.62 473 SER A N 1
ATOM 3604 C CA . SER A 1 473 ? 13.067 -7.244 -37.046 1.00 88.62 473 SER A CA 1
ATOM 3605 C C . SER A 1 473 ? 13.356 -8.674 -37.486 1.00 88.62 473 SER A C 1
ATOM 3607 O O . SER A 1 473 ? 13.723 -8.888 -38.636 1.00 88.62 473 SER A O 1
ATOM 3609 N N . THR A 1 474 ? 13.228 -9.646 -36.581 1.00 91.25 474 THR A N 1
ATOM 3610 C CA . THR A 1 474 ? 13.516 -11.054 -36.895 1.00 91.25 474 THR A CA 1
ATOM 3611 C C . THR A 1 474 ? 12.294 -11.822 -37.383 1.00 91.25 474 THR A C 1
ATOM 3613 O O . THR A 1 474 ? 12.439 -12.942 -37.862 1.00 91.25 474 THR A O 1
ATOM 3616 N N . GLY A 1 475 ? 11.092 -11.256 -37.251 1.00 89.94 475 GLY A N 1
ATOM 3617 C CA . GLY A 1 475 ? 9.841 -11.942 -37.569 1.00 89.94 475 GLY A CA 1
ATOM 3618 C C . GLY A 1 475 ? 9.539 -13.120 -36.636 1.00 89.94 475 GLY A C 1
ATOM 3619 O O . GLY A 1 475 ? 8.797 -14.027 -37.003 1.00 89.94 475 GLY A O 1
ATOM 3620 N N . GLN A 1 476 ? 10.149 -13.154 -35.446 1.00 91.81 476 GLN A N 1
ATOM 3621 C CA . GLN A 1 476 ? 10.090 -14.293 -34.528 1.00 91.81 476 GLN A CA 1
ATOM 3622 C C . GLN A 1 476 ? 9.462 -13.922 -33.186 1.00 91.81 476 GLN A C 1
ATOM 3624 O O . GLN A 1 476 ? 9.619 -12.812 -32.671 1.00 91.81 476 GLN A O 1
ATOM 3629 N N . ILE A 1 477 ? 8.813 -14.906 -32.560 1.00 90.69 477 ILE A N 1
ATOM 3630 C CA . ILE A 1 477 ? 8.347 -14.800 -31.176 1.00 90.69 477 ILE A CA 1
ATOM 3631 C C . ILE A 1 477 ? 9.572 -14.788 -30.247 1.00 90.69 477 ILE A C 1
ATOM 3633 O O . ILE A 1 477 ? 10.266 -15.793 -30.054 1.00 90.69 477 ILE A O 1
ATOM 3637 N N . ALA A 1 478 ? 9.839 -13.620 -29.668 1.00 90.12 478 ALA A N 1
ATOM 3638 C CA . ALA A 1 478 ? 10.947 -13.372 -28.756 1.00 90.12 478 ALA A CA 1
ATOM 3639 C C . ALA A 1 478 ? 10.734 -14.048 -27.397 1.00 90.12 478 ALA A C 1
ATOM 3641 O O . ALA A 1 478 ? 11.697 -14.517 -26.790 1.00 90.12 478 ALA A O 1
ATOM 3642 N N . GLY A 1 479 ? 9.484 -14.173 -26.950 1.00 92.75 479 GLY A N 1
ATOM 3643 C CA . GLY A 1 479 ? 9.144 -14.763 -25.662 1.00 92.75 479 GLY A CA 1
ATOM 3644 C C . GLY A 1 479 ? 7.650 -15.003 -25.517 1.00 92.75 479 GLY A C 1
ATOM 3645 O O . GLY A 1 479 ? 6.837 -14.345 -26.158 1.00 92.75 479 GLY A O 1
ATOM 3646 N N . TYR A 1 480 ? 7.294 -15.956 -24.671 1.00 95.25 480 TYR A N 1
ATOM 3647 C CA . TYR A 1 480 ? 5.930 -16.144 -24.204 1.00 95.25 480 TYR A CA 1
ATOM 3648 C C . TYR A 1 480 ? 5.967 -16.700 -22.788 1.00 95.25 480 TYR A C 1
ATOM 3650 O O . TYR A 1 480 ? 6.897 -17.425 -22.413 1.00 95.25 480 TYR A O 1
ATOM 3658 N N . SER A 1 481 ? 4.966 -16.318 -22.010 1.00 97.06 481 SER A N 1
ATOM 3659 C CA . SER A 1 481 ? 4.789 -16.741 -20.633 1.00 97.06 481 SER A CA 1
ATOM 3660 C C . SER A 1 481 ? 3.302 -16.892 -20.333 1.00 97.06 481 SER A C 1
ATOM 3662 O O . SER A 1 481 ? 2.465 -16.228 -20.942 1.00 97.06 481 SER A O 1
ATOM 3664 N N . ALA A 1 482 ? 2.970 -17.763 -19.394 1.00 97.38 482 ALA A N 1
ATOM 3665 C CA . ALA A 1 482 ? 1.604 -18.007 -18.957 1.00 97.38 482 ALA A CA 1
ATOM 3666 C C . ALA A 1 482 ? 1.604 -18.281 -17.462 1.00 97.38 482 ALA A C 1
ATOM 3668 O O . ALA A 1 482 ? 2.597 -18.747 -16.902 1.00 97.38 482 ALA A O 1
ATOM 3669 N N . GLY A 1 483 ? 0.507 -17.966 -16.797 1.00 96.94 483 GLY A N 1
ATOM 3670 C CA . GLY A 1 483 ? 0.434 -18.097 -15.358 1.00 96.94 483 GLY A CA 1
ATOM 3671 C C . GLY A 1 483 ? -0.988 -18.199 -14.864 1.00 96.94 483 GLY A C 1
ATOM 3672 O O . GLY A 1 483 ? -1.908 -17.614 -15.432 1.00 96.94 483 GLY A O 1
ATOM 3673 N N . VAL A 1 484 ? -1.150 -18.929 -13.774 1.00 97.44 484 VAL A N 1
ATOM 3674 C CA . VAL A 1 484 ? -2.398 -19.006 -13.028 1.00 97.44 484 VAL A CA 1
ATOM 3675 C C . VAL A 1 484 ? -2.126 -18.635 -11.587 1.00 97.44 484 VAL A C 1
ATOM 3677 O O . VAL A 1 484 ? -1.056 -18.905 -11.045 1.00 97.44 484 VAL A O 1
ATOM 3680 N N . GLY A 1 485 ? -3.093 -18.009 -10.946 1.00 95.06 485 GLY A N 1
ATOM 3681 C CA . GLY A 1 485 ? -2.986 -17.658 -9.548 1.00 95.06 485 GLY A CA 1
ATOM 3682 C C . GLY A 1 485 ? -4.335 -17.629 -8.871 1.00 95.06 485 GLY A C 1
ATOM 3683 O O . GLY A 1 485 ? -5.384 -17.639 -9.510 1.00 95.06 485 GLY A O 1
ATOM 3684 N N . TYR A 1 486 ? -4.285 -17.581 -7.555 1.00 91.50 486 TYR A N 1
ATOM 3685 C CA . TYR A 1 486 ? -5.435 -17.351 -6.711 1.00 91.50 486 TYR A CA 1
ATOM 3686 C C . TYR A 1 486 ? -5.041 -16.343 -5.641 1.00 91.50 486 TYR A C 1
ATOM 3688 O O . TYR A 1 486 ? -4.005 -16.497 -4.996 1.00 91.50 486 TYR A O 1
ATOM 3696 N N . SER A 1 487 ? -5.840 -15.298 -5.476 1.00 87.31 487 SER A N 1
ATOM 3697 C CA . SER A 1 487 ? -5.585 -14.221 -4.528 1.00 87.31 487 SER A CA 1
ATOM 3698 C C . SER A 1 487 ? -6.767 -14.079 -3.581 1.00 87.31 487 SER A C 1
ATOM 3700 O O . SER A 1 487 ? -7.884 -13.780 -4.006 1.00 87.31 487 SER A O 1
ATOM 3702 N N . ALA A 1 488 ? -6.505 -14.277 -2.294 1.00 81.25 488 ALA A N 1
ATOM 3703 C CA . ALA A 1 488 ? -7.429 -14.038 -1.198 1.00 81.25 488 ALA A CA 1
ATOM 3704 C C . ALA A 1 488 ? -6.801 -13.058 -0.186 1.00 81.25 488 ALA A C 1
ATOM 3706 O O . ALA A 1 488 ? -5.593 -12.821 -0.219 1.00 81.25 488 ALA A O 1
ATOM 3707 N N . PRO A 1 489 ? -7.587 -12.487 0.747 1.00 77.81 489 PRO A N 1
ATOM 3708 C CA . PRO A 1 489 ? -7.061 -11.535 1.731 1.00 77.81 489 PRO A CA 1
ATOM 3709 C C . PRO A 1 489 ? -5.956 -12.090 2.645 1.00 77.81 489 PRO A C 1
ATOM 3711 O O . PRO A 1 489 ? -5.133 -11.326 3.141 1.00 77.81 489 PRO A O 1
ATOM 3714 N N . GLU A 1 490 ? -5.957 -13.399 2.904 1.00 79.62 490 GLU A N 1
ATOM 3715 C CA . GLU A 1 490 ? -5.024 -14.054 3.833 1.00 79.62 490 GLU A CA 1
ATOM 3716 C C . GLU A 1 490 ? -3.918 -14.820 3.117 1.00 79.62 490 GLU A C 1
ATOM 3718 O O . GLU A 1 490 ? -2.816 -14.925 3.641 1.00 79.62 490 GLU A O 1
ATOM 3723 N N . TYR A 1 491 ? -4.171 -15.338 1.919 1.00 86.00 491 TYR A N 1
ATOM 3724 C CA . TYR A 1 491 ? -3.200 -16.135 1.184 1.00 86.00 491 TYR A CA 1
ATOM 3725 C C . TYR A 1 491 ? -3.270 -15.853 -0.309 1.00 86.00 491 TYR A C 1
ATOM 3727 O O . TYR A 1 491 ? -4.315 -15.498 -0.854 1.00 86.00 491 TYR A O 1
ATOM 3735 N N . ALA A 1 492 ? -2.142 -16.036 -0.980 1.00 89.50 492 ALA A N 1
ATOM 3736 C CA . ALA A 1 492 ? -2.058 -15.935 -2.424 1.00 89.50 492 ALA A CA 1
ATOM 3737 C C . ALA A 1 492 ? -1.169 -17.047 -2.972 1.00 89.50 492 ALA A C 1
ATOM 3739 O O . ALA A 1 492 ? -0.120 -17.358 -2.408 1.00 89.50 492 ALA A O 1
ATOM 3740 N N . VAL A 1 493 ? -1.590 -17.629 -4.087 1.00 94.44 493 VAL A N 1
ATOM 3741 C CA . VAL A 1 493 ? -0.876 -18.689 -4.796 1.00 94.44 493 VAL A CA 1
ATOM 3742 C C . VAL A 1 493 ? -0.654 -18.232 -6.225 1.00 94.44 493 VAL A C 1
ATOM 3744 O O . VAL A 1 493 ? -1.561 -17.676 -6.841 1.00 94.44 493 VAL A O 1
ATOM 3747 N N . ALA A 1 494 ? 0.533 -18.462 -6.770 1.00 94.94 494 ALA A N 1
ATOM 3748 C CA . ALA A 1 494 ? 0.811 -18.204 -8.176 1.00 94.94 494 ALA A CA 1
ATOM 3749 C C . ALA A 1 494 ? 1.727 -19.277 -8.758 1.00 94.94 494 ALA A C 1
ATOM 3751 O O . ALA A 1 494 ? 2.776 -19.584 -8.188 1.00 94.94 494 ALA A O 1
ATOM 3752 N N . LEU A 1 495 ? 1.327 -19.805 -9.910 1.00 97.56 495 LEU A N 1
ATOM 3753 C CA . LEU A 1 495 ? 2.100 -20.678 -10.779 1.00 97.56 495 LEU A CA 1
ATOM 3754 C C . LEU A 1 495 ? 2.405 -19.904 -12.060 1.00 97.56 495 LEU A C 1
ATOM 3756 O O . LEU A 1 495 ? 1.493 -19.449 -12.747 1.00 97.56 495 LEU A O 1
ATOM 3760 N N . LEU A 1 496 ? 3.681 -19.750 -12.378 1.00 96.81 496 LEU A N 1
ATOM 3761 C CA . LEU A 1 496 ? 4.159 -19.001 -13.533 1.00 96.81 496 LEU A CA 1
ATOM 3762 C C . LEU A 1 496 ? 5.045 -19.901 -14.384 1.00 96.81 496 LEU A C 1
ATOM 3764 O O . LEU A 1 496 ? 5.991 -20.488 -13.870 1.00 96.81 496 LEU A O 1
ATOM 3768 N N . ALA A 1 497 ? 4.772 -19.968 -15.679 1.00 96.69 497 ALA A N 1
ATOM 3769 C CA . ALA A 1 497 ? 5.656 -20.533 -16.683 1.00 96.69 497 ALA A CA 1
ATOM 3770 C C . ALA A 1 497 ? 6.211 -19.374 -17.522 1.00 96.69 497 ALA A C 1
ATOM 3772 O O . ALA A 1 497 ? 5.486 -18.747 -18.295 1.00 96.69 497 ALA A O 1
ATOM 3773 N N . THR A 1 498 ? 7.487 -19.059 -17.337 1.00 94.44 498 THR A N 1
ATOM 3774 C CA . THR A 1 498 ? 8.196 -17.938 -17.963 1.00 94.44 498 THR A CA 1
ATOM 3775 C C . THR A 1 498 ? 9.298 -18.441 -18.895 1.00 94.44 498 THR A C 1
ATOM 3777 O O . THR A 1 498 ? 9.560 -19.642 -18.995 1.00 94.44 498 THR A O 1
ATOM 3780 N N . ASN A 1 499 ? 9.941 -17.516 -19.614 1.00 91.12 499 ASN A N 1
ATOM 3781 C CA . ASN A 1 499 ? 11.071 -17.802 -20.504 1.00 91.12 499 ASN A CA 1
ATOM 3782 C C . ASN A 1 499 ? 10.758 -18.883 -21.553 1.00 91.12 499 ASN A C 1
ATOM 3784 O O . ASN A 1 499 ? 11.497 -19.852 -21.678 1.00 91.12 499 ASN A O 1
ATOM 3788 N N . LYS A 1 500 ? 9.663 -18.737 -22.317 1.00 94.56 500 LYS A N 1
ATOM 3789 C CA . LYS A 1 500 ? 9.231 -19.738 -23.317 1.00 94.56 500 LYS A CA 1
ATOM 3790 C C . LYS A 1 500 ? 8.947 -21.114 -22.691 1.00 94.56 500 LYS A C 1
ATOM 3792 O O . LYS A 1 500 ? 9.333 -22.142 -23.237 1.00 94.56 500 LYS A O 1
ATOM 3797 N N . PHE A 1 501 ? 8.308 -21.112 -21.519 1.00 95.12 501 PHE A N 1
ATOM 3798 C CA . PHE A 1 501 ? 8.018 -22.309 -20.711 1.00 95.12 501 PHE A CA 1
ATOM 3799 C C . PHE A 1 501 ? 9.255 -23.128 -20.341 1.00 95.12 501 PHE A C 1
ATOM 3801 O O . PHE A 1 501 ? 9.193 -24.346 -20.171 1.00 95.12 501 PHE A O 1
ATOM 3808 N N . SER A 1 502 ? 10.387 -22.445 -20.198 1.00 95.06 502 SER A N 1
ATOM 3809 C CA . SER A 1 502 ? 11.618 -23.060 -19.732 1.00 95.06 502 SER A CA 1
ATOM 3810 C C . SER A 1 502 ? 11.801 -22.911 -18.221 1.00 95.06 502 SER A C 1
ATOM 3812 O O . SER A 1 502 ? 12.517 -23.693 -17.608 1.00 95.06 502 SER A O 1
ATOM 3814 N N . GLN A 1 503 ? 11.146 -21.926 -17.599 1.00 95.38 503 GLN A N 1
ATOM 3815 C CA . GLN A 1 503 ? 11.209 -21.685 -16.162 1.00 95.38 503 GLN A CA 1
ATOM 3816 C C . GLN A 1 503 ? 9.808 -21.745 -15.556 1.00 95.38 503 GLN A C 1
ATOM 3818 O O . GLN A 1 503 ? 8.913 -21.012 -15.962 1.00 95.38 503 GLN A O 1
ATOM 3823 N N . PHE A 1 504 ? 9.630 -22.597 -14.554 1.00 96.62 504 PHE A N 1
ATOM 3824 C CA . PHE A 1 504 ? 8.385 -22.773 -13.819 1.00 96.62 504 PHE A CA 1
ATOM 3825 C C . PHE A 1 504 ? 8.586 -22.298 -12.383 1.00 96.62 504 PHE A C 1
ATOM 3827 O O . PHE A 1 504 ? 9.492 -22.763 -11.699 1.00 96.62 504 PHE A O 1
ATOM 3834 N N . SER A 1 505 ? 7.753 -21.377 -11.914 1.00 96.06 505 SER A N 1
ATOM 3835 C CA . SER A 1 505 ? 7.788 -20.855 -10.550 1.00 96.06 505 SER A CA 1
ATOM 3836 C C . SER A 1 505 ? 6.450 -21.095 -9.869 1.00 96.06 505 SER A C 1
ATOM 3838 O O . SER A 1 505 ? 5.429 -20.586 -10.324 1.00 96.06 505 SER A O 1
ATOM 3840 N N . ALA A 1 506 ? 6.461 -21.808 -8.749 1.00 96.75 506 ALA A N 1
ATOM 3841 C CA . ALA A 1 506 ? 5.327 -21.935 -7.846 1.00 96.75 506 ALA A CA 1
ATOM 3842 C C . ALA A 1 506 ? 5.588 -21.100 -6.596 1.00 96.75 506 ALA A C 1
ATOM 3844 O O . ALA A 1 506 ? 6.641 -21.215 -5.978 1.00 96.75 506 ALA A O 1
ATOM 3845 N N . SER A 1 507 ? 4.648 -20.247 -6.217 1.00 95.56 507 SER A N 1
ATOM 3846 C CA . SER A 1 507 ? 4.792 -19.370 -5.060 1.00 95.56 507 SER A CA 1
ATOM 3847 C C . SER A 1 507 ? 3.533 -19.367 -4.211 1.00 95.56 507 SER A C 1
ATOM 3849 O O . SER A 1 507 ? 2.417 -19.406 -4.729 1.00 95.56 507 SER A O 1
ATOM 3851 N N . TYR A 1 508 ? 3.738 -19.326 -2.901 1.00 95.88 508 TYR A N 1
ATOM 3852 C CA . TYR A 1 508 ? 2.702 -19.280 -1.883 1.00 95.88 508 TYR A CA 1
ATOM 3853 C C . TYR A 1 508 ? 3.020 -18.139 -0.920 1.00 95.88 508 TYR A C 1
ATOM 3855 O O . TYR A 1 508 ? 4.168 -17.968 -0.510 1.00 95.88 508 TYR A O 1
ATOM 3863 N N . TYR A 1 509 ? 2.014 -17.350 -0.580 1.00 94.38 509 TYR A N 1
ATOM 3864 C CA . TYR A 1 509 ? 2.056 -16.298 0.427 1.00 94.38 509 TYR A CA 1
ATOM 3865 C C . TYR A 1 509 ? 0.926 -16.546 1.416 1.00 94.38 509 TYR A C 1
ATOM 3867 O O . TYR A 1 509 ? -0.179 -16.892 1.000 1.00 94.38 509 TYR A O 1
ATOM 3875 N N . HIS A 1 510 ? 1.187 -16.340 2.702 1.00 92.44 510 HIS A N 1
ATOM 3876 C CA . HIS A 1 510 ? 0.199 -16.484 3.758 1.00 92.44 510 HIS A CA 1
ATOM 3877 C C . HIS A 1 510 ? 0.465 -15.492 4.884 1.00 92.44 510 HIS A C 1
ATOM 3879 O O . HIS A 1 510 ? 1.517 -15.500 5.520 1.00 92.44 510 HIS A O 1
ATOM 3885 N N . ARG A 1 511 ? -0.530 -14.668 5.174 1.00 88.50 511 ARG A N 1
ATOM 3886 C CA . ARG A 1 511 ? -0.607 -13.872 6.385 1.00 88.50 511 ARG A CA 1
ATOM 3887 C C . ARG A 1 511 ? -1.149 -14.740 7.520 1.00 88.50 511 ARG A C 1
ATOM 3889 O O . ARG A 1 511 ? -2.357 -14.856 7.694 1.00 88.50 511 ARG A O 1
ATOM 3896 N N . VAL A 1 512 ? -0.238 -15.361 8.264 1.00 88.50 512 VAL A N 1
ATOM 3897 C CA . VAL A 1 512 ? -0.552 -16.303 9.353 1.00 88.50 512 VAL A CA 1
ATOM 3898 C C . VAL A 1 512 ? -1.251 -15.593 10.515 1.00 88.50 512 VAL A C 1
ATOM 3900 O O . VAL A 1 512 ? -2.168 -16.138 11.125 1.00 88.50 512 VAL A O 1
ATOM 3903 N N . SER A 1 513 ? -0.833 -14.366 10.825 1.00 82.88 513 SER A N 1
ATOM 3904 C CA . SER A 1 513 ? -1.460 -13.529 11.847 1.00 82.88 513 SER A CA 1
ATOM 3905 C C . SER A 1 513 ? -1.346 -12.044 11.484 1.00 82.88 513 SER A C 1
ATOM 3907 O O . SER A 1 513 ? -0.905 -11.675 10.393 1.00 82.88 513 SER A O 1
ATOM 3909 N N . ARG A 1 514 ? -1.764 -11.148 12.387 1.00 79.00 514 ARG A N 1
ATOM 3910 C CA . ARG A 1 514 ? -1.546 -9.706 12.188 1.00 79.00 514 ARG A CA 1
ATOM 3911 C C . ARG A 1 514 ? -0.059 -9.351 12.140 1.00 79.00 514 ARG A C 1
ATOM 3913 O O . ARG A 1 514 ? 0.282 -8.444 11.382 1.00 79.00 514 ARG A O 1
ATOM 3920 N N . ASP A 1 515 ? 0.760 -10.114 12.862 1.00 84.75 515 ASP A N 1
ATOM 3921 C CA . ASP A 1 515 ? 2.172 -9.830 13.115 1.00 84.75 515 ASP A CA 1
ATOM 3922 C C . ASP A 1 515 ? 3.118 -10.786 12.380 1.00 84.75 515 ASP A C 1
ATOM 3924 O O . ASP A 1 515 ? 4.321 -10.551 12.367 1.00 84.75 515 ASP A O 1
ATOM 3928 N N . VAL A 1 516 ? 2.607 -11.854 11.756 1.00 90.00 516 VAL A N 1
ATOM 3929 C CA . VAL A 1 516 ? 3.426 -12.864 11.071 1.00 90.00 516 VAL A CA 1
ATOM 3930 C C . VAL A 1 516 ? 2.917 -13.124 9.658 1.00 90.00 516 VAL A C 1
ATOM 3932 O O . VAL A 1 516 ? 1.753 -13.474 9.445 1.00 90.00 516 VAL A O 1
ATOM 3935 N N . GLU A 1 517 ? 3.824 -13.021 8.693 1.00 92.00 517 GLU A N 1
ATOM 3936 C CA . GLU A 1 517 ? 3.612 -13.373 7.290 1.00 92.00 517 GLU A CA 1
ATOM 3937 C C . GLU A 1 517 ? 4.665 -14.390 6.849 1.00 92.00 517 GLU A C 1
ATOM 3939 O O . GLU A 1 517 ? 5.836 -14.268 7.195 1.00 92.00 517 GLU A O 1
ATOM 3944 N N . ALA A 1 518 ? 4.268 -15.373 6.051 1.00 95.19 518 ALA A N 1
ATOM 3945 C CA . ALA A 1 518 ? 5.148 -16.399 5.514 1.00 95.19 518 ALA A CA 1
ATOM 3946 C C . ALA A 1 518 ? 4.989 -16.498 3.996 1.00 95.19 518 ALA A C 1
ATOM 3948 O O . ALA A 1 518 ? 3.898 -16.311 3.452 1.00 95.19 518 ALA A O 1
ATOM 3949 N N . ALA A 1 519 ? 6.073 -16.820 3.300 1.00 94.62 519 ALA A N 1
ATOM 3950 C CA . ALA A 1 519 ? 6.043 -17.105 1.877 1.00 94.62 519 ALA A CA 1
ATOM 3951 C C . ALA A 1 519 ? 7.015 -18.225 1.510 1.00 94.62 519 ALA A C 1
ATOM 3953 O O . ALA A 1 519 ? 8.098 -18.345 2.080 1.00 94.62 519 ALA A O 1
ATOM 3954 N N . GLY A 1 520 ? 6.631 -19.022 0.521 1.00 96.00 520 GLY A N 1
ATOM 3955 C CA . GLY A 1 520 ? 7.480 -20.025 -0.106 1.00 96.00 520 GLY A CA 1
ATOM 3956 C C . GLY A 1 520 ? 7.506 -19.829 -1.615 1.00 96.00 520 GLY A C 1
ATOM 3957 O O . GLY A 1 520 ? 6.511 -19.397 -2.204 1.00 96.00 520 GLY A O 1
ATOM 3958 N N . ARG A 1 521 ? 8.633 -20.152 -2.245 1.00 96.81 521 ARG A N 1
ATOM 3959 C CA . ARG A 1 521 ? 8.778 -20.174 -3.699 1.00 96.81 521 ARG A CA 1
ATOM 3960 C C . ARG A 1 521 ? 9.637 -21.351 -4.139 1.00 96.81 521 ARG A C 1
ATOM 3962 O O . ARG A 1 521 ? 10.715 -21.570 -3.600 1.00 96.81 521 ARG A O 1
ATOM 3969 N N . ALA A 1 522 ? 9.152 -22.070 -5.139 1.00 96.31 522 ALA A N 1
ATOM 3970 C CA . ALA A 1 522 ? 9.843 -23.143 -5.828 1.00 96.31 522 ALA A CA 1
ATOM 3971 C C . ALA A 1 522 ? 10.064 -22.737 -7.285 1.00 96.31 522 ALA A C 1
ATOM 3973 O O . ALA A 1 522 ? 9.115 -22.328 -7.949 1.00 96.31 522 ALA A O 1
ATOM 3974 N N . ILE A 1 523 ? 11.295 -22.840 -7.778 1.00 96.06 523 ILE A N 1
ATOM 3975 C CA . ILE A 1 523 ? 11.664 -22.502 -9.154 1.00 96.06 523 ILE A CA 1
ATOM 3976 C C . ILE A 1 523 ? 12.321 -23.723 -9.789 1.00 96.06 523 ILE A C 1
ATOM 3978 O O . ILE A 1 523 ? 13.308 -24.244 -9.275 1.00 96.06 523 ILE A O 1
ATOM 3982 N N . TYR A 1 524 ? 11.788 -24.156 -10.922 1.00 96.44 524 TYR A N 1
ATOM 3983 C CA . TYR A 1 524 ? 12.315 -25.239 -11.738 1.00 96.44 524 TYR A CA 1
ATOM 3984 C C . TYR A 1 524 ? 12.687 -24.704 -13.123 1.00 96.44 524 TYR A C 1
ATOM 3986 O O . TYR A 1 524 ? 11.907 -23.981 -13.738 1.00 96.44 524 TYR A O 1
ATOM 3994 N N . ASP A 1 525 ? 13.875 -25.048 -13.613 1.00 95.62 525 ASP A N 1
ATOM 3995 C CA . ASP A 1 525 ? 14.353 -24.685 -14.950 1.00 95.62 525 ASP A CA 1
ATOM 3996 C C . ASP A 1 525 ? 14.503 -25.960 -15.788 1.00 95.62 525 ASP A C 1
ATOM 3998 O O . ASP A 1 525 ? 15.399 -26.773 -15.552 1.00 95.62 525 ASP A O 1
ATOM 4002 N N . SER A 1 526 ? 13.624 -26.141 -16.773 1.00 94.06 526 SER A N 1
ATOM 4003 C CA . SER A 1 526 ? 13.611 -27.326 -17.635 1.00 94.06 526 SER A CA 1
ATOM 4004 C C . SER A 1 526 ? 14.810 -27.388 -18.581 1.00 94.06 526 SER A C 1
ATOM 4006 O O . SER A 1 526 ? 15.128 -28.465 -19.082 1.00 94.06 526 SER A O 1
ATOM 4008 N N . THR A 1 527 ? 15.526 -26.276 -18.791 1.00 95.06 527 THR A N 1
ATOM 4009 C CA . THR A 1 527 ? 16.783 -26.272 -19.563 1.00 95.06 527 THR A CA 1
ATOM 4010 C C . THR A 1 527 ? 17.966 -26.799 -18.757 1.00 95.06 527 THR A C 1
ATOM 4012 O O . THR A 1 527 ? 18.993 -27.163 -19.329 1.00 95.06 527 THR A O 1
ATOM 4015 N N . LYS A 1 528 ? 17.838 -26.849 -17.425 1.00 93.75 528 LYS A N 1
ATOM 4016 C CA . LYS A 1 528 ? 18.882 -27.286 -16.491 1.00 93.75 528 LYS A CA 1
ATOM 4017 C C . LYS A 1 528 ? 18.308 -28.266 -15.460 1.00 93.75 528 LYS A C 1
ATOM 4019 O O . LYS A 1 528 ? 18.391 -28.002 -14.260 1.00 93.75 528 LYS A O 1
ATOM 4024 N N . PRO A 1 529 ? 17.772 -29.426 -15.889 1.00 89.44 529 PRO A N 1
ATOM 4025 C CA . PRO A 1 529 ? 17.092 -30.361 -14.990 1.00 89.44 529 PRO A CA 1
ATOM 4026 C C . PRO A 1 529 ? 18.015 -30.916 -13.894 1.00 89.44 529 PRO A C 1
ATOM 4028 O O . PRO A 1 529 ? 17.549 -31.214 -12.798 1.00 89.44 529 PRO A O 1
ATOM 4031 N N . ALA A 1 530 ? 19.326 -30.988 -14.154 1.00 91.00 530 ALA A N 1
ATOM 4032 C CA . ALA A 1 530 ? 20.335 -31.408 -13.181 1.00 91.00 530 ALA A CA 1
ATOM 4033 C C . ALA A 1 530 ? 20.423 -30.491 -11.945 1.00 91.00 530 ALA A C 1
ATOM 4035 O O . ALA A 1 530 ? 20.845 -30.943 -10.885 1.00 91.00 530 ALA A O 1
ATOM 4036 N N . ASN A 1 531 ? 19.994 -29.227 -12.054 1.00 88.56 531 ASN A N 1
ATOM 4037 C CA . ASN A 1 531 ? 19.973 -28.291 -10.927 1.00 88.56 531 ASN A CA 1
ATOM 4038 C C . ASN A 1 531 ? 18.795 -28.543 -9.968 1.00 88.56 531 ASN A C 1
ATOM 4040 O O . ASN A 1 531 ? 18.737 -27.934 -8.900 1.00 88.56 531 ASN A O 1
ATOM 4044 N N . GLY A 1 532 ? 17.851 -29.416 -10.339 1.00 91.50 532 GLY A N 1
ATOM 4045 C CA . GLY A 1 532 ? 16.663 -29.707 -9.545 1.00 91.50 532 GLY A CA 1
ATOM 4046 C C . GLY A 1 532 ? 15.746 -28.492 -9.370 1.00 91.50 532 GLY A C 1
ATOM 4047 O O . GLY A 1 532 ? 15.639 -27.630 -10.244 1.00 91.50 532 GLY A O 1
ATOM 4048 N N . VAL A 1 533 ? 15.049 -28.444 -8.235 1.00 94.38 533 VAL A N 1
ATOM 4049 C CA . VAL A 1 533 ? 14.130 -27.356 -7.873 1.00 94.38 533 VAL A CA 1
ATOM 4050 C C . VAL A 1 533 ? 14.812 -26.447 -6.856 1.00 94.38 533 VAL A C 1
ATOM 4052 O O . VAL A 1 533 ? 15.193 -26.909 -5.784 1.00 94.38 533 VAL A O 1
ATOM 4055 N N . ALA A 1 534 ? 14.937 -25.156 -7.157 1.00 93.88 534 ALA A N 1
ATOM 4056 C CA . ALA A 1 534 ? 15.375 -24.149 -6.196 1.00 93.88 534 ALA A CA 1
ATOM 4057 C C . ALA A 1 534 ? 14.212 -23.793 -5.264 1.00 93.88 534 ALA A C 1
ATOM 4059 O O . ALA A 1 534 ? 13.142 -23.408 -5.735 1.00 93.88 534 ALA A O 1
ATOM 4060 N N . LEU A 1 535 ? 14.415 -23.916 -3.954 1.00 94.38 535 LEU A N 1
ATOM 4061 C CA . LEU A 1 535 ? 13.400 -23.619 -2.944 1.00 94.38 535 LEU A CA 1
ATOM 4062 C C . LEU A 1 535 ? 13.857 -22.452 -2.084 1.00 94.38 535 LEU A C 1
ATOM 4064 O O . LEU A 1 535 ? 15.004 -22.413 -1.640 1.00 94.38 535 LEU A O 1
ATOM 4068 N N . GLU A 1 536 ? 12.938 -21.539 -1.808 1.00 94.88 536 GLU A N 1
ATOM 4069 C CA . GLU A 1 536 ? 13.125 -20.444 -0.868 1.00 94.88 536 GLU A CA 1
ATOM 4070 C C . GLU A 1 536 ? 11.913 -20.354 0.053 1.00 94.88 536 GLU A C 1
ATOM 4072 O O . GLU A 1 536 ? 10.768 -20.413 -0.399 1.00 94.88 536 GLU A O 1
ATOM 4077 N N . VAL A 1 537 ? 12.165 -20.177 1.345 1.00 96.88 537 VAL A N 1
ATOM 4078 C CA . VAL A 1 537 ? 11.133 -19.945 2.355 1.00 96.88 537 VAL A CA 1
ATOM 4079 C C . VAL A 1 537 ? 11.518 -18.708 3.134 1.00 96.88 537 VAL A C 1
ATOM 4081 O O . VAL A 1 537 ? 12.671 -18.563 3.539 1.00 96.88 537 VAL A O 1
ATOM 4084 N N . ALA A 1 538 ? 10.562 -17.815 3.348 1.00 95.06 538 ALA A N 1
ATOM 4085 C CA . ALA A 1 538 ? 10.765 -16.624 4.141 1.00 95.06 538 ALA A CA 1
ATOM 4086 C C . ALA A 1 538 ? 9.601 -16.355 5.083 1.00 95.06 538 ALA A C 1
ATOM 4088 O O . ALA A 1 538 ? 8.454 -16.715 4.824 1.00 95.06 538 ALA A O 1
ATOM 4089 N N . THR A 1 539 ? 9.924 -15.678 6.172 1.00 96.00 539 THR A N 1
ATOM 4090 C CA . THR A 1 539 ? 8.975 -15.170 7.149 1.00 96.00 539 THR A CA 1
ATOM 4091 C C . THR A 1 539 ? 9.270 -13.706 7.429 1.00 96.00 539 THR A C 1
ATOM 4093 O O . THR A 1 539 ? 10.414 -13.250 7.323 1.00 96.00 539 THR A O 1
ATOM 4096 N N . LYS A 1 540 ? 8.226 -12.971 7.780 1.00 95.94 540 LYS A N 1
ATOM 4097 C CA . LYS A 1 540 ? 8.278 -11.613 8.290 1.00 95.94 540 LYS A CA 1
ATOM 4098 C C . LYS A 1 540 ? 7.511 -11.581 9.600 1.00 95.94 540 LYS A C 1
ATOM 4100 O O . LYS A 1 540 ? 6.341 -11.950 9.629 1.00 95.94 540 LYS A O 1
ATOM 4105 N N . THR A 1 541 ? 8.160 -11.076 10.638 1.00 93.50 541 THR A N 1
ATOM 4106 C CA . THR A 1 541 ? 7.575 -10.919 11.966 1.00 93.50 541 THR A CA 1
ATOM 4107 C C . THR A 1 541 ? 7.676 -9.464 12.388 1.00 93.50 541 THR A C 1
ATOM 4109 O O . THR A 1 541 ? 8.772 -8.909 12.476 1.00 93.50 541 THR A O 1
ATOM 4112 N N . TYR A 1 542 ? 6.534 -8.843 12.645 1.00 89.00 542 TYR A N 1
ATOM 4113 C CA . TYR A 1 542 ? 6.452 -7.527 13.259 1.00 89.00 542 TYR A CA 1
ATOM 4114 C C . TYR A 1 542 ? 6.759 -7.662 14.752 1.00 89.00 542 TYR A C 1
ATOM 4116 O O . TYR A 1 542 ? 6.169 -8.495 15.435 1.00 89.00 542 TYR A O 1
ATOM 4124 N N . LEU A 1 543 ? 7.717 -6.876 15.242 1.00 88.50 543 LEU A N 1
ATOM 4125 C CA . LEU A 1 543 ? 8.054 -6.828 16.668 1.00 88.50 543 LEU A CA 1
ATOM 4126 C C . LEU A 1 543 ? 7.191 -5.787 17.383 1.00 88.50 543 LEU A C 1
ATOM 4128 O O . LEU A 1 543 ? 6.716 -6.016 18.490 1.00 88.50 543 LEU A O 1
ATOM 4132 N N . ASP A 1 544 ? 6.978 -4.655 16.713 1.00 87.75 544 ASP A N 1
ATOM 4133 C CA . ASP A 1 544 ? 6.108 -3.566 17.133 1.00 87.75 544 ASP A CA 1
ATOM 4134 C C . ASP A 1 544 ? 5.652 -2.755 15.897 1.00 87.75 544 ASP A C 1
ATOM 4136 O O . ASP A 1 544 ? 5.846 -3.160 14.748 1.00 87.75 544 ASP A O 1
ATOM 4140 N N . SER A 1 545 ? 5.020 -1.596 16.107 1.00 82.94 545 SER A N 1
ATOM 4141 C CA . SER A 1 545 ? 4.550 -0.731 15.013 1.00 82.94 545 SER A CA 1
ATOM 4142 C C . SER A 1 545 ? 5.666 -0.059 14.199 1.00 82.94 545 SER A C 1
ATOM 4144 O O . SER A 1 545 ? 5.395 0.483 13.128 1.00 82.94 545 SER A O 1
ATOM 4146 N N . ALA A 1 546 ? 6.894 -0.035 14.713 1.00 84.06 546 ALA A N 1
ATOM 4147 C CA . ALA A 1 546 ? 8.058 0.628 14.135 1.00 84.06 546 ALA A CA 1
ATOM 4148 C C . ALA A 1 546 ? 9.134 -0.358 13.641 1.00 84.06 546 ALA A C 1
ATOM 4150 O O . ALA A 1 546 ? 9.995 0.054 12.864 1.00 84.06 546 ALA A O 1
ATOM 4151 N N . ALA A 1 547 ? 9.090 -1.630 14.039 1.00 90.62 547 ALA A N 1
ATOM 4152 C CA . ALA A 1 547 ? 10.140 -2.608 13.790 1.00 90.62 547 ALA A CA 1
ATOM 4153 C C . ALA A 1 547 ? 9.610 -3.954 13.284 1.00 90.62 547 ALA A C 1
ATOM 4155 O O . ALA A 1 547 ? 8.601 -4.481 13.760 1.00 90.62 547 ALA A O 1
ATOM 4156 N N . PHE A 1 548 ? 10.338 -4.562 12.347 1.00 94.88 548 PHE A N 1
ATOM 4157 C CA . PHE A 1 548 ? 10.093 -5.940 11.927 1.00 94.88 548 PHE A CA 1
ATOM 4158 C C . PHE A 1 548 ? 11.388 -6.664 11.557 1.00 94.88 548 PHE A C 1
ATOM 4160 O O . PHE A 1 548 ? 12.366 -6.059 11.110 1.00 94.88 548 PHE A O 1
ATOM 4167 N N . ILE A 1 549 ? 11.358 -7.987 11.703 1.00 96.12 549 ILE A N 1
ATOM 4168 C CA . ILE A 1 549 ? 12.403 -8.907 11.258 1.00 96.12 549 ILE A CA 1
ATOM 4169 C C . ILE A 1 549 ? 11.895 -9.688 10.053 1.00 96.12 549 ILE A C 1
ATOM 4171 O O . ILE A 1 549 ? 10.729 -10.080 9.991 1.00 96.12 549 ILE A O 1
ATOM 4175 N N . LYS A 1 550 ? 12.789 -9.961 9.108 1.00 96.69 550 LYS A N 1
ATOM 4176 C CA . LYS A 1 550 ? 12.594 -10.943 8.048 1.00 96.69 550 LYS A CA 1
ATOM 4177 C C . LYS A 1 550 ? 13.691 -11.986 8.104 1.00 96.69 550 LYS A C 1
ATOM 4179 O O . LYS A 1 550 ? 14.859 -11.659 8.290 1.00 96.69 550 LYS A O 1
ATOM 4184 N N . ALA A 1 551 ? 13.318 -13.233 7.883 1.00 96.62 551 ALA A N 1
ATOM 4185 C CA . ALA A 1 551 ? 14.258 -14.324 7.689 1.00 96.62 551 ALA A CA 1
ATOM 4186 C C . ALA A 1 551 ? 13.899 -15.053 6.400 1.00 96.62 551 ALA A C 1
ATOM 4188 O O . ALA A 1 551 ? 12.722 -15.253 6.113 1.00 96.62 551 ALA A O 1
ATOM 4189 N N . LYS A 1 552 ? 14.903 -15.439 5.620 1.00 96.50 552 LYS A N 1
ATOM 4190 C CA . LYS A 1 552 ? 14.767 -16.242 4.409 1.00 96.50 552 LYS A CA 1
ATOM 4191 C C . LYS A 1 552 ? 15.838 -17.315 4.400 1.00 96.50 552 LYS A C 1
ATOM 4193 O O . LYS A 1 552 ? 16.994 -17.006 4.646 1.00 96.50 552 LYS A O 1
ATOM 4198 N N . ILE A 1 553 ? 15.484 -18.536 4.042 1.00 95.06 553 ILE A N 1
ATOM 4199 C CA . ILE A 1 553 ? 16.439 -19.609 3.778 1.00 95.06 553 ILE A CA 1
ATOM 4200 C C . ILE A 1 553 ? 16.176 -20.189 2.395 1.00 95.06 553 ILE A C 1
ATOM 4202 O O . ILE A 1 553 ? 15.023 -20.284 1.966 1.00 95.06 553 ILE A O 1
ATOM 4206 N N . ASN A 1 554 ? 17.240 -20.551 1.687 1.00 93.69 554 ASN A N 1
ATOM 4207 C CA . ASN A 1 554 ? 17.145 -21.280 0.432 1.00 93.69 554 ASN A CA 1
ATOM 4208 C C . ASN A 1 554 ? 17.725 -22.698 0.560 1.00 93.69 554 ASN A C 1
ATOM 4210 O O . ASN A 1 554 ? 18.430 -23.025 1.516 1.00 93.69 554 ASN A O 1
ATOM 4214 N N . ASN A 1 555 ? 17.448 -23.550 -0.421 1.00 90.88 555 ASN A N 1
ATOM 4215 C CA . ASN A 1 555 ? 17.938 -24.929 -0.443 1.00 90.88 555 ASN A CA 1
ATOM 4216 C C . ASN A 1 555 ? 19.436 -25.078 -0.755 1.00 90.88 555 ASN A C 1
ATOM 4218 O O . ASN A 1 555 ? 19.938 -26.197 -0.740 1.00 90.88 555 ASN A O 1
ATOM 4222 N N . THR A 1 556 ? 20.157 -23.983 -1.013 1.00 88.19 556 THR A N 1
ATOM 4223 C CA . THR A 1 556 ? 21.625 -23.988 -1.098 1.00 88.19 556 THR A CA 1
ATOM 4224 C C . THR A 1 556 ? 22.284 -23.692 0.252 1.00 88.19 556 THR A C 1
ATOM 4226 O O . THR A 1 556 ? 23.496 -23.527 0.300 1.00 88.19 556 THR A O 1
ATOM 4229 N N . GLY A 1 557 ? 21.507 -23.575 1.336 1.00 88.00 557 GLY A N 1
ATOM 4230 C CA . GLY A 1 557 ? 22.027 -23.307 2.678 1.00 88.00 557 GLY A CA 1
ATOM 4231 C C . GLY A 1 557 ? 22.352 -21.838 2.945 1.00 88.00 557 GLY A C 1
ATOM 4232 O O . GLY A 1 557 ? 23.142 -21.540 3.827 1.00 88.00 557 GLY A O 1
ATOM 4233 N N . VAL A 1 558 ? 21.779 -20.884 2.211 1.00 91.44 558 VAL A N 1
ATOM 4234 C CA . VAL A 1 558 ? 21.979 -19.455 2.494 1.00 91.44 558 VAL A CA 1
ATOM 4235 C C . VAL A 1 558 ? 20.828 -18.933 3.350 1.00 91.44 558 VAL A C 1
ATOM 4237 O O . VAL A 1 558 ? 19.697 -18.798 2.877 1.00 91.44 558 VAL A O 1
ATOM 4240 N N . LEU A 1 559 ? 21.128 -18.601 4.606 1.00 94.25 559 LEU A N 1
ATOM 4241 C CA . LEU A 1 559 ? 20.228 -17.929 5.542 1.00 94.25 559 LEU A CA 1
ATOM 4242 C C . LEU A 1 559 ? 20.407 -16.413 5.429 1.00 94.25 559 LEU A C 1
ATOM 4244 O O . LEU A 1 559 ? 21.472 -15.878 5.703 1.00 94.25 559 LEU A O 1
ATOM 4248 N N . SER A 1 560 ? 19.353 -15.708 5.050 1.00 94.75 560 SER A N 1
ATOM 4249 C CA . SER A 1 560 ? 19.287 -14.251 4.973 1.00 94.75 560 SER A CA 1
ATOM 4250 C C . SER A 1 560 ? 18.404 -13.696 6.085 1.00 94.75 560 SER A C 1
ATOM 4252 O O . SER A 1 560 ? 17.252 -14.100 6.221 1.00 94.75 560 SER A O 1
ATOM 4254 N N . LEU A 1 561 ? 18.914 -12.738 6.845 1.00 96.00 561 LEU A N 1
ATOM 4255 C CA . LEU A 1 561 ? 18.214 -12.005 7.891 1.00 96.00 561 LEU A CA 1
ATOM 4256 C C . LEU A 1 561 ? 18.129 -10.528 7.499 1.00 96.00 561 LEU A C 1
ATOM 4258 O O . LEU A 1 561 ? 19.084 -9.958 6.969 1.00 96.00 561 LEU A O 1
ATOM 4262 N N . GLY A 1 562 ? 16.980 -9.917 7.756 1.00 96.25 562 GLY A N 1
ATOM 4263 C CA . GLY A 1 562 ? 16.725 -8.496 7.572 1.00 96.25 562 GLY A CA 1
ATOM 4264 C C . GLY A 1 562 ? 16.085 -7.923 8.829 1.00 96.25 562 GLY A C 1
ATOM 4265 O O . GLY A 1 562 ? 15.136 -8.501 9.352 1.00 96.25 562 GLY A O 1
ATOM 4266 N N . TYR A 1 563 ? 16.589 -6.799 9.319 1.00 97.12 563 TYR A N 1
ATOM 4267 C CA . TYR A 1 563 ? 15.984 -6.035 10.408 1.00 97.12 563 TYR A CA 1
ATOM 4268 C C . TYR A 1 563 ? 15.675 -4.635 9.906 1.00 97.12 563 TYR A C 1
ATOM 4270 O O . TYR A 1 563 ? 16.577 -3.967 9.407 1.00 97.12 563 TYR A O 1
ATOM 4278 N N . THR A 1 564 ? 14.440 -4.171 10.060 1.00 94.88 564 THR A N 1
ATOM 4279 C CA . THR A 1 564 ? 14.045 -2.812 9.677 1.00 94.88 564 THR A CA 1
ATOM 4280 C C . THR A 1 564 ? 13.411 -2.104 10.861 1.00 94.88 564 THR A C 1
ATOM 4282 O O . THR A 1 564 ? 12.506 -2.642 11.490 1.00 94.88 564 THR A O 1
ATOM 4285 N N . GLN A 1 565 ? 13.854 -0.873 11.110 1.00 93.94 565 GLN A N 1
ATOM 4286 C CA . GLN A 1 565 ? 13.395 0.002 12.183 1.00 93.94 565 GLN A CA 1
ATOM 4287 C C . GLN A 1 565 ? 13.051 1.388 11.632 1.00 93.94 565 GLN A C 1
ATOM 4289 O O . GLN A 1 565 ? 13.880 2.053 11.005 1.00 93.94 565 GLN A O 1
ATOM 4294 N N . ALA A 1 566 ? 11.853 1.872 11.932 1.00 91.88 566 ALA A N 1
ATOM 4295 C CA . ALA A 1 566 ? 11.524 3.286 11.868 1.00 91.88 566 ALA A CA 1
ATOM 4296 C C . ALA A 1 566 ? 12.105 3.983 13.105 1.00 91.88 566 ALA A C 1
ATOM 4298 O O . ALA A 1 566 ? 11.734 3.667 14.235 1.00 91.88 566 ALA A O 1
ATOM 4299 N N . LEU A 1 567 ? 13.052 4.898 12.885 1.00 90.94 567 LEU A N 1
ATOM 4300 C CA . LEU A 1 567 ? 13.741 5.634 13.954 1.00 90.94 567 LEU A CA 1
ATOM 4301 C C . LEU A 1 567 ? 12.939 6.867 14.384 1.00 90.94 567 LEU A C 1
ATOM 4303 O O . LEU A 1 567 ? 12.899 7.223 15.556 1.00 90.94 567 LEU A O 1
ATOM 4307 N N . ARG A 1 568 ? 12.305 7.523 13.412 1.00 88.94 568 ARG A N 1
ATOM 4308 C CA . ARG A 1 568 ? 11.362 8.634 13.579 1.00 88.94 568 ARG A CA 1
ATOM 4309 C C . ARG A 1 568 ? 10.496 8.735 12.317 1.00 88.94 568 ARG A C 1
ATOM 4311 O O . ARG A 1 568 ? 10.860 8.126 11.307 1.00 88.94 568 ARG A O 1
ATOM 4318 N N . PRO A 1 569 ? 9.385 9.492 12.320 1.00 86.31 569 PRO A N 1
ATOM 4319 C CA . PRO A 1 569 ? 8.623 9.741 11.099 1.00 86.31 569 PRO A CA 1
ATOM 4320 C C . PRO A 1 569 ? 9.538 10.227 9.967 1.00 86.31 569 PRO A C 1
ATOM 4322 O O . PRO A 1 569 ? 10.364 11.115 10.175 1.00 86.31 569 PRO A O 1
ATOM 4325 N N . GLY A 1 570 ? 9.443 9.578 8.805 1.00 85.62 570 GLY A N 1
ATOM 4326 C CA . GLY A 1 570 ? 10.290 9.872 7.649 1.00 85.62 570 GLY A CA 1
ATOM 4327 C C . GLY A 1 570 ? 11.707 9.287 7.688 1.00 85.62 570 GLY A C 1
ATOM 4328 O O . GLY A 1 570 ? 12.441 9.454 6.726 1.00 85.62 570 GLY A O 1
ATOM 4329 N N . VAL A 1 571 ? 12.137 8.580 8.742 1.00 93.50 571 VAL A N 1
ATOM 4330 C CA . VAL A 1 571 ? 13.479 7.962 8.787 1.00 93.50 571 VAL A CA 1
ATOM 4331 C C . VAL A 1 571 ? 13.394 6.484 9.133 1.00 93.50 571 VAL A C 1
ATOM 4333 O O . VAL A 1 571 ? 12.941 6.106 10.217 1.00 93.50 571 VAL A O 1
ATOM 4336 N N . ARG A 1 572 ? 13.897 5.641 8.229 1.00 94.62 572 ARG A N 1
ATOM 4337 C CA . ARG A 1 572 ? 13.985 4.189 8.413 1.00 94.62 572 ARG A CA 1
ATOM 4338 C C . ARG A 1 572 ? 15.406 3.696 8.190 1.00 94.62 572 ARG A C 1
ATOM 4340 O O . ARG A 1 572 ? 16.049 4.071 7.214 1.00 94.62 572 ARG A O 1
ATOM 4347 N N . ALA A 1 573 ? 15.864 2.821 9.074 1.00 95.88 573 ALA A N 1
ATOM 4348 C CA . ALA A 1 573 ? 17.113 2.088 8.933 1.00 95.88 573 ALA A CA 1
ATOM 4349 C C . ALA A 1 573 ? 16.802 0.600 8.756 1.00 95.88 573 ALA A C 1
ATOM 4351 O O . ALA A 1 573 ? 15.944 0.055 9.448 1.00 95.88 573 ALA A O 1
ATOM 4352 N N . SER A 1 574 ? 17.479 -0.050 7.817 1.00 95.88 574 SER A N 1
ATOM 4353 C CA . SER A 1 574 ? 17.395 -1.491 7.592 1.00 95.88 574 SER A CA 1
ATOM 4354 C C . SER A 1 574 ? 18.787 -2.100 7.557 1.00 95.88 574 SER A C 1
ATOM 4356 O O . SER A 1 574 ? 19.695 -1.522 6.968 1.00 95.88 574 SER A O 1
ATOM 4358 N N . PHE A 1 575 ? 18.946 -3.278 8.139 1.00 96.75 575 PHE A N 1
ATOM 4359 C CA . PHE A 1 575 ? 20.199 -4.018 8.213 1.00 96.75 575 PHE A CA 1
ATOM 4360 C C . PHE A 1 575 ? 19.981 -5.418 7.656 1.00 96.75 575 PHE A C 1
ATOM 4362 O O . PHE A 1 575 ? 18.929 -6.016 7.878 1.00 96.75 575 PHE A O 1
ATOM 4369 N N . GLY A 1 576 ? 20.956 -5.922 6.908 1.00 95.25 576 GLY A N 1
ATOM 4370 C CA . GLY A 1 576 ? 20.878 -7.204 6.224 1.00 95.25 576 GLY A CA 1
ATOM 4371 C C . GLY A 1 576 ? 22.105 -8.051 6.511 1.00 95.25 576 GLY A C 1
ATOM 4372 O O . GLY A 1 576 ? 23.227 -7.545 6.535 1.00 95.25 576 GLY A O 1
ATOM 4373 N N . LEU A 1 577 ? 21.886 -9.347 6.701 1.00 93.75 577 LEU A N 1
ATOM 4374 C CA . LEU A 1 577 ? 22.923 -10.350 6.902 1.00 93.75 577 LEU A CA 1
ATOM 4375 C C . LEU A 1 577 ? 22.583 -11.581 6.063 1.00 93.75 577 LEU A C 1
ATOM 4377 O O . LEU A 1 577 ? 21.468 -12.078 6.139 1.00 93.75 577 LEU A O 1
ATOM 4381 N N . ALA A 1 578 ? 23.529 -12.095 5.289 1.00 93.50 578 ALA A N 1
ATOM 4382 C CA . ALA A 1 578 ? 23.431 -13.399 4.649 1.00 93.50 578 ALA A CA 1
ATOM 4383 C C . ALA A 1 578 ? 24.570 -14.293 5.127 1.00 93.50 578 ALA A C 1
ATOM 4385 O O . ALA A 1 578 ? 25.735 -13.905 5.053 1.00 93.50 578 ALA A O 1
ATOM 4386 N N . LEU A 1 579 ? 24.212 -15.483 5.593 1.00 91.31 579 LEU A N 1
ATOM 4387 C CA . LEU A 1 579 ? 25.099 -16.514 6.103 1.00 91.31 579 LEU A CA 1
ATOM 4388 C C . LEU A 1 579 ? 24.996 -17.744 5.207 1.00 91.31 579 LEU A C 1
ATOM 4390 O O . LEU A 1 579 ? 23.897 -18.227 4.945 1.00 91.31 579 LEU A O 1
ATOM 4394 N N . ASP A 1 580 ? 26.134 -18.264 4.766 1.00 90.25 580 ASP A N 1
ATOM 4395 C CA . ASP A 1 580 ? 26.218 -19.589 4.162 1.00 90.25 580 ASP A CA 1
ATOM 4396 C C . ASP A 1 580 ? 26.340 -20.608 5.302 1.00 90.25 580 ASP A C 1
ATOM 4398 O O . ASP A 1 580 ? 27.377 -20.705 5.960 1.00 90.25 580 ASP A O 1
ATOM 4402 N N . THR A 1 581 ? 25.258 -21.334 5.578 1.00 88.56 581 THR A N 1
ATOM 4403 C CA . THR A 1 581 ? 25.179 -22.303 6.676 1.00 88.56 581 THR A CA 1
ATOM 4404 C C . THR A 1 581 ? 26.061 -23.524 6.440 1.00 88.56 581 THR A C 1
ATOM 4406 O O . THR A 1 581 ? 26.278 -24.295 7.370 1.00 88.56 581 THR A O 1
ATOM 4409 N N . THR A 1 582 ? 26.578 -23.718 5.222 1.00 87.38 582 THR A N 1
ATOM 4410 C CA . THR A 1 582 ? 27.536 -24.791 4.916 1.00 87.38 582 THR A CA 1
ATOM 4411 C C . THR A 1 582 ? 28.978 -24.401 5.254 1.00 87.38 582 THR A C 1
ATOM 4413 O O . THR A 1 582 ? 29.848 -25.268 5.311 1.00 87.38 582 THR A O 1
ATOM 4416 N N . LYS A 1 583 ? 29.229 -23.112 5.529 1.00 85.44 583 LYS A N 1
ATOM 4417 C CA . LYS A 1 583 ? 30.562 -22.519 5.711 1.00 85.44 583 LYS A CA 1
ATOM 4418 C C . LYS A 1 583 ? 30.656 -21.654 6.973 1.00 85.44 583 LYS A C 1
ATOM 4420 O O . LYS A 1 583 ? 31.100 -20.514 6.925 1.00 85.44 583 LYS A O 1
ATOM 4425 N N . LEU A 1 584 ? 30.199 -22.181 8.112 1.00 80.31 584 LEU A N 1
ATOM 4426 C CA . LEU A 1 584 ? 30.163 -21.436 9.384 1.00 80.31 584 LEU A CA 1
ATOM 4427 C C . LEU A 1 584 ? 31.479 -21.482 10.184 1.00 80.31 584 LEU A C 1
ATOM 4429 O O . LEU A 1 584 ? 31.682 -20.650 11.062 1.00 80.31 584 LEU A O 1
ATOM 4433 N N . ASN A 1 585 ? 32.358 -22.454 9.911 1.00 76.19 585 ASN A N 1
ATOM 4434 C CA . ASN A 1 585 ? 33.454 -22.819 10.821 1.00 76.19 585 ASN A CA 1
ATOM 4435 C C . ASN A 1 585 ? 34.868 -22.456 10.317 1.00 76.19 585 ASN A C 1
ATOM 4437 O O . ASN A 1 585 ? 35.834 -22.682 11.046 1.00 76.19 585 ASN A O 1
ATOM 4441 N N . GLY A 1 586 ? 35.033 -21.929 9.096 1.00 63.22 586 GLY A N 1
ATOM 4442 C CA . GLY A 1 586 ? 36.349 -21.656 8.505 1.00 63.22 586 GLY A CA 1
ATOM 4443 C C . GLY A 1 586 ? 36.762 -20.181 8.542 1.00 63.22 586 GLY A C 1
ATOM 4444 O O . GLY A 1 586 ? 36.018 -19.289 8.150 1.00 63.22 586 GLY A O 1
ATOM 4445 N N . THR A 1 587 ? 38.009 -19.898 8.925 1.00 59.91 587 THR A N 1
ATOM 4446 C CA . THR A 1 587 ? 38.604 -18.546 8.859 1.00 59.91 587 THR A CA 1
ATOM 4447 C C . THR A 1 587 ? 38.812 -18.037 7.423 1.00 59.91 587 THR A C 1
ATOM 4449 O O . THR A 1 587 ? 38.931 -16.832 7.215 1.00 59.91 587 THR A O 1
ATOM 4452 N N . GLN A 1 588 ? 38.798 -18.928 6.422 1.00 59.28 588 GLN A N 1
ATOM 4453 C CA . GLN A 1 588 ? 38.790 -18.587 4.990 1.00 59.28 588 GLN A CA 1
ATOM 4454 C C . GLN A 1 588 ? 37.373 -18.352 4.424 1.00 59.28 588 GLN A C 1
ATOM 4456 O O . GLN A 1 588 ? 37.236 -17.887 3.293 1.00 59.28 588 GLN A O 1
ATOM 4461 N N . ASP A 1 589 ? 36.321 -18.603 5.214 1.00 59.66 589 ASP A N 1
ATOM 4462 C CA . ASP A 1 589 ? 34.917 -18.498 4.796 1.00 59.66 589 ASP A CA 1
ATOM 4463 C C . ASP A 1 589 ? 34.287 -17.131 5.104 1.00 59.66 589 ASP A C 1
ATOM 4465 O O . ASP A 1 589 ? 33.122 -16.897 4.789 1.00 59.66 589 ASP A O 1
ATOM 4469 N N . ALA A 1 590 ? 35.049 -16.177 5.651 1.00 59.66 590 ALA A N 1
ATOM 4470 C CA . ALA A 1 590 ? 34.547 -14.837 5.973 1.00 59.66 590 ALA A CA 1
ATOM 4471 C C . ALA A 1 590 ? 33.932 -14.112 4.754 1.00 59.66 590 ALA A C 1
ATOM 4473 O O . ALA A 1 590 ? 32.984 -13.345 4.904 1.00 59.66 590 ALA A O 1
ATOM 4474 N N . ALA A 1 591 ? 34.413 -14.398 3.537 1.00 63.34 591 ALA A N 1
ATOM 4475 C CA . ALA A 1 591 ? 33.851 -13.870 2.289 1.00 63.34 591 ALA A CA 1
ATOM 4476 C C . ALA A 1 591 ? 32.487 -14.486 1.902 1.00 63.34 591 ALA A C 1
ATOM 4478 O O . ALA A 1 591 ? 31.791 -13.950 1.034 1.00 63.34 591 ALA A O 1
ATOM 4479 N N . ALA A 1 592 ? 32.095 -15.606 2.519 1.00 72.81 592 ALA A N 1
ATOM 4480 C CA . ALA A 1 592 ? 30.804 -16.257 2.305 1.00 72.81 592 ALA A CA 1
ATOM 4481 C C . ALA A 1 592 ? 29.661 -15.538 3.040 1.00 72.81 592 ALA A C 1
ATOM 4483 O O . ALA A 1 592 ? 28.496 -15.685 2.664 1.00 72.81 592 ALA A O 1
ATOM 4484 N N . HIS A 1 593 ? 29.975 -14.735 4.061 1.00 85.44 593 HIS A N 1
ATOM 4485 C CA . HIS A 1 593 ? 28.997 -13.957 4.813 1.00 85.44 593 HIS A CA 1
ATOM 4486 C C . HIS A 1 593 ? 28.927 -12.524 4.293 1.00 85.44 593 HIS A C 1
ATOM 4488 O O . HIS A 1 593 ? 29.940 -11.858 4.091 1.00 85.44 593 HIS A O 1
ATOM 4494 N N . LYS A 1 594 ? 27.712 -12.031 4.057 1.00 90.25 594 LYS A N 1
ATOM 4495 C CA . LYS A 1 594 ? 27.487 -10.696 3.494 1.00 90.25 594 LYS A CA 1
ATOM 4496 C C . LYS A 1 594 ? 26.656 -9.868 4.448 1.00 90.25 594 LYS A C 1
ATOM 4498 O O . LYS A 1 594 ? 25.577 -10.289 4.846 1.00 90.25 594 LYS A O 1
ATOM 4503 N N . VAL A 1 595 ? 27.125 -8.667 4.745 1.00 91.81 595 VAL A N 1
ATOM 4504 C CA . VAL A 1 595 ? 26.388 -7.674 5.530 1.00 91.81 595 VAL A CA 1
ATOM 4505 C C . VAL A 1 595 ? 26.042 -6.474 4.668 1.00 91.81 595 VAL A C 1
ATOM 4507 O O . VAL A 1 595 ? 26.692 -6.212 3.654 1.00 91.81 595 VAL A O 1
ATOM 4510 N N . GLY A 1 596 ? 25.010 -5.744 5.051 1.00 93.69 596 GLY A N 1
ATOM 4511 C CA . GLY A 1 596 ? 24.687 -4.475 4.427 1.00 93.69 596 GLY A CA 1
ATOM 4512 C C . GLY A 1 596 ? 23.676 -3.680 5.233 1.00 93.69 596 GLY A C 1
ATOM 4513 O O . GLY A 1 596 ? 23.133 -4.139 6.241 1.00 93.69 596 GLY A O 1
ATOM 4514 N N . ALA A 1 597 ? 23.460 -2.451 4.790 1.00 95.50 597 ALA A N 1
ATOM 4515 C CA . ALA A 1 597 ? 22.569 -1.510 5.444 1.00 95.50 597 ALA A CA 1
ATOM 4516 C C . ALA A 1 597 ? 21.838 -0.664 4.403 1.00 95.50 597 ALA A C 1
ATOM 4518 O O . ALA A 1 597 ? 22.332 -0.436 3.301 1.00 95.50 597 ALA A O 1
ATOM 4519 N N . SER A 1 598 ? 20.654 -0.182 4.747 1.00 95.06 598 SER A N 1
ATOM 4520 C CA . SER A 1 598 ? 19.888 0.749 3.932 1.00 95.06 598 SER A CA 1
ATOM 4521 C C . SER A 1 598 ? 19.253 1.807 4.817 1.00 95.06 598 SER A C 1
ATOM 4523 O O . SER A 1 598 ? 18.567 1.481 5.785 1.00 95.06 598 SER A O 1
ATOM 4525 N N . PHE A 1 599 ? 19.467 3.071 4.475 1.00 95.56 599 PHE A N 1
ATOM 4526 C CA . PHE A 1 599 ? 18.848 4.205 5.147 1.00 95.56 599 PHE A CA 1
ATOM 4527 C C . PHE A 1 599 ? 17.886 4.894 4.191 1.00 95.56 599 PHE A C 1
ATOM 4529 O O . PHE A 1 599 ? 18.251 5.204 3.059 1.00 95.56 599 PHE A O 1
ATOM 4536 N N . VAL A 1 600 ? 16.660 5.129 4.647 1.00 93.75 600 VAL A N 1
ATOM 4537 C CA . VAL A 1 600 ? 15.622 5.823 3.886 1.00 93.75 600 VAL A CA 1
ATOM 4538 C C . VAL A 1 600 ? 15.205 7.062 4.660 1.00 93.75 600 VAL A C 1
ATOM 4540 O O . VAL A 1 600 ? 14.744 6.953 5.798 1.00 93.75 600 VAL A O 1
ATOM 4543 N N . PHE A 1 601 ? 15.354 8.218 4.027 1.00 92.06 601 PHE A N 1
ATOM 4544 C CA . PHE A 1 601 ? 14.905 9.515 4.510 1.00 92.06 601 PHE A CA 1
ATOM 4545 C C . PHE A 1 601 ? 13.785 10.013 3.602 1.00 92.06 601 PHE A C 1
ATOM 4547 O O . PHE A 1 601 ? 13.918 10.016 2.382 1.00 92.06 601 PHE A O 1
ATOM 4554 N N . GLU A 1 602 ? 12.683 10.430 4.195 1.00 88.25 602 GLU A N 1
ATOM 4555 C CA . GLU A 1 602 ? 11.491 10.929 3.530 1.00 88.25 602 GLU A CA 1
ATOM 4556 C C . GLU A 1 602 ? 11.042 12.192 4.262 1.00 88.25 602 GLU A C 1
ATOM 4558 O O . GLU A 1 602 ? 10.892 12.180 5.487 1.00 88.25 602 GLU A O 1
ATOM 4563 N N . SER A 1 603 ? 10.911 13.288 3.514 1.00 77.12 603 SER A N 1
ATOM 4564 C CA . SER A 1 603 ? 10.531 14.608 4.022 1.00 77.12 603 SER A CA 1
ATOM 4565 C C . SER A 1 603 ? 9.415 15.244 3.220 1.00 77.12 603 SER A C 1
ATOM 4567 O O . SER A 1 603 ? 9.360 15.044 1.981 1.00 77.12 603 SER A O 1
#

pLDDT: mean 77.4, std 21.61, range [22.92, 97.56]

Foldseek 3Di:
DFLEKEKEFEADDDDDDDDDDDCPLLLLLLLLLLQVCLVVVNAAQAEEFELAPSLVSSSVSNQVSHDPPTHHYYYDNLQEDWFQALLFPADEDCDDDPVDDCVRCVVVRYHYDDPDQPDGDVVTAGLVNNLVSLLVCCLVPVLVSSLVSQAQLDHHYYYYGHYQQSVLSNLQSVVCLAPPDDNPRGSPPQGDAHRRFMWMKTKHAPPDDRPHHDNDDSVRGHRIHIDTPGHNHRVSCVPSDDDDFAADDDADDPVDPPCVVVVPPDDDDDDDDDDDDDDDDDDDDRDHTDDDDDPDTHYDDDDDDVFAAWDDFPVCAQVQQVCLQDPQAFWQKAKEWEWEADPLRKIWIKIWIQHPVRDIKIKIKIWDADRHQQWIWIWIAIPQRKIWIKIWGANNPHHQKIKMKIWIWRFDDDDPDGDDTPDIWIKIKIWGITGQKTKMWIWIDGPQTKIKIKMWGDDPQKIKIKMWIARPNVRDTPWIKIKIKGDDPFKIWIWIQTGNSQKIKTKIWGPPDPFKIKMKMWIDGNVCCVVPIKIKIKMKGHPDPFKIKMWMAIPQQKIKIKIKGDPDVQKIKMKIKIARRVQPPDPVCPVVIIIYMYITGHD

Nearest PDB structures (foldseek):
  7nie-assembly1_C  TM=9.244E-01  e=2.789E-25  Sus scrofa
  7tcv-assembly1_XXX-2  TM=9.582E-01  e=6.937E-24  Mus musculus
  5xdn-assembly1_B  TM=9.437E-01  e=7.929E-23  Homo sapiens
  5jdp-assembly1_A  TM=8.115E-01  e=1.014E-19  Homo sapiens
  8hco-assembly1_I  TM=7.307E-01  e=1.473E-10  Saccharomyces cerevisiae S288C

Radius of gyration: 30.91 Å; Cα contacts (8 Å, |Δi|>4): 1342; chains: 1; bounding box: 90×68×85 Å

Solvent-accessible surface area (backbone atoms only — not comparable to full-atom values): 31880 Å² total; per-residue (Å²): 120,70,39,32,38,40,37,37,33,23,22,44,72,67,81,83,89,83,78,89,90,62,82,47,71,65,52,48,42,14,38,32,43,8,49,42,36,41,75,67,72,55,72,50,57,33,37,39,20,8,51,35,55,70,25,34,52,31,44,51,30,32,57,70,42,46,64,86,80,66,48,50,80,46,78,35,77,57,37,40,57,68,46,45,33,75,49,44,79,39,64,67,30,93,60,69,63,92,90,52,55,71,68,57,34,48,74,71,58,44,40,49,66,76,88,59,49,77,62,56,48,66,87,33,45,18,59,53,54,46,35,55,38,17,39,50,40,42,60,73,58,50,45,56,51,49,32,48,18,33,46,68,30,46,71,41,27,36,36,40,21,29,24,28,64,34,46,10,18,34,53,21,44,50,43,43,54,13,69,90,42,69,83,76,59,58,44,66,84,56,50,86,29,46,72,58,9,30,30,33,37,40,34,23,55,61,94,63,60,85,66,50,61,43,94,44,55,88,94,66,62,64,54,31,46,52,44,79,81,43,73,56,49,48,74,53,48,75,79,52,82,73,82,84,76,40,61,54,82,82,43,67,67,91,86,56,76,58,66,62,69,79,71,41,93,71,86,81,79,93,78,84,90,80,90,84,90,80,96,68,88,77,85,83,83,69,54,85,81,58,71,66,57,77,93,86,66,46,52,64,86,88,86,88,68,99,55,44,66,63,33,58,48,62,90,48,66,49,38,73,25,51,46,64,70,58,54,77,50,34,54,49,26,44,33,43,35,42,36,39,57,45,97,88,60,38,33,40,37,40,40,38,37,37,38,87,86,73,51,65,51,35,36,46,34,42,36,41,64,44,73,81,71,26,34,33,44,36,42,36,41,33,72,84,54,38,38,36,40,34,44,35,42,32,18,66,90,43,82,44,33,35,39,34,42,41,38,36,38,27,73,27,75,54,97,93,44,88,44,75,59,77,42,62,42,40,35,41,38,39,35,42,47,42,58,20,32,15,36,36,42,34,40,32,60,60,78,51,35,31,42,33,40,34,37,13,41,24,52,96,43,37,35,45,31,37,38,42,27,36,25,65,73,78,74,40,77,72,41,35,31,41,32,43,33,37,53,55,100,49,37,36,38,23,40,36,29,32,77,62,67,33,32,40,35,43,34,34,26,35,49,78,47,99,47,35,36,40,28,37,37,38,39,35,37,72,86,46,61,91,72,46,68,50,39,37,41,22,40,37,38,51,79,53,102,50,32,35,40,34,42,35,41,36,79,87,37,42,39,34,38,16,42,38,37,52,81,48,94,45,32,35,44,31,36,12,38,31,39,36,69,86,49,78,84,49,90,86,31,62,82,58,47,30,54,25,31,34,41,40,40,46,93

InterPro domains:
  IPR001925 Porin, eukaryotic type [PR00185] (312-327)
  IPR001925 Porin, eukaryotic type [PR00185] (374-389)
  IPR001925 Porin, eukaryotic type [PR00185] (460-471)
  IPR001925 Porin, eukaryotic type [PR00185] (563-580)
  IPR001925 Porin, eukaryotic type [PTHR11743] (311-601)
  IPR001925 Porin, eukaryotic type [cd07306] (311-602)
  IPR013078 Histidine phosphatase superfamily, clade-1 [PF00300] (28-178)
  IPR013078 Histidine phosphatase superfamily, clade-1 [cd07067] (28-180)
  IPR023614 Porin domain superfamily [G3DSA:2.40.160.10] (302-603)
  IPR027246 Eukaryotic porin/Tom40 [PF01459] (311-596)
  IPR029033 Histidine phosphatase superfamily [G3DSA:3.40.50.1240] (27-248)
  IPR029033 Histidine phosphatase superfamily [SSF53254] (28-203)

Organism: Sanghuangporus baumii (NCBI:txid108892)

Mean predicted aligned error: 18.97 Å